Protein AF-0000000084714912 (afdb_homodimer)

Secondary structure (DSSP, 8-state):
--------------------------EEEEEEEEEETTEEEEEEEEEEETTEEEEEEEEEEEGGGEES---STT----EEEEETTEEEEEEEEEETTEEEEEEEEEE-HHHHHHHHHTT-----HHHHHHHHHTT--HHHHHHHHHTT--S--HHHHHHHHHTT--HHHHHHHHHTT--S--HHHHHHHHHTT--HHHHHHHHHTT--S--HHHHHHHHHTT--HHHHHHHHHTT-TT--HHHHHHHHHTT--HHHHHHHHHHHHHHHT-/--------------------------EEEEEEEEEETTEEEEEEEEEEETTEEEEEEEEEEEGGGEES---STT----EEEEETTEEEEEEEEEETTEEEEEEEEEE-HHHHHHHHHTT-----HHHHHHHHHTT--HHHHHHHHHTT--S--HHHHHHHHHTT--HHHHHHHHHTT--S--HHHHHHHHHTT--HHHHHHHHHTT--S--HHHHHHHHHTT--HHHHHHHHHTT-TT--HHHHHHHHHTT--HHHHHHHHHHHHHHH--

Structure (mmCIF, N/CA/C/O backbone):
data_AF-0000000084714912-model_v1
#
loop_
_entity.id
_entity.type
_entity.pdbx_description
1 polymer '4-hydroxy-3-methylbut-2-enyl diphosphate reductase'
#
loop_
_atom_site.group_PDB
_atom_site.id
_atom_site.type_symbol
_atom_site.label_atom_id
_atom_site.label_alt_id
_atom_site.label_comp_id
_atom_site.label_asym_id
_atom_site.label_entity_id
_atom_site.label_seq_id
_atom_site.pdbx_PDB_ins_code
_atom_site.Cartn_x
_atom_site.Cartn_y
_atom_site.Cartn_z
_atom_site.occupancy
_atom_site.B_iso_or_equiv
_atom_site.auth_seq_id
_atom_site.auth_comp_id
_atom_site.auth_asym_id
_atom_site.auth_atom_id
_atom_site.pdbx_PDB_model_num
ATOM 1 N N . MET A 1 1 ? -69.25 57.75 -4.73 1 27.03 1 MET A N 1
ATOM 2 C CA . MET A 1 1 ? -68.625 56.906 -5.734 1 27.03 1 MET A CA 1
ATOM 3 C C . MET A 1 1 ? -67.312 56.344 -5.191 1 27.03 1 MET A C 1
ATOM 5 O O . MET A 1 1 ? -66.375 57.094 -4.898 1 27.03 1 MET A O 1
ATOM 9 N N . LYS A 1 2 ? -67.438 55.219 -4.375 1 36.62 2 LYS A N 1
ATOM 10 C CA . LYS A 1 2 ? -66.438 54.531 -3.631 1 36.62 2 LYS A CA 1
ATOM 11 C C . LYS A 1 2 ? -65.375 53.969 -4.566 1 36.62 2 LYS A C 1
ATOM 13 O O . LYS A 1 2 ? -65.688 53.188 -5.488 1 36.62 2 LYS A O 1
ATOM 18 N N . VAL A 1 3 ? -64.25 54.719 -4.801 1 38.53 3 VAL A N 1
ATOM 19 C CA . VAL A 1 3 ? -63.156 54.312 -5.629 1 38.53 3 VAL A CA 1
ATOM 20 C C . VAL A 1 3 ? -62.562 53 -5.113 1 38.53 3 VAL A C 1
ATOM 22 O O . VAL A 1 3 ? -62.156 52.906 -3.957 1 38.53 3 VAL A O 1
ATOM 25 N N . THR A 1 4 ? -63.156 51.938 -5.52 1 36.44 4 THR A N 1
ATOM 26 C CA . THR A 1 4 ? -62.594 50.594 -5.293 1 36.44 4 THR A CA 1
ATOM 27 C C . THR A 1 4 ? -61.188 50.469 -5.848 1 36.44 4 THR A C 1
ATOM 29 O O . THR A 1 4 ? -60.969 50.656 -7.043 1 36.44 4 THR A O 1
ATOM 32 N N . SER A 1 5 ? -60.219 50.938 -5.051 1 36.16 5 SER A N 1
ATOM 33 C CA . SER A 1 5 ? -58.812 50.781 -5.422 1 36.16 5 SER A CA 1
ATOM 34 C C . SER A 1 5 ? -58.469 49.344 -5.762 1 36.16 5 SER A C 1
ATOM 36 O O . SER A 1 5 ? -58.719 48.438 -4.957 1 36.16 5 SER A O 1
ATOM 38 N N . LEU A 1 6 ? -58.531 49 -7.035 1 33.44 6 LEU A N 1
ATOM 39 C CA . LEU A 1 6 ? -58.062 47.75 -7.57 1 33.44 6 LEU A CA 1
ATOM 40 C C . LEU A 1 6 ? -56.562 47.531 -7.246 1 33.44 6 LEU A C 1
ATOM 42 O O . LEU A 1 6 ? -55.719 48.344 -7.645 1 33.44 6 LEU A O 1
ATOM 46 N N . PHE A 1 7 ? -56.281 47 -6.07 1 33.88 7 PHE A N 1
ATOM 47 C CA . PHE A 1 7 ? -54.938 46.562 -5.742 1 33.88 7 PHE A CA 1
ATOM 48 C C . PHE A 1 7 ? -54.438 45.531 -6.75 1 33.88 7 PHE A C 1
ATOM 50 O O . PHE A 1 7 ? -55.031 44.469 -6.906 1 33.88 7 PHE A O 1
ATOM 57 N N . PHE A 1 8 ? -53.906 46.031 -7.898 1 34.22 8 PHE A N 1
ATOM 58 C CA . PHE A 1 8 ? -53.188 45.125 -8.797 1 34.22 8 PHE A CA 1
ATOM 59 C C . PHE A 1 8 ? -52.031 44.438 -8.062 1 34.22 8 PHE A C 1
ATOM 61 O O . PHE A 1 8 ? -51.156 45.062 -7.516 1 34.22 8 PHE A O 1
ATOM 68 N N . SER A 1 9 ? -52.344 43.281 -7.52 1 33.12 9 SER A N 1
ATOM 69 C CA . SER A 1 9 ? -51.281 42.406 -6.996 1 33.12 9 SER A CA 1
ATOM 70 C C . SER A 1 9 ? -50.281 42.062 -8.07 1 33.12 9 SER A C 1
ATOM 72 O O . SER A 1 9 ? -50.594 41.438 -9.078 1 33.12 9 SER A O 1
ATOM 74 N N . LEU A 1 10 ? -49.25 42.938 -8.305 1 34.44 10 LEU A N 1
ATOM 75 C CA . LEU A 1 10 ? -48.125 42.531 -9.109 1 34.44 10 LEU A CA 1
ATOM 76 C C . LEU A 1 10 ? -47.531 41.219 -8.617 1 34.44 10 LEU A C 1
ATOM 78 O O . LEU A 1 10 ? -47.031 41.125 -7.488 1 34.44 10 LEU A O 1
ATOM 82 N N . LEU A 1 11 ? -48.031 40.094 -9.133 1 34.28 11 LEU A N 1
ATOM 83 C CA . LEU A 1 11 ? -47.375 38.781 -9 1 34.28 11 LEU A CA 1
ATOM 84 C C . LEU A 1 11 ? -45.938 38.844 -9.516 1 34.28 11 LEU A C 1
ATOM 86 O O . LEU A 1 11 ? -45.719 39.062 -10.711 1 34.28 11 LEU A O 1
ATOM 90 N N . THR A 1 12 ? -45 39.406 -8.75 1 35.12 12 THR A N 1
ATOM 91 C CA . THR A 1 12 ? -43.594 39.25 -9.086 1 35.12 12 THR A CA 1
ATOM 92 C C . THR A 1 12 ? -43.25 37.781 -9.312 1 35.12 12 THR A C 1
ATOM 94 O O . THR A 1 12 ? -43.438 36.969 -8.43 1 35.12 12 THR A O 1
ATOM 97 N N . TRP A 1 13 ? -43.281 37.312 -10.547 1 37.16 13 TRP A N 1
ATOM 98 C CA . TRP A 1 13 ? -42.656 36.031 -10.938 1 37.16 13 TRP A CA 1
ATOM 99 C C . TRP A 1 13 ? -41.188 36 -10.516 1 37.16 13 TRP A C 1
ATOM 101 O O . TRP A 1 13 ? -40.375 36.75 -11.031 1 37.16 13 TRP A O 1
ATOM 111 N N . VAL A 1 14 ? -40.969 35.75 -9.273 1 35.44 14 VAL A N 1
ATOM 112 C CA . VAL A 1 14 ? -39.594 35.375 -8.914 1 35.44 14 VAL A CA 1
ATOM 113 C C . VAL A 1 14 ? -39.094 34.281 -9.852 1 35.44 14 VAL A C 1
ATOM 115 O O . VAL A 1 14 ? -39.625 33.156 -9.844 1 35.44 14 VAL A O 1
ATOM 118 N N . LEU A 1 15 ? -38.594 34.688 -11.023 1 34.62 15 LEU A N 1
ATOM 119 C CA . LEU A 1 15 ? -37.781 33.75 -11.773 1 34.62 15 LEU A CA 1
ATOM 120 C C . LEU A 1 15 ? -36.688 33.156 -10.898 1 34.62 15 LEU A C 1
ATOM 122 O O . LEU A 1 15 ? -35.781 33.875 -10.461 1 34.62 15 LEU A O 1
ATOM 126 N N . LEU A 1 16 ? -36.969 32.156 -10.164 1 36.38 16 LEU A N 1
ATOM 127 C CA . LEU A 1 16 ? -35.906 31.297 -9.656 1 36.38 16 LEU A CA 1
ATOM 128 C C . LEU A 1 16 ? -34.938 30.875 -10.773 1 36.38 16 LEU A C 1
ATOM 130 O O . LEU A 1 16 ? -35.281 29.969 -11.555 1 36.38 16 LEU A O 1
ATOM 134 N N . THR A 1 17 ? -34.25 31.828 -11.336 1 34.41 17 THR A N 1
ATOM 135 C CA . THR A 1 17 ? -33.125 31.312 -12.141 1 34.41 17 THR A CA 1
ATOM 136 C C . THR A 1 17 ? -32.281 30.328 -11.328 1 34.41 17 THR A C 1
ATOM 138 O O . THR A 1 17 ? -31.703 30.703 -10.305 1 34.41 17 THR A O 1
ATOM 141 N N . ALA A 1 18 ? -32.625 29.094 -11.359 1 37.16 18 ALA A N 1
ATOM 142 C CA . ALA A 1 18 ? -31.625 28.078 -11.016 1 37.16 18 ALA A CA 1
ATOM 143 C C . ALA A 1 18 ? -30.312 28.344 -11.742 1 37.16 18 ALA A C 1
ATOM 145 O O . ALA A 1 18 ? -30.234 28.266 -12.969 1 37.16 18 ALA A O 1
ATOM 146 N N . SER A 1 19 ? -29.5 29.25 -11.281 1 37.62 19 SER A N 1
ATOM 147 C CA . SER A 1 19 ? -28.156 29.25 -11.836 1 37.62 19 SER A CA 1
ATOM 148 C C . SER A 1 19 ? -27.672 27.828 -12.117 1 37.62 19 SER A C 1
ATOM 150 O O . SER A 1 19 ? -27.906 26.922 -11.32 1 37.62 19 SER A O 1
ATOM 152 N N . PRO A 1 20 ? -27.391 27.578 -13.328 1 39.81 20 PRO A N 1
ATOM 153 C CA . PRO A 1 20 ? -26.734 26.281 -13.5 1 39.81 20 PRO A CA 1
ATOM 154 C C . PRO A 1 20 ? -25.625 26.047 -12.469 1 39.81 20 PRO A C 1
ATOM 156 O O . PRO A 1 20 ? -24.688 26.844 -12.367 1 39.81 20 PRO A O 1
ATOM 159 N N . VAL A 1 21 ? -25.891 25.594 -11.281 1 39.25 21 VAL A N 1
ATOM 160 C CA . VAL A 1 21 ? -24.812 25.031 -10.477 1 39.25 21 VAL A CA 1
ATOM 161 C C . VAL A 1 21 ? -23.781 24.391 -11.391 1 39.25 21 VAL A C 1
ATOM 163 O O . VAL A 1 21 ? -24.078 23.422 -12.094 1 39.25 21 VAL A O 1
ATOM 166 N N . PHE A 1 22 ? -22.969 25.094 -12.125 1 38.56 22 PHE A N 1
ATOM 167 C CA . PHE A 1 22 ? -21.781 24.406 -12.617 1 38.56 22 PHE A CA 1
ATOM 168 C C . PHE A 1 22 ? -21.406 23.25 -11.695 1 38.56 22 PHE A C 1
ATOM 170 O O . PHE A 1 22 ? -20.969 23.484 -10.562 1 38.56 22 PHE A O 1
ATOM 177 N N . ALA A 1 23 ? -22.094 22.25 -11.695 1 46.94 23 ALA A N 1
ATOM 178 C CA . ALA A 1 23 ? -21.797 21.062 -10.891 1 46.94 23 ALA A CA 1
ATOM 179 C C . ALA A 1 23 ? -20.344 20.641 -11.07 1 46.94 23 ALA A C 1
ATOM 181 O O . ALA A 1 23 ? -19.922 20.312 -12.18 1 46.94 23 ALA A O 1
ATOM 182 N N . GLU A 1 24 ? -19.359 21.406 -10.508 1 55.81 24 GLU A N 1
ATOM 183 C CA . GLU A 1 24 ? -17.969 20.922 -10.508 1 55.81 24 GLU A CA 1
ATOM 184 C C . GLU A 1 24 ? -17.906 19.406 -10.477 1 55.81 24 GLU A C 1
ATOM 186 O O . GLU A 1 24 ? -18.781 18.75 -9.883 1 55.81 24 GLU A O 1
ATOM 191 N N . PRO A 1 25 ? -17.156 18.891 -11.461 1 59.72 25 PRO A N 1
ATOM 192 C CA . PRO A 1 25 ? -17.141 17.438 -11.617 1 59.72 25 PRO A CA 1
ATOM 193 C C . PRO A 1 25 ? -16.953 16.703 -10.297 1 59.72 25 PRO A C 1
ATOM 195 O O . PRO A 1 25 ? -16.031 17.016 -9.539 1 59.72 25 PRO A O 1
ATOM 198 N N . SER A 1 26 ? -18 16.031 -9.852 1 79.75 26 SER A N 1
ATOM 199 C CA . SER A 1 26 ? -18 15.211 -8.648 1 79.75 26 SER A CA 1
ATOM 200 C C . SER A 1 26 ? -17.016 14.047 -8.758 1 79.75 26 SER A C 1
ATOM 202 O O . SER A 1 26 ? -16.766 13.555 -9.859 1 79.75 26 SER A O 1
ATOM 204 N N . ILE A 1 27 ? -16.141 13.914 -7.773 1 91 27 ILE A N 1
ATOM 205 C CA . ILE A 1 27 ? -15.266 12.758 -7.641 1 91 27 ILE A CA 1
ATOM 206 C C . ILE A 1 27 ? -16.078 11.547 -7.195 1 91 27 ILE A C 1
ATOM 208 O O . ILE A 1 27 ? -16.875 11.633 -6.254 1 91 27 ILE A O 1
ATOM 212 N N . THR A 1 28 ? -16.016 10.562 -8.023 1 93.56 28 THR A N 1
ATOM 213 C CA . THR A 1 28 ? -16.703 9.312 -7.711 1 93.56 28 THR A CA 1
ATOM 214 C C . THR A 1 28 ? -15.703 8.172 -7.531 1 93.56 28 THR A C 1
ATOM 216 O O . THR A 1 28 ? -14.531 8.312 -7.891 1 93.56 28 THR A O 1
ATOM 219 N N . GLY A 1 29 ? -16.188 7.094 -6.883 1 96.12 29 GLY A N 1
ATOM 220 C CA . GLY A 1 29 ? -15.32 5.941 -6.695 1 96.12 29 GLY A CA 1
ATOM 221 C C . GLY A 1 29 ? -15.977 4.836 -5.883 1 96.12 29 GLY A C 1
ATOM 222 O O . GLY A 1 29 ? -17.203 4.734 -5.836 1 96.12 29 GLY A O 1
ATOM 223 N N . THR A 1 30 ? -15.102 3.963 -5.34 1 98.19 30 THR A N 1
ATOM 224 C CA . THR A 1 30 ? -15.547 2.836 -4.531 1 98.19 30 THR A CA 1
ATOM 225 C C . THR A 1 30 ? -14.953 2.912 -3.127 1 98.19 30 THR A C 1
ATOM 227 O O . THR A 1 30 ? -14 3.66 -2.887 1 98.19 30 THR A O 1
ATOM 230 N N . TRP A 1 31 ? -15.633 2.229 -2.227 1 98.19 31 TRP A N 1
ATOM 231 C CA . TRP A 1 31 ? -15.156 2.162 -0.849 1 98.19 31 TRP A CA 1
ATOM 232 C C . TRP A 1 31 ? -15.328 0.759 -0.278 1 98.19 31 TRP A C 1
ATOM 234 O O . TRP A 1 31 ? -16.219 0.018 -0.697 1 98.19 31 TRP A O 1
ATOM 244 N N . THR A 1 32 ? -14.438 0.358 0.586 1 98.31 32 THR A N 1
ATOM 245 C CA . THR A 1 32 ? -14.617 -0.731 1.541 1 98.31 32 THR A CA 1
ATOM 246 C C . THR A 1 32 ? -14.359 -0.247 2.967 1 98.31 32 THR A C 1
ATOM 248 O O . THR A 1 32 ? -13.773 0.814 3.172 1 98.31 32 THR A O 1
ATOM 251 N N . ALA A 1 33 ? -14.922 -1.012 3.949 1 97.75 33 ALA A N 1
ATOM 252 C CA . ALA A 1 33 ? -14.797 -0.532 5.32 1 97.75 33 ALA A CA 1
ATOM 253 C C . ALA A 1 33 ? -14.812 -1.693 6.312 1 97.75 33 ALA A C 1
ATOM 255 O O . ALA A 1 33 ? -15.406 -2.74 6.043 1 97.75 33 ALA A O 1
ATOM 256 N N . ASP A 1 34 ? -14.172 -1.536 7.391 1 96.69 34 ASP A N 1
ATOM 257 C CA . ASP A 1 34 ? -14.258 -2.377 8.578 1 96.69 34 ASP A CA 1
ATOM 258 C C . ASP A 1 34 ? -14.82 -1.595 9.766 1 96.69 34 ASP A C 1
ATOM 260 O O . ASP A 1 34 ? -14.367 -0.483 10.055 1 96.69 34 ASP A O 1
ATOM 264 N N . VAL A 1 35 ? -15.789 -2.189 10.359 1 95.88 35 VAL A N 1
ATOM 265 C CA . VAL A 1 35 ? -16.297 -1.609 11.594 1 95.88 35 VAL A CA 1
ATOM 266 C C . VAL A 1 35 ? -15.461 -2.094 12.773 1 95.88 35 VAL A C 1
ATOM 268 O O . VAL A 1 35 ? -15.391 -3.297 13.047 1 95.88 35 VAL A O 1
ATOM 271 N N . LYS A 1 36 ? -14.82 -1.206 13.383 1 93.44 36 LYS A N 1
ATOM 272 C CA . LYS A 1 36 ? -14.023 -1.525 14.562 1 93.44 36 LYS A CA 1
ATOM 273 C C . LYS A 1 36 ? -14.461 -0.698 15.766 1 93.44 36 LYS A C 1
ATOM 275 O O . LYS A 1 36 ? -14.086 0.466 15.906 1 93.44 36 LYS A O 1
ATOM 280 N N . LYS A 1 37 ? -15.203 -1.394 16.641 1 92.06 37 LYS A N 1
ATOM 281 C CA . LYS A 1 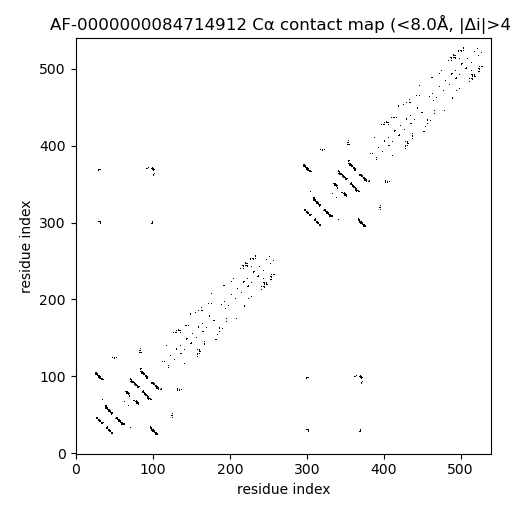37 ? -15.727 -0.733 17.844 1 92.06 37 LYS A CA 1
ATOM 282 C C . LYS A 1 37 ? -16.531 0.508 17.469 1 92.06 37 LYS A C 1
ATOM 284 O O . LYS A 1 37 ? -17.609 0.402 16.891 1 92.06 37 LYS A O 1
ATOM 289 N N . ASP A 1 38 ? -15.938 1.702 17.672 1 95.19 38 ASP A N 1
ATOM 290 C CA . ASP A 1 38 ? -16.703 2.928 17.484 1 95.19 38 ASP A CA 1
ATOM 291 C C . ASP A 1 38 ? -16.219 3.715 16.281 1 95.19 38 ASP A C 1
ATOM 293 O O . ASP A 1 38 ? -16.516 4.902 16.141 1 95.19 38 ASP A O 1
ATOM 297 N N . THR A 1 39 ? -15.531 3.006 15.422 1 97.44 39 THR A N 1
ATOM 298 C CA . THR A 1 39 ? -14.969 3.689 14.266 1 97.44 39 THR A CA 1
ATOM 299 C C . THR A 1 39 ? -15.211 2.885 12.992 1 97.44 39 THR A C 1
ATOM 301 O O . THR A 1 39 ? -15.391 1.667 13.039 1 97.44 39 THR A O 1
ATOM 304 N N . LEU A 1 40 ? -15.32 3.621 11.961 1 97.75 40 LEU A N 1
ATOM 305 C CA . LEU A 1 40 ? -15.328 3.037 10.625 1 97.75 40 LEU A CA 1
ATOM 306 C C . LEU A 1 40 ? -13.984 3.256 9.93 1 97.75 40 LEU A C 1
ATOM 308 O O . LEU A 1 40 ? -13.57 4.398 9.727 1 97.75 40 LEU A O 1
ATOM 312 N N . GLU A 1 41 ? -13.312 2.176 9.664 1 97.31 41 GLU A N 1
ATOM 313 C CA . GLU A 1 41 ? -12.102 2.26 8.844 1 97.31 41 GLU A CA 1
ATOM 314 C C . GLU A 1 41 ? -12.438 2.16 7.355 1 97.31 41 GLU A C 1
ATOM 316 O O . GLU A 1 41 ? -12.781 1.083 6.863 1 97.31 41 GLU A O 1
ATOM 321 N N . LEU A 1 42 ? -12.219 3.246 6.672 1 97.88 42 LEU A N 1
ATOM 322 C CA . LEU A 1 42 ? -12.633 3.363 5.277 1 97.88 42 LEU A CA 1
ATOM 323 C C . LEU A 1 42 ? -11.43 3.281 4.348 1 97.88 42 LEU A C 1
ATOM 325 O O . LEU A 1 42 ? -10.375 3.859 4.629 1 97.88 42 LEU A O 1
ATOM 329 N N . PHE A 1 43 ? -11.641 2.539 3.289 1 97.44 43 PHE A N 1
ATOM 330 C CA . PHE A 1 43 ? -10.703 2.477 2.176 1 97.44 43 PHE A CA 1
ATOM 331 C C . PHE A 1 43 ? -11.352 2.984 0.892 1 97.44 43 PHE A C 1
ATOM 333 O O . PHE A 1 43 ? -12.281 2.367 0.372 1 97.44 43 PHE A O 1
ATOM 340 N N . LEU A 1 44 ? -10.805 4.07 0.422 1 97.62 44 LEU A N 1
ATOM 341 C CA . LEU A 1 44 ? -11.438 4.754 -0.702 1 97.62 44 LEU A CA 1
ATOM 342 C C . LEU A 1 44 ? -10.586 4.633 -1.96 1 97.62 44 LEU A C 1
ATOM 344 O O . LEU A 1 44 ? -9.359 4.77 -1.9 1 97.62 44 LEU A O 1
ATOM 348 N N . ARG A 1 45 ? -11.211 4.355 -3.025 1 96.5 45 ARG A N 1
ATOM 349 C CA . ARG A 1 45 ? -10.602 4.395 -4.352 1 96.5 45 ARG A CA 1
ATOM 350 C C . ARG A 1 45 ? -11.375 5.328 -5.277 1 96.5 45 ARG A C 1
ATOM 352 O O . ARG A 1 45 ? -12.523 5.043 -5.633 1 96.5 45 ARG A O 1
ATOM 359 N N . THR A 1 46 ? -10.711 6.402 -5.613 1 94.81 46 THR A N 1
ATOM 360 C CA . THR A 1 46 ? -11.43 7.414 -6.383 1 94.81 46 THR A CA 1
ATOM 361 C C . THR A 1 46 ? -10.617 7.848 -7.598 1 94.81 46 THR A C 1
ATOM 363 O O . THR A 1 46 ? -9.414 7.578 -7.68 1 94.81 46 THR A O 1
ATOM 366 N N . SER A 1 47 ? -11.328 8.352 -8.523 1 87.5 47 SER A N 1
ATOM 367 C CA . SER A 1 47 ? -10.703 8.898 -9.719 1 87.5 47 SER A CA 1
ATOM 368 C C . SER A 1 47 ? -11.211 10.305 -10.023 1 87.5 47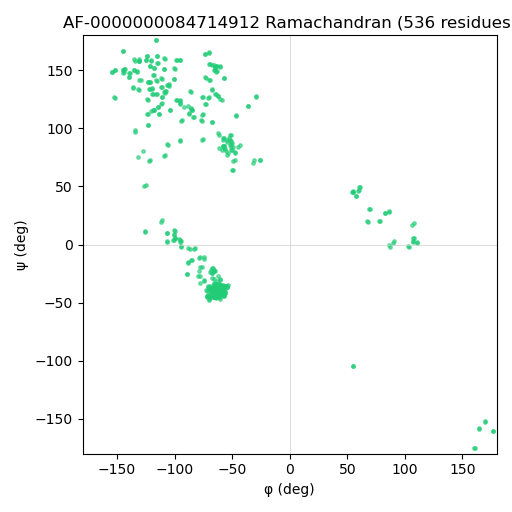 SER A C 1
ATOM 370 O O . SER A 1 47 ? -12.352 10.641 -9.703 1 87.5 47 SER A O 1
ATOM 372 N N . SER A 1 48 ? -10.273 11.023 -10.445 1 80.38 48 SER A N 1
ATOM 373 C CA . SER A 1 48 ? -10.609 12.352 -10.945 1 80.38 48 SER A CA 1
ATOM 374 C C . SER A 1 48 ? -10.234 12.5 -12.422 1 80.38 48 SER A C 1
ATOM 376 O O . SER A 1 48 ? -9.281 11.875 -12.891 1 80.38 48 SER A O 1
ATOM 378 N N . GLU A 1 49 ? -10.969 13.219 -13.188 1 76.44 49 GLU A N 1
ATOM 379 C CA . GLU A 1 49 ? -10.695 13.422 -14.609 1 76.44 49 GLU A CA 1
ATOM 380 C C . GLU A 1 49 ? -9.797 14.633 -14.836 1 76.44 49 GLU A C 1
ATOM 382 O O . GLU A 1 49 ? -9.062 14.688 -15.82 1 76.44 49 GLU A O 1
ATOM 387 N N . LYS A 1 50 ? -9.812 15.578 -13.922 1 75.31 50 LYS A N 1
ATOM 388 C CA . LYS A 1 50 ? -9.039 16.812 -14.117 1 75.31 50 LYS A CA 1
ATOM 389 C C . LYS A 1 50 ? -8.266 17.172 -12.852 1 75.31 50 LYS A C 1
ATOM 391 O O . LYS A 1 50 ? -8.82 17.797 -11.938 1 75.31 50 LYS A O 1
ATOM 396 N N . PRO A 1 51 ? -7.164 16.766 -12.953 1 71.38 51 PRO A N 1
ATOM 397 C CA . PRO A 1 51 ? -6.348 15.852 -13.75 1 71.38 51 PRO A CA 1
ATOM 398 C C . PRO A 1 51 ? -6.73 14.383 -13.547 1 71.38 51 PRO A C 1
ATOM 400 O O . PRO A 1 51 ? -7.332 14.031 -12.531 1 71.38 51 PRO A O 1
ATOM 403 N N . LYS A 1 52 ? -6.434 13.664 -14.531 1 79.06 52 LYS A N 1
ATOM 404 C CA . LYS A 1 52 ? -6.719 12.234 -14.422 1 79.06 52 LYS A CA 1
ATOM 405 C C . LYS A 1 52 ? -5.824 11.578 -13.375 1 79.06 52 LYS A C 1
ATOM 407 O O . LYS A 1 52 ? -4.613 11.461 -13.57 1 79.06 52 LYS A O 1
ATOM 412 N N . THR A 1 53 ? -6.465 11.305 -12.281 1 81.75 53 THR A N 1
ATOM 413 C CA . THR A 1 53 ? -5.738 10.68 -11.18 1 81.75 53 THR A CA 1
ATOM 414 C C . THR A 1 53 ? -6.586 9.609 -10.508 1 81.75 53 THR A C 1
ATOM 416 O O . THR A 1 53 ? -7.816 9.633 -10.594 1 81.75 53 THR A O 1
ATOM 419 N N . THR A 1 54 ? -5.918 8.586 -10.094 1 86.06 54 THR A N 1
ATOM 420 C CA . THR A 1 54 ? -6.527 7.594 -9.211 1 86.06 54 THR A CA 1
ATOM 421 C C . THR A 1 54 ? -5.91 7.664 -7.816 1 86.06 54 THR A C 1
ATOM 423 O O . THR A 1 54 ? -4.688 7.754 -7.676 1 86.06 54 THR A O 1
ATOM 426 N N . GLN A 1 55 ? -6.812 7.785 -6.91 1 90.31 55 GLN A N 1
ATOM 427 C CA . GLN A 1 55 ? -6.34 7.898 -5.535 1 90.31 55 GLN A CA 1
ATOM 428 C C . GLN A 1 55 ? -6.871 6.75 -4.676 1 90.31 55 GLN A C 1
ATOM 430 O O . GLN A 1 55 ? -8.023 6.332 -4.832 1 90.31 55 GLN A O 1
ATOM 435 N N . GLN A 1 56 ? -5.965 6.227 -3.932 1 93.19 56 GLN A N 1
ATOM 436 C CA . GLN A 1 56 ? -6.32 5.27 -2.889 1 93.19 56 GLN A CA 1
ATOM 437 C C . GLN A 1 56 ? -6.012 5.828 -1.503 1 93.19 56 GLN A C 1
ATOM 439 O O . GLN A 1 56 ? -4.863 6.156 -1.199 1 93.19 56 GLN A O 1
ATOM 444 N N . LEU A 1 57 ? -7.078 5.938 -0.761 1 94.88 57 LEU A N 1
ATOM 445 C CA . LEU A 1 57 ? -6.902 6.586 0.535 1 94.88 57 LEU A CA 1
ATOM 446 C C . LEU A 1 57 ? -7.566 5.77 1.643 1 94.88 57 LEU A C 1
ATOM 448 O O . LEU A 1 57 ? -8.555 5.07 1.4 1 94.88 57 LEU A O 1
ATOM 452 N N . ASN A 1 58 ? -6.965 5.871 2.787 1 93.94 58 ASN A N 1
ATOM 453 C CA . ASN A 1 58 ? -7.551 5.297 3.992 1 93.94 58 ASN A CA 1
ATOM 454 C C . ASN A 1 58 ? -7.922 6.375 5.008 1 93.94 58 ASN A C 1
ATOM 456 O O . ASN A 1 58 ? -7.215 7.375 5.141 1 93.94 58 ASN A O 1
ATOM 460 N N . MET A 1 59 ? -9.078 6.164 5.652 1 93.5 59 MET A N 1
ATOM 461 C CA . MET A 1 59 ? -9.453 7.078 6.727 1 93.5 59 MET A CA 1
ATOM 462 C C . MET A 1 59 ? -10.164 6.336 7.848 1 93.5 59 MET A C 1
ATOM 464 O O . MET A 1 59 ? -10.844 5.336 7.605 1 93.5 59 MET A O 1
ATOM 468 N N . LYS A 1 60 ? -9.984 6.805 9.031 1 94.5 60 LYS A N 1
ATOM 469 C CA . LYS A 1 60 ? -10.695 6.344 10.219 1 94.5 60 LYS A CA 1
ATOM 470 C C . LYS A 1 60 ? -11.641 7.418 10.75 1 94.5 60 LYS A C 1
ATOM 472 O O . LYS A 1 60 ? -11.211 8.531 11.055 1 94.5 60 LYS A O 1
ATOM 477 N N . VAL A 1 61 ? -12.867 7.039 10.797 1 97.19 61 VAL A N 1
ATOM 478 C CA . VAL A 1 61 ? -13.875 8.023 11.164 1 97.19 61 VAL A CA 1
ATOM 479 C C . VAL A 1 61 ? -14.789 7.461 12.258 1 97.19 61 VAL A C 1
ATOM 481 O O . VAL A 1 61 ? -15.25 6.32 12.156 1 97.19 61 VAL A O 1
ATOM 484 N N . PRO A 1 62 ? -15.047 8.242 13.312 1 97.38 62 PRO A N 1
ATOM 485 C CA . PRO A 1 62 ? -16.047 7.777 14.281 1 97.38 62 PRO A CA 1
ATOM 486 C C . PRO A 1 62 ? -17.406 7.5 13.641 1 97.38 62 PRO A C 1
ATOM 488 O O . PRO A 1 62 ? -17.844 8.25 12.766 1 97.38 62 PRO A O 1
ATOM 491 N N . LEU A 1 63 ? -18.094 6.461 14.125 1 97.5 63 LEU A N 1
ATOM 492 C CA . LEU A 1 63 ? -19.391 6.066 13.57 1 97.5 63 LEU A CA 1
ATOM 493 C C . LEU A 1 63 ? -20.406 7.199 13.703 1 97.5 63 LEU A C 1
ATOM 495 O O . LEU A 1 63 ? -21.25 7.375 12.828 1 97.5 63 LEU A O 1
ATOM 499 N N . THR A 1 64 ? -20.25 8 14.695 1 97.19 64 THR A N 1
ATOM 500 C CA . THR A 1 64 ? -21.203 9.062 15 1 97.19 64 THR A CA 1
ATOM 501 C C . THR A 1 64 ? -21.062 10.219 14.016 1 97.19 64 THR A C 1
ATOM 503 O O . THR A 1 64 ? -21.922 11.094 13.945 1 97.19 64 THR A O 1
ATOM 506 N N . SER A 1 65 ? -20.016 10.188 13.273 1 97.81 65 SER A N 1
ATOM 507 C CA . SER A 1 65 ? -19.781 11.273 12.328 1 97.81 65 SER A CA 1
ATOM 508 C C . SER A 1 65 ? -20.641 11.125 11.086 1 97.81 65 SER A C 1
ATOM 510 O O . SER A 1 65 ? -20.75 12.055 10.281 1 97.81 65 SER A O 1
ATOM 512 N N . PHE A 1 66 ? -21.25 10.016 10.945 1 98.31 66 PHE A N 1
ATOM 513 C CA . PHE A 1 66 ? -22.016 9.734 9.742 1 98.31 66 PHE A CA 1
ATOM 514 C C . PHE A 1 66 ? -23.5 9.945 9.977 1 98.31 66 PHE A C 1
ATOM 516 O O . PHE A 1 66 ? -24.016 9.656 11.062 1 98.31 66 PHE A O 1
ATOM 523 N N . GLN A 1 67 ? -24.078 10.461 8.961 1 98.25 67 GLN A N 1
ATOM 524 C CA . GLN A 1 67 ? -25.531 10.555 8.945 1 98.25 67 GLN A CA 1
ATOM 525 C C . GLN A 1 67 ? -26.141 9.406 8.141 1 98.25 67 GLN A C 1
ATOM 527 O O . GLN A 1 67 ? -25.766 9.18 6.988 1 98.25 67 GLN A O 1
ATOM 532 N N . GLY A 1 68 ? -27.031 8.648 8.773 1 97.56 68 GLY A N 1
ATOM 533 C CA . GLY A 1 68 ? -27.766 7.629 8.055 1 97.56 68 GLY A CA 1
ATOM 534 C C . GLY A 1 68 ? -27.078 6.277 8.055 1 97.56 68 GLY A C 1
ATOM 535 O O . GLY A 1 68 ? -27.609 5.305 7.504 1 97.56 68 GLY A O 1
ATOM 536 N N . LEU A 1 69 ? -26.016 6.164 8.695 1 96.44 69 LEU A N 1
ATOM 537 C CA . LEU A 1 69 ? -25.219 4.938 8.633 1 96.44 69 LEU A CA 1
ATOM 538 C C . LEU A 1 69 ? -25.859 3.834 9.469 1 96.44 69 LEU A C 1
ATOM 540 O O . LEU A 1 69 ? -26.203 4.051 10.633 1 96.44 69 LEU A O 1
ATOM 544 N N . SER A 1 70 ? -26.047 2.727 8.844 1 95.25 70 SER A N 1
ATOM 545 C CA . SER A 1 70 ? -26.359 1.475 9.523 1 95.25 70 SER A CA 1
ATOM 546 C C . SER A 1 70 ? -25.359 0.384 9.172 1 95.25 70 SER A C 1
ATOM 548 O O . SER A 1 70 ? -25.156 0.07 8 1 95.25 70 SER A O 1
ATOM 550 N N . THR A 1 71 ? -24.797 -0.159 10.141 1 94.62 71 THR A N 1
ATOM 551 C CA . THR A 1 71 ? -23.812 -1.197 9.898 1 94.62 71 THR A CA 1
ATOM 552 C C . THR A 1 71 ? -24.406 -2.584 10.102 1 94.62 71 THR A C 1
ATOM 554 O O . THR A 1 71 ? -23.688 -3.574 10.211 1 94.62 71 THR A O 1
ATOM 557 N N . ALA A 1 72 ? -25.703 -2.617 10.195 1 94.25 72 ALA A N 1
ATOM 558 C CA . ALA A 1 72 ? -26.375 -3.902 10.359 1 94.25 72 ALA A CA 1
ATOM 559 C C . ALA A 1 72 ? -26.172 -4.789 9.133 1 94.25 72 ALA A C 1
ATOM 561 O O . ALA A 1 72 ? -26.094 -4.297 8.008 1 94.25 72 ALA A O 1
ATOM 562 N N . ASP A 1 73 ? -26.141 -6.066 9.398 1 94.06 73 ASP A N 1
ATOM 563 C CA . ASP A 1 73 ? -25.984 -7.016 8.305 1 94.06 73 ASP A CA 1
ATOM 564 C C . ASP A 1 73 ? -27.109 -6.879 7.285 1 94.06 73 ASP A C 1
ATOM 566 O O . ASP A 1 73 ? -28.281 -6.898 7.652 1 94.06 73 ASP A O 1
ATOM 570 N N . GLY A 1 74 ? -26.641 -6.672 6.078 1 90.62 74 GLY A N 1
ATOM 571 C CA . GLY A 1 74 ? -27.625 -6.539 5.008 1 90.62 74 GLY A CA 1
ATOM 572 C C . GLY A 1 74 ? -28.125 -5.117 4.84 1 90.62 74 GLY A C 1
ATOM 573 O O . GLY A 1 74 ? -28.891 -4.836 3.92 1 90.62 74 GLY A O 1
ATOM 574 N N . GLY A 1 75 ? -27.703 -4.227 5.613 1 87.88 75 GLY A N 1
ATOM 575 C CA . GLY A 1 75 ? -28.125 -2.836 5.5 1 87.88 75 GLY A CA 1
ATOM 576 C C . GLY A 1 75 ? -27.625 -2.17 4.23 1 87.88 75 GLY A C 1
ATOM 577 O O . GLY A 1 75 ? -26.453 -2.295 3.877 1 87.88 75 GLY A O 1
ATOM 578 N N . THR A 1 76 ? -28.562 -1.464 3.574 1 91.19 76 THR A N 1
ATOM 579 C CA . THR A 1 76 ? -28.219 -0.818 2.314 1 91.19 76 THR A CA 1
ATOM 580 C C . THR A 1 76 ? -28.547 0.668 2.355 1 91.19 76 THR A C 1
ATOM 582 O O . THR A 1 76 ? -28.516 1.349 1.328 1 91.19 76 THR A O 1
ATOM 585 N N . ALA A 1 77 ? -28.844 1.159 3.482 1 92.5 77 ALA A N 1
ATOM 586 C CA . ALA A 1 77 ? -29.203 2.572 3.592 1 92.5 77 ALA A CA 1
ATOM 587 C C . ALA A 1 77 ? -28.016 3.467 3.219 1 92.5 77 ALA A C 1
ATOM 589 O O . ALA A 1 77 ? -26.906 3.271 3.709 1 92.5 77 ALA A O 1
ATOM 590 N N . PRO A 1 78 ? -28.328 4.418 2.303 1 97.38 78 PRO A N 1
ATOM 591 C CA . PRO A 1 78 ? -27.25 5.367 2.029 1 97.38 78 PRO A CA 1
ATOM 592 C C . PRO A 1 78 ? -26.859 6.199 3.254 1 97.38 78 PRO A C 1
ATOM 594 O O . PRO A 1 78 ? -27.672 6.371 4.164 1 97.38 78 PRO A O 1
ATOM 597 N N . PHE A 1 79 ? -25.641 6.648 3.268 1 98.44 79 PHE A N 1
ATOM 598 C CA . PHE A 1 79 ? -25.172 7.469 4.379 1 98.44 79 PHE A CA 1
ATOM 599 C C . PHE A 1 79 ? -24.188 8.531 3.893 1 98.44 79 PHE A C 1
ATOM 601 O O . PHE A 1 79 ? -23.781 8.516 2.729 1 98.44 79 PHE A O 1
ATOM 608 N N . ARG A 1 80 ? -23.938 9.469 4.777 1 98.56 80 ARG A N 1
ATOM 609 C CA . ARG A 1 80 ? -23.094 10.57 4.324 1 98.56 80 ARG A CA 1
ATOM 610 C C . ARG A 1 80 ? -22.172 11.055 5.434 1 98.56 80 ARG A C 1
ATOM 612 O O . ARG A 1 80 ? -22.469 10.883 6.617 1 98.56 80 ARG A O 1
ATOM 619 N N . LEU A 1 81 ? -21.094 11.547 5.066 1 98.56 81 LEU A N 1
ATOM 620 C CA . LEU A 1 81 ? -20.141 12.266 5.898 1 98.56 81 LEU A CA 1
ATOM 621 C C . LEU A 1 81 ? -20.047 13.734 5.488 1 98.56 81 LEU A C 1
ATOM 623 O O . LEU A 1 81 ? -19.609 14.047 4.383 1 98.56 81 LEU A O 1
ATOM 627 N N . GLU A 1 82 ? -20.5 14.57 6.359 1 98.19 82 GLU A N 1
ATOM 628 C CA . GLU A 1 82 ? -20.484 16 6.066 1 98.19 82 GLU A CA 1
ATOM 629 C C . GLU A 1 82 ? -19.234 16.672 6.641 1 98.19 82 GLU A C 1
ATOM 631 O O . GLU A 1 82 ? -18.953 16.531 7.832 1 98.19 82 GLU A O 1
ATOM 636 N N . ARG A 1 83 ? -18.516 17.328 5.75 1 97.5 83 ARG A N 1
ATOM 637 C CA . ARG A 1 83 ? -17.375 18.141 6.105 1 97.5 83 ARG A CA 1
ATOM 638 C C . ARG A 1 83 ? -17.531 19.578 5.586 1 97.5 83 ARG A C 1
ATOM 640 O O . ARG A 1 83 ? -18.359 19.828 4.719 1 97.5 83 ARG A O 1
ATOM 647 N N . GLU A 1 84 ? -16.75 20.484 6.141 1 97.94 84 GLU A N 1
ATOM 648 C CA . GLU A 1 84 ? -16.781 21.844 5.637 1 97.94 84 GLU A CA 1
ATOM 649 C C . GLU A 1 84 ? -16.391 21.906 4.164 1 97.94 84 GLU A C 1
ATOM 651 O O . GLU A 1 84 ? -16.938 22.703 3.398 1 97.94 84 GLU A O 1
ATOM 656 N N . ALA A 1 85 ? -15.492 21.047 3.805 1 97.5 85 ALA A N 1
ATOM 657 C CA . ALA A 1 85 ? -14.953 21.062 2.449 1 97.5 85 ALA A CA 1
ATOM 658 C C . ALA A 1 85 ? -15.93 20.422 1.463 1 97.5 85 ALA A C 1
ATOM 660 O O . ALA A 1 85 ? -15.781 20.578 0.249 1 97.5 85 ALA A O 1
ATOM 661 N N . GLY A 1 86 ? -16.875 19.625 1.973 1 97.69 86 GLY A N 1
ATOM 662 C CA . GLY A 1 86 ? -17.812 18.969 1.083 1 97.69 86 GLY A CA 1
ATOM 663 C C . GLY A 1 86 ? -18.5 17.781 1.727 1 97.69 86 GLY A C 1
ATOM 664 O O . GLY A 1 86 ? -18.375 17.562 2.932 1 97.69 86 GLY A O 1
ATOM 665 N N . VAL A 1 87 ? -19.266 17.125 0.88 1 98.12 87 VAL A N 1
ATOM 666 C CA . VAL A 1 87 ? -20.062 16.016 1.371 1 98.12 87 VAL A CA 1
ATOM 667 C C . VAL A 1 87 ? -19.656 14.734 0.653 1 98.12 87 VAL A C 1
ATOM 669 O O . VAL A 1 87 ? -19.562 14.703 -0.575 1 98.12 87 VAL A O 1
ATOM 672 N N . PHE A 1 88 ? -19.391 13.688 1.462 1 98.06 88 PHE A N 1
ATOM 673 C CA . PHE A 1 88 ? -19.25 12.336 0.945 1 98.06 88 PHE A CA 1
ATOM 674 C C . PHE A 1 88 ? -20.562 11.57 1.042 1 98.06 88 PHE A C 1
ATOM 676 O O . PHE A 1 88 ? -21.125 11.43 2.129 1 98.06 88 PHE A O 1
ATOM 683 N N . SER A 1 89 ? -21 11.141 -0.097 1 98.44 89 SER A N 1
ATOM 684 C CA . SER A 1 89 ? -22.188 10.289 -0.138 1 98.44 89 SER A CA 1
ATOM 685 C C . SER A 1 89 ? -21.828 8.844 -0.456 1 98.44 89 SER A C 1
ATOM 687 O O . SER A 1 89 ? -21.094 8.578 -1.411 1 98.44 89 SER A O 1
ATOM 689 N N . PHE A 1 90 ? -22.406 7.93 0.363 1 98 90 PHE A N 1
ATOM 690 C CA . PHE A 1 90 ? -22.047 6.52 0.244 1 98 90 PHE A CA 1
ATOM 691 C C . PHE A 1 90 ? -23.281 5.672 -0.041 1 98 90 PHE A C 1
ATOM 693 O O . PHE A 1 90 ? -24.328 5.879 0.561 1 98 90 PHE A O 1
ATOM 700 N N . GLU A 1 91 ? -23.141 4.828 -0.966 1 97.5 91 GLU A N 1
ATOM 701 C CA . GLU A 1 91 ? -24.078 3.736 -1.218 1 97.5 91 GLU A CA 1
ATOM 702 C C . GLU A 1 91 ? -23.375 2.381 -1.122 1 97.5 91 GLU A C 1
ATOM 704 O O . GLU A 1 91 ? -22.234 2.234 -1.557 1 97.5 91 GLU A O 1
ATOM 709 N N . GLY A 1 92 ? -24.094 1.454 -0.519 1 96.62 92 GLY A N 1
ATOM 710 C CA . GLY A 1 92 ? -23.5 0.137 -0.385 1 96.62 92 GLY A CA 1
ATOM 711 C C . GLY A 1 92 ? -24.203 -0.741 0.632 1 96.62 92 GLY A C 1
ATOM 712 O O . GLY A 1 92 ? -25.406 -0.567 0.888 1 96.62 92 GLY A O 1
ATOM 713 N N . ARG A 1 93 ? -23.375 -1.738 1.089 1 96.5 93 ARG A N 1
ATOM 714 C CA . ARG A 1 93 ? -23.938 -2.736 1.988 1 96.5 93 ARG A CA 1
ATOM 715 C C . ARG A 1 93 ? -22.922 -3.182 3.029 1 96.5 93 ARG A C 1
ATOM 717 O O . ARG A 1 93 ? -21.719 -3.209 2.754 1 96.5 93 ARG A O 1
ATOM 724 N N . PHE A 1 94 ? -23.516 -3.541 4.156 1 96.88 94 PHE A N 1
ATOM 725 C CA . PHE A 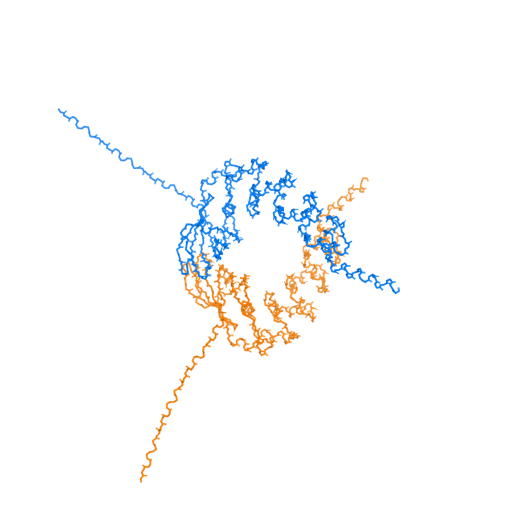1 94 ? -22.672 -4.121 5.195 1 96.88 94 PHE A CA 1
ATOM 726 C C . PHE A 1 94 ? -23 -5.598 5.391 1 96.88 94 PHE A C 1
ATOM 728 O O . PHE A 1 94 ? -24.141 -6.012 5.238 1 96.88 94 PHE A O 1
ATOM 735 N N . SER A 1 95 ? -22 -6.328 5.641 1 94.44 95 SER A N 1
ATOM 736 C CA . SER A 1 95 ? -22.078 -7.734 6.023 1 94.44 95 SER A CA 1
ATOM 737 C C . SER A 1 95 ? -20.875 -8.133 6.875 1 94.44 95 SER A C 1
ATOM 739 O O . SER A 1 95 ? -19.734 -7.852 6.516 1 94.44 95 SER A O 1
ATOM 741 N N . ASP A 1 96 ? -21.172 -8.734 8.078 1 91.62 96 ASP A N 1
ATOM 742 C CA . ASP A 1 96 ? -20.109 -9.203 8.961 1 91.62 96 ASP A CA 1
ATOM 743 C C . ASP A 1 96 ? -19.156 -8.062 9.328 1 91.62 96 ASP A C 1
ATOM 745 O O . ASP A 1 96 ? -17.938 -8.195 9.195 1 91.62 96 ASP A O 1
ATOM 749 N N . ALA A 1 97 ? -19.734 -6.926 9.594 1 93.19 97 ALA A N 1
ATOM 750 C CA . ALA A 1 97 ? -19.016 -5.746 10.086 1 93.19 97 ALA A CA 1
ATOM 751 C C . ALA A 1 97 ? -18.094 -5.184 9.008 1 93.19 97 ALA A C 1
ATOM 753 O O . ALA A 1 97 ? -17.125 -4.473 9.32 1 93.19 97 ALA A O 1
ATOM 754 N N . LYS A 1 98 ? -18.422 -5.594 7.793 1 96.19 98 LYS A N 1
ATOM 755 C CA . LYS A 1 98 ? -17.688 -5.059 6.648 1 96.19 98 LYS A CA 1
ATOM 756 C C . LYS A 1 98 ? -18.625 -4.406 5.645 1 96.19 98 LYS A C 1
ATOM 758 O O . LYS A 1 98 ? -19.719 -4.918 5.395 1 96.19 98 LYS A O 1
ATOM 763 N N . GLY A 1 99 ? -18.141 -3.285 5.141 1 97.75 99 GLY A N 1
ATOM 764 C CA . GLY A 1 99 ? -18.953 -2.572 4.164 1 97.75 99 GLY A CA 1
ATOM 765 C C . GLY A 1 99 ? -18.25 -2.391 2.83 1 97.75 99 GLY A C 1
ATOM 766 O O . GLY A 1 99 ? -17.016 -2.396 2.76 1 97.75 99 GLY A O 1
ATOM 767 N N . ALA A 1 100 ? -19.047 -2.266 1.77 1 98.5 100 ALA A N 1
ATOM 768 C CA . ALA A 1 100 ? -18.547 -1.98 0.431 1 98.5 100 ALA A CA 1
ATOM 769 C C . ALA A 1 100 ? -19.594 -1.288 -0.425 1 98.5 100 ALA A C 1
ATOM 771 O O . ALA A 1 100 ? -20.797 -1.539 -0.267 1 98.5 100 ALA A O 1
ATOM 772 N N . GLY A 1 101 ? -19.062 -0.429 -1.332 1 98.19 101 GLY A N 1
ATOM 773 C CA . GLY A 1 101 ? -20.016 0.254 -2.205 1 98.19 101 GLY A CA 1
ATOM 774 C C . GLY A 1 101 ? -19.375 1.368 -3.014 1 98.19 101 GLY A C 1
ATOM 775 O O . GLY A 1 101 ? -18.203 1.267 -3.416 1 98.19 101 GLY A O 1
ATOM 776 N N . HIS A 1 102 ? -20.203 2.336 -3.348 1 97.75 102 HIS A N 1
ATOM 777 C CA . HIS A 1 102 ? -19.781 3.471 -4.164 1 97.75 102 HIS A CA 1
ATOM 778 C C . HIS A 1 102 ? -19.922 4.781 -3.395 1 97.75 102 HIS A C 1
ATOM 780 O O . HIS A 1 102 ? -20.734 4.883 -2.473 1 97.75 102 HIS A O 1
ATOM 786 N N . LEU A 1 103 ? -19.078 5.652 -3.807 1 97.38 103 LEU A N 1
ATOM 787 C CA . LEU A 1 103 ? -19.156 6.957 -3.152 1 97.38 103 LEU A CA 1
ATOM 788 C C . LEU A 1 103 ? -19.078 8.086 -4.176 1 97.38 103 LEU A C 1
ATOM 790 O O . LEU A 1 103 ? -18.625 7.875 -5.301 1 97.38 103 LEU A O 1
ATOM 794 N N . ARG A 1 104 ? -19.562 9.234 -3.744 1 96.12 104 ARG A N 1
ATOM 795 C CA . ARG A 1 104 ? -19.469 10.492 -4.473 1 96.12 104 ARG A CA 1
ATOM 796 C C . ARG A 1 104 ? -19.078 11.641 -3.541 1 96.12 104 ARG A C 1
ATOM 798 O O . ARG A 1 104 ? -19.594 11.727 -2.422 1 96.12 104 ARG A O 1
ATOM 805 N N . PHE A 1 105 ? -18.203 12.398 -3.996 1 96.56 105 PHE A N 1
ATOM 806 C CA . PHE A 1 105 ? -17.828 13.602 -3.26 1 96.56 105 PHE A CA 1
ATOM 807 C C . PHE A 1 105 ? -18.328 14.852 -3.973 1 96.56 105 PHE A C 1
ATOM 809 O O . PHE A 1 105 ? -18.094 15.016 -5.176 1 96.56 105 PHE A O 1
ATOM 816 N N . GLU A 1 106 ? -18.953 15.688 -3.189 1 95.75 106 GLU A N 1
ATOM 817 C CA . GLU A 1 106 ? -19.422 16.984 -3.68 1 95.75 106 GLU A CA 1
ATOM 818 C C . GLU A 1 106 ? -18.797 18.125 -2.896 1 95.75 106 GLU A C 1
ATOM 820 O O . GLU A 1 106 ? -19.078 18.297 -1.709 1 95.75 106 GLU A O 1
ATOM 825 N N . PRO A 1 107 ? -18 18.906 -3.615 1 95.19 107 PRO A N 1
ATOM 826 C CA . PRO A 1 107 ? -17.375 20.047 -2.928 1 95.19 107 PRO A CA 1
ATOM 827 C C . PRO A 1 107 ? -18.375 21.125 -2.551 1 95.19 107 PRO A C 1
ATOM 829 O O . PRO A 1 107 ? -19.406 21.281 -3.211 1 95.19 107 PRO A O 1
ATOM 832 N N . LYS A 1 108 ? -18.031 21.906 -1.531 1 95.5 108 LYS A N 1
ATOM 833 C CA . LYS A 1 108 ? -18.875 23.016 -1.106 1 95.5 108 LYS A CA 1
ATOM 834 C C . LYS A 1 108 ? -18.281 24.359 -1.541 1 95.5 108 LYS A C 1
ATOM 836 O O . LYS A 1 108 ? -17.109 24.625 -1.28 1 95.5 108 LYS A O 1
ATOM 841 N N . GLU A 1 109 ? -19.125 25.141 -2.006 1 93.88 109 GLU A N 1
ATOM 842 C CA . GLU A 1 109 ? -18.703 26.469 -2.475 1 93.88 109 GLU A CA 1
ATOM 843 C C . GLU A 1 109 ? -18.25 27.344 -1.313 1 93.88 109 GLU A C 1
ATOM 845 O O . GLU A 1 109 ? -17.344 28.156 -1.46 1 93.88 109 GLU A O 1
ATOM 850 N N . GLU A 1 110 ? -18.891 27.219 -0.248 1 96.31 110 GLU A N 1
ATOM 851 C CA . GLU A 1 110 ? -18.547 28 0.935 1 96.31 110 GLU A CA 1
ATOM 852 C C . GLU A 1 110 ? -17.094 27.75 1.355 1 96.31 110 GLU A C 1
ATOM 854 O O . GLU A 1 110 ? -16.422 28.656 1.818 1 96.31 110 GLU A O 1
ATOM 859 N N . TYR A 1 111 ? -16.734 26.562 1.254 1 97 111 TYR A N 1
ATOM 860 C CA . TYR A 1 111 ? -15.359 26.203 1.582 1 97 111 TYR A CA 1
ATOM 861 C C . TYR A 1 111 ? -14.383 26.875 0.624 1 97 111 TYR A C 1
ATOM 863 O O . TYR A 1 111 ? -13.359 27.422 1.048 1 97 111 TYR A O 1
ATOM 871 N N . VAL A 1 112 ? -14.688 26.875 -0.645 1 95.44 112 VAL A N 1
ATOM 872 C CA . VAL A 1 112 ? -13.844 27.5 -1.661 1 95.44 112 VAL A CA 1
ATOM 873 C C . VAL A 1 112 ? -13.672 28.984 -1.356 1 95.44 112 VAL A C 1
ATOM 875 O O . VAL A 1 112 ? -12.555 29.5 -1.396 1 95.44 112 VAL A O 1
ATOM 878 N N . ARG A 1 113 ? -14.672 29.578 -0.998 1 96.31 113 ARG A N 1
ATOM 879 C CA . ARG A 1 113 ? -14.641 31 -0.673 1 96.31 113 ARG A CA 1
ATOM 880 C C . ARG A 1 113 ? -13.766 31.266 0.551 1 96.31 113 ARG A C 1
ATOM 882 O O . ARG A 1 113 ? -12.938 32.188 0.546 1 96.31 113 ARG A O 1
ATOM 889 N N . ALA A 1 114 ? -13.977 30.453 1.5 1 97.56 114 ALA A N 1
ATOM 890 C CA . ALA A 1 114 ? -13.203 30.609 2.732 1 97.56 114 ALA A CA 1
ATOM 891 C C . ALA A 1 114 ? -11.711 30.406 2.477 1 97.56 114 ALA A C 1
ATOM 893 O O . ALA A 1 114 ? -10.883 31.172 2.973 1 97.56 114 ALA A O 1
ATOM 894 N N . MET A 1 115 ? -11.438 29.438 1.685 1 97.38 115 MET A N 1
ATOM 895 C CA . MET A 1 115 ? -10.031 29.141 1.396 1 97.38 115 MET A CA 1
ATOM 896 C C . MET A 1 115 ? -9.422 30.219 0.516 1 97.38 115 MET A C 1
ATOM 898 O O . MET A 1 115 ? -8.242 30.547 0.66 1 97.38 115 MET A O 1
ATOM 902 N N . THR A 1 116 ? -10.188 30.734 -0.366 1 96.81 116 THR A N 1
ATOM 903 C CA . THR A 1 116 ? -9.727 31.844 -1.19 1 96.81 116 THR A CA 1
ATOM 904 C C . THR A 1 116 ? -9.32 33.031 -0.321 1 96.81 116 THR A C 1
ATOM 906 O O . THR A 1 116 ? -8.273 33.625 -0.545 1 96.81 116 THR A O 1
ATOM 909 N N . ALA A 1 117 ? -10.078 33.281 0.672 1 96 117 ALA A N 1
ATOM 910 C CA . ALA A 1 117 ? -9.797 34.375 1.592 1 96 117 ALA A CA 1
ATOM 911 C C . ALA A 1 117 ? -8.5 34.125 2.365 1 96 117 ALA A C 1
ATOM 913 O O . ALA A 1 117 ? -7.871 35.062 2.855 1 96 117 ALA A O 1
ATOM 914 N N . LEU A 1 118 ? -8.156 32.875 2.426 1 96.5 118 LEU A N 1
ATOM 915 C CA . LEU A 1 118 ? -6.957 32.5 3.166 1 96.5 118 LEU A CA 1
ATOM 916 C C . LEU A 1 118 ? -5.754 32.406 2.234 1 96.5 118 LEU A C 1
ATOM 918 O O . LEU A 1 118 ? -4.668 32 2.66 1 96.5 118 LEU A O 1
ATOM 922 N N . GLY A 1 119 ? -6.035 32.656 0.972 1 95.38 119 GLY A N 1
ATOM 923 C CA . GLY A 1 119 ? -4.918 32.719 0.044 1 95.38 119 GLY A CA 1
ATOM 924 C C . GLY A 1 119 ? -4.832 31.5 -0.868 1 95.38 119 GLY A C 1
ATOM 925 O O . GLY A 1 119 ? -3.82 31.297 -1.543 1 95.38 119 GLY A O 1
ATOM 926 N N . TYR A 1 120 ? -5.992 30.75 -0.923 1 96.62 120 TYR A N 1
ATOM 927 C CA . TYR A 1 120 ? -6.023 29.562 -1.783 1 96.62 120 TYR A CA 1
ATOM 928 C C . TYR A 1 120 ? -7.129 29.688 -2.826 1 96.62 120 TYR A C 1
ATOM 930 O O . TYR A 1 120 ? -8.133 28.969 -2.76 1 96.62 120 TYR A O 1
ATOM 938 N N . PRO A 1 121 ? -7.09 30.469 -3.852 1 89.62 121 PRO A N 1
ATOM 939 C CA . PRO A 1 121 ? -8.188 30.781 -4.77 1 89.62 121 PRO A CA 1
ATOM 940 C C . PRO A 1 121 ? -8.445 29.672 -5.785 1 89.62 121 PRO A C 1
ATOM 942 O O . PRO A 1 121 ? -9.547 29.594 -6.344 1 89.62 121 PRO A O 1
ATOM 945 N N . ALA A 1 122 ? -7.531 28.875 -6.152 1 86.56 122 ALA A N 1
ATOM 946 C CA . ALA A 1 122 ? -7.719 27.875 -7.207 1 86.56 122 ALA A CA 1
ATOM 947 C C . ALA A 1 122 ? -7.316 26.484 -6.73 1 86.56 122 ALA A C 1
ATOM 949 O O . ALA A 1 122 ? -6.285 25.953 -7.148 1 86.56 122 ALA A O 1
ATOM 950 N N . ILE A 1 123 ? -8.305 25.984 -6.023 1 90.88 123 ILE A N 1
ATOM 951 C CA . ILE A 1 123 ? -7.977 24.625 -5.574 1 90.88 123 ILE A CA 1
ATOM 952 C C . ILE A 1 123 ? -8.484 23.609 -6.594 1 90.88 123 ILE A C 1
ATOM 954 O O . ILE A 1 123 ? -9.68 23.547 -6.879 1 90.88 123 ILE A O 1
ATOM 958 N N . ALA A 1 124 ? -7.555 22.891 -7.141 1 89.38 124 ALA A N 1
ATOM 959 C CA . ALA A 1 124 ? -7.93 21.828 -8.078 1 89.38 124 ALA A CA 1
ATOM 960 C C . ALA A 1 124 ?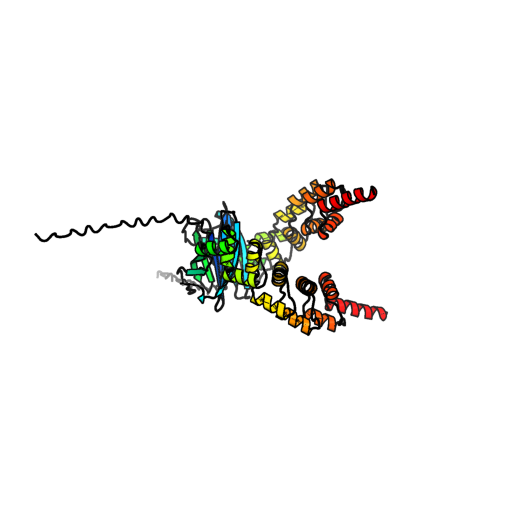 -8.812 20.781 -7.402 1 89.38 124 ALA A C 1
ATOM 962 O O . ALA A 1 124 ? -8.688 20.547 -6.195 1 89.38 124 ALA A O 1
ATOM 963 N N . PRO A 1 125 ? -9.664 20.078 -8.164 1 89.94 125 PRO A N 1
ATOM 964 C CA . PRO A 1 125 ? -10.609 19.125 -7.594 1 89.94 125 PRO A CA 1
ATOM 965 C C . PRO A 1 125 ? -9.922 18.031 -6.781 1 89.94 125 PRO A C 1
ATOM 967 O O . PRO A 1 125 ? -10.43 17.625 -5.727 1 89.94 125 PRO A O 1
ATOM 970 N N . ASP A 1 126 ? -8.805 17.516 -7.254 1 90.56 126 ASP A N 1
ATOM 971 C CA . ASP A 1 126 ? -8.109 16.438 -6.551 1 90.56 126 ASP A CA 1
ATOM 972 C C . ASP A 1 126 ? -7.586 16.922 -5.199 1 90.56 126 ASP A C 1
ATOM 974 O O . ASP A 1 126 ? -7.637 16.172 -4.215 1 90.56 126 ASP A O 1
ATOM 978 N N . LYS A 1 127 ? -7.113 18.141 -5.215 1 92.56 127 LYS A N 1
ATOM 979 C CA . LYS A 1 127 ? -6.629 18.688 -3.953 1 92.56 127 LYS A CA 1
ATOM 980 C C . LYS A 1 127 ? -7.785 19 -3.008 1 92.56 127 LYS A C 1
ATOM 982 O O . LYS A 1 127 ? -7.68 18.797 -1.798 1 92.56 127 LYS A O 1
ATOM 987 N N . HIS A 1 128 ? -8.852 19.516 -3.545 1 94.12 128 HIS A N 1
ATOM 988 C CA . HIS A 1 128 ? -10.047 19.766 -2.754 1 94.12 128 HIS A CA 1
ATOM 989 C C . HIS A 1 128 ? -10.539 18.5 -2.07 1 94.12 128 HIS A C 1
ATOM 991 O O . HIS A 1 128 ? -10.875 18.516 -0.883 1 94.12 128 HIS A O 1
ATOM 997 N N . TYR A 1 129 ? -10.469 17.453 -2.773 1 95.06 129 TYR A N 1
ATOM 998 C CA . TYR A 1 129 ? -10.859 16.156 -2.264 1 95.06 129 TYR A CA 1
ATOM 999 C C . TYR A 1 129 ? -9.969 15.727 -1.098 1 95.06 129 TYR A C 1
ATOM 1001 O O . TYR A 1 129 ? -10.469 15.281 -0.061 1 95.06 129 TYR A O 1
ATOM 1009 N N . LEU A 1 130 ? -8.75 15.93 -1.258 1 95.44 130 LEU A N 1
ATOM 1010 C CA . LEU A 1 130 ? -7.809 15.555 -0.208 1 95.44 130 LEU A CA 1
ATOM 1011 C C . LEU A 1 130 ? -8.031 16.391 1.047 1 95.44 130 LEU A C 1
ATOM 1013 O O . LEU A 1 130 ? -8.008 15.867 2.162 1 95.44 130 LEU A O 1
ATOM 1017 N N . LEU A 1 131 ? -8.266 17.609 0.846 1 96.75 131 LEU A N 1
ATOM 1018 C CA . LEU A 1 131 ? -8.523 18.484 1.985 1 96.75 131 LEU A CA 1
ATOM 1019 C C . LEU A 1 131 ? -9.781 18.047 2.732 1 96.75 131 LEU A C 1
ATOM 1021 O O . LEU A 1 131 ? -9.852 18.172 3.957 1 96.75 131 LEU A O 1
ATOM 1025 N N . ALA A 1 132 ? -10.75 17.531 1.981 1 96.62 132 ALA A N 1
ATOM 1026 C CA . ALA A 1 132 ? -11.977 17.031 2.59 1 96.62 132 ALA A CA 1
ATOM 1027 C C . ALA A 1 132 ? -11.727 15.719 3.334 1 96.62 132 ALA A C 1
ATOM 1029 O O . ALA A 1 132 ? -12.195 15.539 4.465 1 96.62 132 ALA A O 1
ATOM 1030 N N . VAL A 1 133 ? -11 14.844 2.713 1 96.81 133 VAL A N 1
ATOM 1031 C CA . VAL A 1 133 ? -10.742 13.539 3.295 1 96.81 133 VAL A CA 1
ATOM 1032 C C . VAL A 1 133 ? -10.023 13.695 4.637 1 96.81 133 VAL A C 1
ATOM 1034 O O . VAL A 1 133 ? -10.391 13.055 5.621 1 96.81 133 VAL A O 1
ATOM 1037 N N . PHE A 1 134 ? -9.109 14.609 4.676 1 95.69 134 PHE A N 1
ATOM 1038 C CA . PHE A 1 134 ? -8.289 14.734 5.871 1 95.69 134 PHE A CA 1
ATOM 1039 C C . PHE A 1 134 ? -8.789 15.859 6.762 1 95.69 134 PHE A C 1
ATOM 1041 O O . PHE A 1 134 ? -8.117 16.266 7.711 1 95.69 134 PHE A O 1
ATOM 1048 N N . ASP A 1 135 ? -9.875 16.422 6.395 1 96.12 135 ASP A N 1
ATOM 1049 C CA . ASP A 1 135 ? -10.656 17.359 7.203 1 96.12 135 ASP A CA 1
ATOM 1050 C C . ASP A 1 135 ? -9.844 18.609 7.543 1 96.12 135 ASP A C 1
ATOM 1052 O O . ASP A 1 135 ? -9.781 19 8.711 1 96.12 135 ASP A O 1
ATOM 1056 N N . ILE A 1 136 ? -9.25 19.172 6.516 1 96.75 136 ILE A N 1
ATOM 1057 C CA . ILE A 1 136 ? -8.555 20.453 6.68 1 96.75 136 ILE A CA 1
ATOM 1058 C C . ILE A 1 136 ? -9.555 21.594 6.57 1 96.75 136 ILE A C 1
ATOM 1060 O O . ILE A 1 136 ? -10.008 21.938 5.477 1 96.75 136 ILE A O 1
ATOM 1064 N N . THR A 1 137 ? -9.805 22.234 7.707 1 97.25 137 THR A N 1
ATOM 1065 C CA . THR A 1 137 ? -10.773 23.328 7.75 1 97.25 137 THR A CA 1
ATOM 1066 C C . THR A 1 137 ? -10.078 24.672 7.664 1 97.25 137 THR A C 1
ATOM 1068 O O . THR A 1 137 ? -8.883 24.781 7.957 1 97.25 137 THR A O 1
ATOM 1071 N N . PRO A 1 138 ? -10.844 25.641 7.266 1 97.25 138 PRO A N 1
ATOM 1072 C CA . PRO A 1 138 ? -10.281 27 7.316 1 97.25 138 PRO A CA 1
ATOM 1073 C C . PRO A 1 138 ? -9.805 27.391 8.711 1 97.25 138 PRO A C 1
ATOM 1075 O O . PRO A 1 138 ? -8.781 28.062 8.852 1 97.25 138 PRO A O 1
ATOM 1078 N N . ALA A 1 139 ? -10.484 26.953 9.68 1 96.62 139 ALA A N 1
ATOM 1079 C CA . ALA A 1 139 ? -10.086 27.234 11.047 1 96.62 139 ALA A CA 1
ATOM 1080 C C . ALA A 1 139 ? -8.703 26.656 11.352 1 96.62 139 ALA A C 1
ATOM 1082 O O . ALA A 1 139 ? -7.879 27.297 12 1 96.62 139 ALA A O 1
ATOM 1083 N N . ARG A 1 140 ? -8.508 25.469 10.906 1 95.12 140 ARG A N 1
ATOM 1084 C CA . ARG A 1 140 ? -7.211 24.828 11.117 1 95.12 140 ARG A CA 1
ATOM 1085 C C . ARG A 1 140 ? -6.102 25.625 10.43 1 95.12 140 ARG A C 1
ATOM 1087 O O . ARG A 1 140 ? -5.008 25.766 10.977 1 95.12 140 ARG A O 1
ATOM 1094 N N . VAL A 1 141 ? -6.352 26.125 9.273 1 96.56 141 VAL A N 1
ATOM 1095 C CA . VAL A 1 141 ? -5.387 26.938 8.531 1 96.56 141 VAL A CA 1
ATOM 1096 C C . VAL A 1 141 ? -5.07 28.219 9.305 1 96.56 141 VAL A C 1
ATOM 1098 O O . VAL A 1 141 ? -3.906 28.594 9.438 1 96.56 141 VAL A O 1
ATOM 1101 N N . LYS A 1 142 ? -6.043 28.828 9.828 1 96.44 142 LYS A N 1
ATOM 1102 C CA . LYS A 1 142 ? -5.863 30.047 10.625 1 96.44 142 LYS A CA 1
ATOM 1103 C C . LYS A 1 142 ? -5.051 29.766 11.883 1 96.44 142 LYS A C 1
ATOM 1105 O O . LYS A 1 142 ? -4.203 30.562 12.273 1 96.44 142 LYS A O 1
ATOM 1110 N N . GLU A 1 143 ? -5.367 28.609 12.453 1 96.06 143 GLU A N 1
ATOM 1111 C CA . GLU A 1 143 ? -4.621 28.219 13.648 1 96.06 143 GLU A CA 1
ATOM 1112 C C . GLU A 1 143 ? -3.137 28.047 13.344 1 96.06 143 GLU A C 1
ATOM 1114 O O . GLU A 1 143 ? -2.281 28.453 14.125 1 96.06 143 GLU A O 1
ATOM 1119 N N . LEU A 1 144 ? -2.861 27.469 12.266 1 96.12 144 LEU A N 1
ATOM 1120 C CA . LEU A 1 144 ? -1.469 27.312 11.852 1 96.12 144 LEU A CA 1
ATOM 1121 C C . LEU A 1 144 ? -0.81 28.672 11.641 1 96.12 144 LEU A C 1
ATOM 1123 O O . LEU A 1 144 ? 0.337 28.875 12.047 1 96.12 144 LEU A O 1
ATOM 1127 N N . SER A 1 145 ? -1.558 29.547 11.07 1 94.81 145 SER A N 1
ATOM 1128 C CA . SER A 1 145 ? -1.052 30.891 10.867 1 94.81 145 SER A CA 1
ATOM 1129 C C . SER A 1 145 ? -0.746 31.578 12.195 1 94.81 145 SER A C 1
ATOM 1131 O O . SER A 1 145 ? 0.283 32.25 12.336 1 94.81 145 SER A O 1
ATOM 1133 N N . THR A 1 146 ? -1.587 31.344 13.125 1 94.44 146 THR A N 1
ATOM 1134 C CA . THR A 1 146 ? -1.407 31.922 14.445 1 94.44 146 THR A CA 1
ATOM 1135 C C . THR A 1 146 ? -0.16 31.359 15.117 1 94.44 146 THR A C 1
ATOM 1137 O O . THR A 1 146 ? 0.496 32.062 15.906 1 94.44 146 THR A O 1
ATOM 1140 N N . LEU A 1 147 ? 0.116 30.172 14.742 1 94.69 147 LEU A N 1
ATOM 1141 C CA . LEU A 1 147 ? 1.293 29.516 15.312 1 94.69 147 LEU A CA 1
ATOM 1142 C C . LEU A 1 147 ? 2.557 29.938 14.57 1 94.69 147 LEU A C 1
ATOM 1144 O O . LEU A 1 147 ? 3.654 29.484 14.898 1 94.69 147 LEU A O 1
ATOM 1148 N N . GLY A 1 148 ? 2.33 30.734 13.539 1 93.81 148 GLY A N 1
ATOM 1149 C CA . GLY A 1 148 ? 3.49 31.328 12.891 1 93.81 148 GLY A CA 1
ATOM 1150 C C . GLY A 1 148 ? 3.748 30.766 11.5 1 93.81 148 GLY A C 1
ATOM 1151 O O . GLY A 1 148 ? 4.684 31.188 10.82 1 93.81 148 GLY A O 1
ATOM 1152 N N . PHE A 1 149 ? 2.9 29.922 11.148 1 96.19 149 PHE A N 1
ATOM 1153 C CA . PHE A 1 149 ? 3.072 29.359 9.812 1 96.19 149 PHE A CA 1
ATOM 1154 C C . PHE A 1 149 ? 2.246 30.125 8.789 1 96.19 149 PHE A C 1
ATOM 1156 O O . PHE A 1 149 ? 1.027 29.953 8.711 1 96.19 149 PHE A O 1
ATOM 1163 N N . LYS A 1 150 ? 2.969 30.891 8.008 1 91.69 150 LYS A N 1
ATOM 1164 C CA . LYS A 1 150 ? 2.291 31.734 7.027 1 91.69 150 LYS A CA 1
ATOM 1165 C C . LYS A 1 150 ? 2.619 31.297 5.602 1 91.69 150 LYS A C 1
ATOM 1167 O O . LYS A 1 150 ? 3.6 30.578 5.379 1 91.69 150 LYS A O 1
ATOM 1172 N N . ASP A 1 151 ? 1.771 31.625 4.742 1 91.38 151 ASP A N 1
ATOM 1173 C CA . ASP A 1 151 ? 1.958 31.406 3.311 1 91.38 151 ASP A CA 1
ATOM 1174 C C . ASP A 1 151 ? 2.262 29.938 3.016 1 91.38 151 ASP A C 1
ATOM 1176 O O . ASP A 1 151 ? 3.213 29.625 2.295 1 91.38 151 ASP A O 1
ATOM 1180 N N . ILE A 1 152 ? 1.531 29.125 3.621 1 95.94 152 ILE A N 1
ATOM 1181 C CA . ILE A 1 152 ? 1.697 27.703 3.412 1 95.94 152 ILE A CA 1
ATOM 1182 C C . ILE A 1 152 ? 1.238 27.328 2.006 1 95.94 152 ILE A C 1
ATOM 1184 O O . ILE A 1 152 ? 0.118 27.641 1.604 1 95.94 152 ILE A O 1
ATOM 1188 N N . ALA A 1 153 ? 2.166 26.641 1.306 1 95.88 153 ALA A N 1
ATOM 1189 C CA . ALA A 1 153 ? 1.761 26.156 -0.012 1 95.88 153 ALA A CA 1
ATOM 1190 C C . ALA A 1 153 ? 0.659 25.109 0.104 1 95.88 153 ALA A C 1
ATOM 1192 O O . ALA A 1 153 ? 0.614 24.359 1.076 1 95.88 153 ALA A O 1
ATOM 1193 N N . LEU A 1 154 ? -0.206 25.047 -0.939 1 95.94 154 LEU A N 1
ATOM 1194 C CA . LEU A 1 154 ? -1.336 24.125 -0.911 1 95.94 154 LEU A CA 1
ATOM 1195 C C . LEU A 1 154 ? -0.858 22.688 -0.743 1 95.94 154 LEU A C 1
ATOM 1197 O O . LEU A 1 154 ? -1.442 21.922 0.026 1 95.94 154 LEU A O 1
ATOM 1201 N N . GLU A 1 155 ? 0.211 22.344 -1.442 1 94.88 155 GLU A N 1
ATOM 1202 C CA . GLU A 1 155 ? 0.756 20.984 -1.354 1 94.88 155 GLU A CA 1
ATOM 1203 C C . GLU A 1 155 ? 1.2 20.672 0.07 1 94.88 155 GLU A C 1
ATOM 1205 O O . GLU A 1 155 ? 0.99 19.547 0.553 1 94.88 155 GLU A O 1
ATOM 1210 N N . GLU A 1 156 ? 1.799 21.609 0.639 1 96.06 156 GLU A N 1
ATOM 1211 C CA . GLU A 1 156 ? 2.252 21.422 2.014 1 96.06 156 GLU A CA 1
ATOM 1212 C C . GLU A 1 156 ? 1.072 21.328 2.977 1 96.06 156 GLU A C 1
ATOM 1214 O O . GLU A 1 156 ? 1.111 20.562 3.943 1 96.06 156 GLU A O 1
ATOM 1219 N N . LEU A 1 157 ? 0.091 22.094 2.713 1 96.5 157 LEU A N 1
ATOM 1220 C CA . LEU A 1 157 ? -1.118 22.047 3.525 1 96.5 157 LEU A CA 1
ATOM 1221 C C . LEU A 1 157 ? -1.764 20.672 3.465 1 96.5 157 LEU A C 1
ATOM 1223 O O . LEU A 1 157 ? -2.211 20.141 4.488 1 96.5 157 LEU A O 1
ATOM 1227 N N . VAL A 1 158 ? -1.8 20.078 2.34 1 95.62 158 VAL A N 1
ATOM 1228 C CA . VAL A 1 158 ? -2.322 18.719 2.158 1 95.62 158 VAL A CA 1
ATOM 1229 C C . VAL A 1 158 ? -1.5 17.734 2.982 1 95.62 158 VAL A C 1
ATOM 1231 O O . VAL A 1 158 ? -2.057 16.875 3.662 1 95.62 158 VAL A O 1
ATOM 1234 N N . GLN A 1 159 ? -0.24 17.891 2.99 1 96.12 159 GLN A N 1
ATOM 1235 C CA . GLN A 1 159 ? 0.635 17.016 3.768 1 96.12 159 GLN A CA 1
ATOM 1236 C C . GLN A 1 159 ? 0.367 17.156 5.262 1 96.12 159 GLN A C 1
ATOM 1238 O O . GLN A 1 159 ? 0.398 16.172 6.004 1 96.12 159 GLN A O 1
ATOM 1243 N N . VAL A 1 160 ? 0.101 18.344 5.645 1 96.31 160 VAL A N 1
ATOM 1244 C CA . VAL A 1 160 ? -0.267 18.609 7.031 1 96.31 160 VAL A CA 1
ATOM 1245 C C . VAL A 1 160 ? -1.475 17.75 7.418 1 96.31 160 VAL A C 1
ATOM 1247 O O . VAL A 1 160 ? -1.526 17.203 8.523 1 96.31 160 VAL A O 1
ATOM 1250 N N . GLY A 1 161 ? -2.367 17.688 6.488 1 94.62 161 GLY A N 1
ATOM 1251 C CA . GLY A 1 161 ? -3.551 16.875 6.719 1 94.62 161 GLY A CA 1
ATOM 1252 C C . GLY A 1 161 ? -3.258 15.391 6.73 1 94.62 161 GLY A C 1
ATOM 1253 O O . GLY A 1 161 ? -3.668 14.68 7.648 1 94.62 161 GLY A O 1
ATOM 1254 N N . ILE A 1 162 ? -2.535 14.969 5.762 1 93.88 162 ILE A N 1
ATOM 1255 C CA . ILE A 1 162 ? -2.223 13.555 5.574 1 93.88 162 ILE A CA 1
ATOM 1256 C C . ILE A 1 162 ? -1.49 13.023 6.805 1 93.88 162 ILE A C 1
ATOM 1258 O O . ILE A 1 162 ? -1.839 11.969 7.332 1 93.88 162 ILE A O 1
ATOM 1262 N N . PHE A 1 163 ? -0.566 13.812 7.301 1 94.81 163 PHE A N 1
ATOM 1263 C CA . PHE A 1 163 ? 0.306 13.305 8.352 1 94.81 163 PHE A CA 1
ATOM 1264 C C . PHE A 1 163 ? -0.146 13.805 9.719 1 94.81 163 PHE A C 1
ATOM 1266 O O . PHE A 1 163 ? 0.531 13.578 10.727 1 94.81 163 PHE A O 1
ATOM 1273 N N . GLN A 1 164 ? -1.22 14.508 9.758 1 93.5 164 GLN A N 1
ATOM 1274 C CA . GLN A 1 164 ? -1.881 14.93 10.992 1 93.5 164 GLN A CA 1
ATOM 1275 C C . GLN A 1 164 ? -0.956 15.789 11.844 1 93.5 164 GLN A C 1
ATOM 1277 O O . GLN A 1 164 ? -0.792 15.531 13.039 1 93.5 164 GLN A O 1
ATOM 1282 N N . VAL A 1 165 ? -0.33 16.734 11.188 1 96.06 165 VAL A N 1
ATOM 1283 C CA . VAL A 1 165 ? 0.38 17.766 11.914 1 96.06 165 VAL A CA 1
ATOM 1284 C C . VAL A 1 165 ? -0.62 18.781 12.484 1 96.06 165 VAL A C 1
ATOM 1286 O O . VAL A 1 165 ? -0.914 19.797 11.852 1 96.06 165 VAL A O 1
ATOM 1289 N N . THR A 1 166 ? -1.078 18.547 13.664 1 94.12 166 THR A N 1
ATOM 1290 C CA . THR A 1 166 ? -2.104 19.344 14.312 1 94.12 166 THR A CA 1
ATOM 1291 C C . THR A 1 166 ? -1.471 20.406 15.219 1 94.12 166 THR A C 1
ATOM 1293 O O . THR A 1 166 ? -0.312 20.281 15.617 1 94.12 166 THR A O 1
ATOM 1296 N N . PRO A 1 167 ? -2.271 21.422 15.477 1 93.19 167 PRO A N 1
ATOM 1297 C CA . PRO A 1 167 ? -1.777 22.391 16.469 1 93.19 167 PRO A CA 1
ATOM 1298 C C . PRO A 1 167 ? -1.396 21.734 17.797 1 93.19 167 PRO A C 1
ATOM 1300 O O . PRO A 1 167 ? -0.394 22.109 18.406 1 93.19 167 PRO A O 1
ATOM 1303 N N . GLY A 1 168 ? -2.162 20.75 18.156 1 94.31 168 GLY A N 1
ATOM 1304 C CA . GLY A 1 168 ? -1.828 20.016 19.359 1 94.31 168 GLY A CA 1
ATOM 1305 C C . GLY A 1 168 ? -0.483 19.312 19.281 1 94.31 168 GLY A C 1
ATOM 1306 O O . GLY A 1 168 ? 0.299 19.344 20.234 1 94.31 168 GLY A O 1
ATOM 1307 N N . TYR A 1 169 ? -0.22 18.734 18.203 1 96.69 169 TYR A N 1
ATOM 1308 C CA . TYR A 1 169 ? 1.063 18.062 18 1 96.69 169 TYR A CA 1
ATOM 1309 C C . TYR A 1 169 ? 2.209 19.078 18.047 1 96.69 169 TYR A C 1
ATOM 1311 O O . TYR A 1 169 ? 3.229 18.828 18.703 1 96.69 169 TYR A O 1
ATOM 1319 N N . ILE A 1 170 ? 2.033 20.141 17.438 1 96.94 170 ILE A N 1
ATOM 1320 C CA . ILE A 1 170 ? 3.045 21.203 17.375 1 96.94 170 ILE A CA 1
ATOM 1321 C C . ILE A 1 170 ? 3.346 21.688 18.797 1 96.94 170 ILE A C 1
ATOM 1323 O O . ILE A 1 170 ? 4.512 21.797 19.188 1 96.94 170 ILE A O 1
ATOM 1327 N N . GLN A 1 171 ? 2.348 21.906 19.5 1 95.25 171 GLN A N 1
ATOM 1328 C CA . GLN A 1 171 ? 2.492 22.406 20.875 1 95.25 171 GLN A CA 1
ATOM 1329 C C . GLN A 1 171 ? 3.166 21.359 21.766 1 95.25 171 GLN A C 1
ATOM 1331 O O . GLN A 1 171 ? 3.975 21.703 22.625 1 95.25 171 GLN A O 1
ATOM 1336 N N . SER A 1 172 ? 2.838 20.156 21.484 1 96.5 172 SER A N 1
ATOM 1337 C CA . SER A 1 172 ? 3.438 19.109 22.297 1 96.5 172 SER A CA 1
ATOM 1338 C C . SER A 1 172 ? 4.941 19.016 22.062 1 96.5 172 SER A C 1
ATOM 1340 O O . SER A 1 172 ? 5.711 18.797 23 1 96.5 172 SER A O 1
ATOM 1342 N N . LEU A 1 173 ? 5.348 19.156 20.859 1 96.88 173 LEU A N 1
ATOM 1343 C CA . LEU A 1 173 ? 6.777 19.156 20.578 1 96.88 173 LEU A CA 1
ATOM 1344 C C . LEU A 1 173 ? 7.461 20.359 21.203 1 96.88 173 LEU A C 1
ATOM 1346 O O . LEU A 1 173 ? 8.578 20.25 21.719 1 96.88 173 LEU A O 1
ATOM 1350 N N . ALA A 1 174 ? 6.781 21.453 21.172 1 95.94 174 ALA A N 1
ATOM 1351 C CA . ALA A 1 174 ? 7.328 22.672 21.766 1 95.94 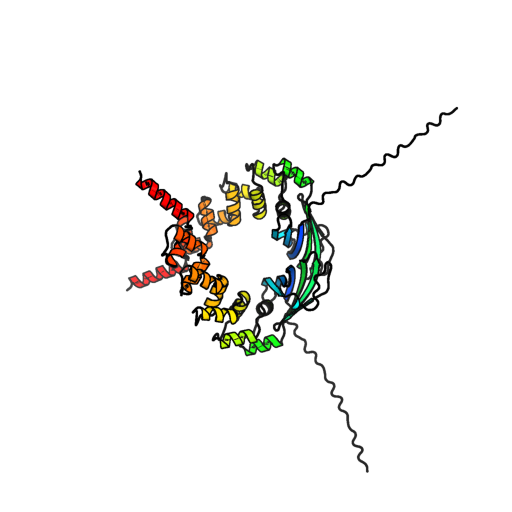174 ALA A CA 1
ATOM 1352 C C . ALA A 1 174 ? 7.559 22.5 23.25 1 95.94 174 ALA A C 1
ATOM 1354 O O . ALA A 1 174 ? 8.547 23 23.797 1 95.94 174 ALA A O 1
ATOM 1355 N N . GLN A 1 175 ? 6.715 21.781 23.859 1 95.88 175 GLN A N 1
ATOM 1356 C CA . GLN A 1 175 ? 6.828 21.516 25.297 1 95.88 175 GLN A CA 1
ATOM 1357 C C . GLN A 1 175 ? 8.055 20.672 25.609 1 95.88 175 GLN A C 1
ATOM 1359 O O . GLN A 1 175 ? 8.57 20.703 26.734 1 95.88 175 GLN A O 1
ATOM 1364 N N . HIS A 1 176 ? 8.492 20.031 24.594 1 96.38 176 HIS A N 1
ATOM 1365 C CA . HIS A 1 176 ? 9.672 19.203 24.781 1 96.38 176 HIS A CA 1
ATOM 1366 C C . HIS A 1 176 ? 10.93 19.906 24.266 1 96.38 176 HIS A C 1
ATOM 1368 O O . HIS A 1 176 ? 11.969 19.281 24.078 1 96.38 176 HIS A O 1
ATOM 1374 N N . GLY A 1 177 ? 10.695 21.125 23.938 1 95.25 177 GLY A N 1
ATOM 1375 C CA . GLY A 1 177 ? 11.867 21.922 23.609 1 95.25 177 GLY A CA 1
ATOM 1376 C C . GLY A 1 177 ? 12.047 22.141 22.109 1 95.25 177 GLY A C 1
ATOM 1377 O O . GLY A 1 177 ? 12.969 22.844 21.688 1 95.25 177 GLY A O 1
ATOM 1378 N N . TYR A 1 178 ? 11.227 21.594 21.391 1 97 178 TYR A N 1
ATOM 1379 C CA . TYR A 1 178 ? 11.344 21.766 19.953 1 97 178 TYR A CA 1
ATOM 1380 C C . TYR A 1 178 ? 10.453 22.906 19.469 1 97 178 TYR A C 1
ATOM 1382 O O . TYR A 1 178 ? 9.32 22.688 19.031 1 97 178 TYR A O 1
ATOM 1390 N N . THR A 1 179 ? 11.172 24.016 19.516 1 93.62 179 THR A N 1
ATOM 1391 C CA . THR A 1 179 ? 10.469 25.234 19.172 1 93.62 179 THR A CA 1
ATOM 1392 C C . THR A 1 179 ? 10.93 25.781 17.828 1 93.62 179 THR A C 1
ATOM 1394 O O . THR A 1 179 ? 12.016 25.438 17.359 1 93.62 179 THR A O 1
ATOM 1397 N N . LYS A 1 180 ? 10.086 26.453 17.141 1 90.69 180 LYS A N 1
ATOM 1398 C CA . LYS A 1 180 ? 10.406 27.172 15.922 1 90.69 180 LYS A CA 1
ATOM 1399 C C . LYS A 1 180 ? 10.711 26.203 14.773 1 90.69 180 LYS A C 1
ATOM 1401 O O . LYS A 1 180 ? 11.641 26.438 14 1 90.69 180 LYS A O 1
ATOM 1406 N N . LEU A 1 181 ? 10.094 25.141 14.867 1 95.69 181 LEU A N 1
ATOM 1407 C CA . LEU A 1 181 ? 10.258 24.188 13.773 1 95.69 181 LEU A CA 1
ATOM 1408 C C . LEU A 1 181 ? 9.5 24.641 12.531 1 95.69 181 LEU A C 1
ATOM 1410 O O . LEU A 1 181 ? 8.43 25.25 12.641 1 95.69 181 LEU A O 1
ATOM 1414 N N . THR A 1 182 ? 10.148 24.344 11.43 1 95.81 182 THR A N 1
ATOM 1415 C CA . THR A 1 182 ? 9.414 24.578 10.188 1 95.81 182 THR A CA 1
ATOM 1416 C C . THR A 1 182 ? 8.336 23.531 9.992 1 95.81 182 THR A C 1
ATOM 1418 O O . THR A 1 182 ? 8.375 22.469 10.617 1 95.81 182 THR A O 1
ATOM 1421 N N . LEU A 1 183 ? 7.434 23.828 9.109 1 95.62 183 LEU A N 1
ATOM 1422 C CA . LEU A 1 183 ? 6.379 22.875 8.82 1 95.62 183 LEU A CA 1
ATOM 1423 C C . LEU A 1 183 ? 6.953 21.594 8.219 1 95.62 183 LEU A C 1
ATOM 1425 O O . LEU A 1 183 ? 6.504 20.5 8.531 1 95.62 183 LEU A O 1
ATOM 1429 N N . ALA A 1 184 ? 7.934 21.75 7.402 1 95.88 184 ALA A N 1
ATOM 1430 C CA . ALA A 1 184 ? 8.594 20.594 6.77 1 95.88 184 ALA A CA 1
ATOM 1431 C C . ALA A 1 184 ? 9.195 19.672 7.82 1 95.88 184 ALA A C 1
ATOM 1433 O O . ALA A 1 184 ? 9.062 18.453 7.719 1 95.88 184 ALA A O 1
ATOM 1434 N N . LYS A 1 185 ? 9.75 20.266 8.766 1 96.62 185 LYS A N 1
ATOM 1435 C CA . LYS A 1 185 ? 10.359 19.469 9.828 1 96.62 185 LYS A CA 1
ATOM 1436 C C . LYS A 1 185 ? 9.289 18.766 10.664 1 96.62 185 LYS A C 1
ATOM 1438 O O . LYS A 1 185 ? 9.477 17.625 11.086 1 96.62 185 LYS A O 1
ATOM 1443 N N . LEU A 1 186 ? 8.242 19.469 10.875 1 97.69 186 LEU A N 1
ATOM 1444 C CA . LEU A 1 186 ? 7.133 18.891 11.625 1 97.69 186 LEU A CA 1
ATOM 1445 C C . LEU A 1 186 ? 6.531 17.703 10.867 1 97.69 186 LEU A C 1
ATOM 1447 O O . LEU A 1 186 ? 6.242 16.672 11.469 1 97.69 186 LEU A O 1
ATOM 1451 N N . ILE A 1 187 ? 6.395 17.844 9.594 1 97.12 187 ILE A N 1
ATOM 1452 C CA . ILE A 1 187 ? 5.871 16.781 8.758 1 97.12 187 ILE A CA 1
ATOM 1453 C C . ILE A 1 187 ? 6.82 15.578 8.789 1 97.12 187 ILE A C 1
ATOM 1455 O O . ILE A 1 187 ? 6.387 14.438 8.984 1 97.12 187 ILE A O 1
ATOM 1459 N N . GLN A 1 188 ? 8.07 15.82 8.695 1 96.5 188 GLN A N 1
ATOM 1460 C CA . GLN A 1 188 ? 9.07 14.758 8.766 1 96.5 188 GLN A CA 1
ATOM 1461 C C . GLN A 1 188 ? 9 14.031 10.109 1 96.5 188 GLN A C 1
ATOM 1463 O O . GLN A 1 188 ? 9.133 12.805 10.164 1 96.5 188 GLN A O 1
ATOM 1468 N N . SER A 1 189 ? 8.844 14.773 11.094 1 97.19 189 SER A N 1
ATOM 1469 C CA . SER A 1 189 ? 8.742 14.203 12.43 1 97.19 189 SER A CA 1
ATOM 1470 C C . SER A 1 189 ? 7.555 13.25 12.539 1 97.19 189 SER A C 1
ATOM 1472 O O . SER A 1 189 ? 7.68 12.156 13.086 1 97.19 189 SER A O 1
ATOM 1474 N N . ARG A 1 190 ? 6.484 13.688 11.945 1 96.38 190 ARG A N 1
ATOM 1475 C CA . ARG A 1 190 ? 5.301 12.836 11.945 1 96.38 190 ARG A CA 1
ATOM 1476 C C . ARG A 1 190 ? 5.543 11.562 11.141 1 96.38 190 ARG A C 1
ATOM 1478 O O . ARG A 1 190 ? 5.199 10.469 11.586 1 96.38 190 ARG A O 1
ATOM 1485 N N . ILE A 1 191 ? 6.109 11.742 10.023 1 95.81 191 ILE A N 1
ATOM 1486 C CA . ILE A 1 191 ? 6.355 10.633 9.117 1 95.81 191 ILE A CA 1
ATOM 1487 C C . ILE A 1 191 ? 7.219 9.578 9.812 1 95.81 191 ILE A C 1
ATOM 1489 O O . ILE A 1 191 ? 6.969 8.383 9.688 1 95.81 191 ILE A O 1
ATOM 1493 N N . HIS A 1 192 ? 8.109 10.031 10.625 1 96.12 192 HIS A N 1
ATOM 1494 C CA . HIS A 1 192 ? 9.094 9.102 11.172 1 96.12 192 HIS A CA 1
ATOM 1495 C C . HIS A 1 192 ? 8.805 8.797 12.633 1 96.12 192 HIS A C 1
ATOM 1497 O O . HIS A 1 192 ? 9.664 8.266 13.344 1 96.12 192 HIS A O 1
ATOM 1503 N N . GLY A 1 193 ? 7.68 9.219 13.102 1 95.62 193 GLY A N 1
ATOM 1504 C CA . GLY A 1 193 ? 7.191 8.742 14.383 1 95.62 193 GLY A CA 1
ATOM 1505 C C . GLY A 1 193 ? 7.789 9.484 15.562 1 95.62 193 GLY A C 1
ATOM 1506 O O . GLY A 1 193 ? 7.969 8.906 16.641 1 95.62 193 GLY A O 1
ATOM 1507 N N . VAL A 1 194 ? 8.148 10.641 15.344 1 95.88 194 VAL A N 1
ATOM 1508 C CA . VAL A 1 194 ? 8.57 11.461 16.469 1 95.88 194 VAL A CA 1
ATOM 1509 C C . VAL A 1 194 ? 7.34 11.93 17.25 1 95.88 194 VAL A C 1
ATOM 1511 O O . VAL A 1 194 ? 6.543 12.719 16.75 1 95.88 194 VAL A O 1
ATOM 1514 N N . THR A 1 195 ? 7.211 11.406 18.438 1 96.25 195 THR A N 1
ATOM 1515 C CA . THR A 1 195 ? 6.094 11.734 19.312 1 96.25 195 THR A CA 1
ATOM 1516 C C . THR A 1 195 ? 6.594 12.102 20.719 1 96.25 195 THR A C 1
ATOM 1518 O O . THR A 1 195 ? 7.73 11.789 21.078 1 96.25 195 THR A O 1
ATOM 1521 N N . PRO A 1 196 ? 5.73 12.797 21.438 1 95.62 196 PRO A N 1
ATOM 1522 C CA . PRO A 1 196 ? 6.094 13.078 22.828 1 95.62 196 PRO A CA 1
ATOM 1523 C C . PRO A 1 196 ? 6.43 11.812 23.609 1 95.62 196 PRO A C 1
ATOM 1525 O O . PRO A 1 196 ? 7.348 11.82 24.438 1 95.62 196 PRO A O 1
ATOM 1528 N N . GLU A 1 197 ? 5.742 10.766 23.328 1 96.81 197 GLU A N 1
ATOM 1529 C CA . GLU A 1 197 ? 5.992 9.5 24 1 96.81 197 GLU A CA 1
ATOM 1530 C C . GLU A 1 197 ? 7.387 8.969 23.688 1 96.81 197 GLU A C 1
ATOM 1532 O O . GLU A 1 197 ? 8.094 8.492 24.578 1 96.81 197 GLU A O 1
ATOM 1537 N N . ARG A 1 198 ? 7.711 9.062 22.422 1 97 198 ARG A N 1
ATOM 1538 C CA . ARG A 1 198 ? 9.031 8.594 22.016 1 97 198 ARG A CA 1
ATOM 1539 C C . ARG A 1 198 ? 10.133 9.438 22.672 1 97 198 ARG A C 1
ATOM 1541 O O . ARG A 1 198 ? 11.141 8.898 23.125 1 97 198 ARG A O 1
ATOM 1548 N N . ILE A 1 199 ? 9.93 10.703 22.719 1 97.56 199 ILE A N 1
ATOM 1549 C CA . ILE A 1 199 ? 10.898 11.625 23.328 1 97.56 199 ILE A CA 1
ATOM 1550 C C . ILE A 1 199 ? 11.109 11.258 24.797 1 97.56 199 ILE A C 1
ATOM 1552 O O . ILE A 1 199 ? 12.25 11.148 25.25 1 97.56 199 ILE A O 1
ATOM 1556 N N . ARG A 1 200 ? 10.062 10.977 25.469 1 97.19 200 ARG A N 1
ATOM 1557 C CA . ARG A 1 200 ? 10.133 10.617 26.875 1 97.19 200 ARG A CA 1
ATOM 1558 C C . ARG A 1 200 ? 10.82 9.266 27.062 1 97.19 200 ARG A C 1
ATOM 1560 O O . ARG A 1 200 ? 11.602 9.086 28 1 97.19 200 ARG A O 1
ATOM 1567 N N . ALA A 1 201 ? 10.516 8.414 26.188 1 97.38 201 ALA A N 1
ATOM 1568 C CA . ALA A 1 201 ? 11.094 7.078 26.297 1 97.38 201 ALA A CA 1
ATOM 1569 C C . ALA A 1 201 ? 12.609 7.121 26.094 1 97.38 201 ALA A C 1
ATOM 1571 O O . ALA A 1 201 ? 13.352 6.43 26.797 1 97.38 201 ALA A O 1
ATOM 1572 N N . LEU A 1 202 ? 13.039 7.891 25.188 1 97.19 202 LEU A N 1
ATOM 1573 C CA . LEU A 1 202 ? 14.477 8.031 24.953 1 97.19 202 LEU A CA 1
ATOM 1574 C C . LEU A 1 202 ? 15.141 8.742 26.125 1 97.19 202 LEU A C 1
ATOM 1576 O O . LEU A 1 202 ? 16.25 8.375 26.531 1 97.19 202 LEU A O 1
ATOM 1580 N N . ALA A 1 203 ? 14.461 9.727 26.656 1 96.75 203 ALA A N 1
ATOM 1581 C CA . ALA A 1 203 ? 14.977 10.445 27.812 1 96.75 203 ALA A CA 1
ATOM 1582 C C . ALA A 1 203 ? 15.156 9.508 29 1 96.75 203 ALA A C 1
ATOM 1584 O O . ALA A 1 203 ? 16.125 9.625 29.766 1 96.75 203 ALA A O 1
ATOM 1585 N N . ALA A 1 204 ? 14.266 8.57 29.094 1 96.31 204 ALA A N 1
ATOM 1586 C CA . ALA A 1 204 ? 14.32 7.605 30.188 1 96.31 204 ALA A CA 1
ATOM 1587 C C . ALA A 1 204 ? 15.555 6.711 30.062 1 96.31 204 ALA A C 1
ATOM 1589 O O . ALA A 1 204 ? 16.047 6.18 31.062 1 96.31 204 ALA A O 1
ATOM 1590 N N . GLU A 1 205 ? 16.016 6.664 28.828 1 96.25 205 GLU A N 1
ATOM 1591 C CA . GLU A 1 205 ? 17.203 5.855 28.609 1 96.25 205 GLU A CA 1
ATOM 1592 C C . GLU A 1 205 ? 18.469 6.715 28.641 1 96.25 205 GLU A C 1
ATOM 1594 O O . GLU A 1 205 ? 19.547 6.25 28.281 1 96.25 205 GLU A O 1
ATOM 1599 N N . GLY A 1 206 ? 18.25 7.953 28.953 1 95.06 206 GLY A N 1
ATOM 1600 C CA . GLY A 1 206 ? 19.422 8.797 29.156 1 95.06 206 GLY A CA 1
ATOM 1601 C C . GLY A 1 206 ? 19.656 9.789 28.031 1 95.06 206 GLY A C 1
ATOM 1602 O O . GLY A 1 206 ? 20.578 10.602 28.094 1 95.06 206 GLY A O 1
ATOM 1603 N N . TYR A 1 207 ? 18.781 9.781 27.109 1 96.75 207 TYR A N 1
ATOM 1604 C CA . TYR A 1 207 ? 18.953 10.68 25.984 1 96.75 207 TYR A CA 1
ATOM 1605 C C . TYR A 1 207 ? 17.969 11.844 26.047 1 96.75 207 TYR A C 1
ATOM 1607 O O . TYR A 1 207 ? 16.938 11.82 25.375 1 96.75 207 TYR A O 1
ATOM 1615 N N . LYS A 1 208 ? 18.453 12.789 26.75 1 94.25 208 LYS A N 1
ATOM 1616 C CA . LYS A 1 208 ? 17.641 13.977 26.969 1 94.25 208 LYS A CA 1
ATOM 1617 C C . LYS A 1 208 ? 18.047 15.109 26.047 1 94.25 208 LYS A C 1
ATOM 1619 O O . LYS A 1 208 ? 19.188 15.164 25.578 1 94.25 208 LYS A O 1
ATOM 1624 N N . ALA A 1 209 ? 17.109 15.93 25.75 1 92.31 209 ALA A N 1
ATOM 1625 C CA . ALA A 1 209 ? 17.328 17.172 25.016 1 92.31 209 ALA A CA 1
ATOM 1626 C C . ALA A 1 209 ? 18.047 16.906 23.703 1 92.31 209 ALA A C 1
ATOM 1628 O O . ALA A 1 209 ? 19.031 17.562 23.375 1 92.31 209 ALA A O 1
ATOM 1629 N N . LEU A 1 210 ? 17.547 15.906 23.062 1 96.19 210 LEU A N 1
ATOM 1630 C CA . LEU A 1 210 ? 18.125 15.57 21.75 1 96.19 210 LEU A CA 1
ATOM 1631 C C . LEU A 1 210 ? 17.797 16.641 20.719 1 96.19 210 LEU A C 1
ATOM 1633 O O . LEU A 1 210 ? 16.688 17.188 20.719 1 96.19 210 LEU A O 1
ATOM 1637 N N . GLU A 1 211 ? 18.812 16.859 19.922 1 96.56 211 GLU A N 1
ATOM 1638 C CA . GLU A 1 211 ? 18.484 17.672 18.75 1 96.56 211 GLU A CA 1
ATOM 1639 C C . GLU A 1 211 ? 17.5 16.938 17.844 1 96.56 211 GLU A C 1
ATOM 1641 O O . GLU A 1 211 ? 17.516 15.703 17.766 1 96.56 211 GLU A O 1
ATOM 1646 N N . LEU A 1 212 ? 16.719 17.719 17.109 1 96.62 212 LEU A N 1
ATOM 1647 C CA . LEU A 1 212 ? 15.703 17.109 16.266 1 96.62 212 LEU A CA 1
ATOM 1648 C C . LEU A 1 212 ? 16.328 16.188 15.234 1 96.62 212 LEU A C 1
ATOM 1650 O O . LEU A 1 212 ? 15.797 15.117 14.945 1 96.62 212 LEU A O 1
ATOM 1654 N N . GLU A 1 213 ? 17.422 16.578 14.688 1 96 213 GLU A N 1
ATOM 1655 C CA . GLU A 1 213 ? 18.109 15.797 13.664 1 96 213 GLU A CA 1
ATOM 1656 C C . GLU A 1 213 ? 18.5 14.422 14.195 1 96 213 GLU A C 1
ATOM 1658 O O . GLU A 1 213 ? 18.359 13.414 13.492 1 96 213 GLU A O 1
ATOM 1663 N N . ASP A 1 214 ? 18.938 14.469 15.391 1 96.5 214 ASP A N 1
ATOM 1664 C CA . ASP A 1 214 ? 19.312 13.203 16.016 1 96.5 214 ASP A CA 1
ATOM 1665 C C . ASP A 1 214 ? 18.078 12.336 16.281 1 96.5 214 ASP A C 1
ATOM 1667 O O . ASP A 1 214 ? 18.094 11.133 16.031 1 96.5 214 ASP A O 1
ATOM 1671 N N . LEU A 1 215 ? 17.141 12.984 16.781 1 97 215 LEU A N 1
ATOM 1672 C CA . LEU A 1 215 ? 15.883 12.281 17.062 1 97 215 LEU A CA 1
ATOM 1673 C C . LEU A 1 215 ? 15.336 11.641 15.789 1 97 215 LEU A C 1
ATOM 1675 O O . LEU A 1 215 ? 14.914 10.484 15.812 1 97 215 LEU A O 1
ATOM 1679 N N . LEU A 1 216 ? 15.344 12.312 14.68 1 97 216 LEU A N 1
ATOM 1680 C CA . LEU A 1 216 ? 14.875 11.828 13.383 1 97 216 LEU A CA 1
ATOM 1681 C C . LEU A 1 216 ? 15.734 10.664 12.898 1 97 216 LEU A C 1
ATOM 1683 O O . LEU A 1 216 ? 15.211 9.625 12.484 1 97 216 LEU A O 1
ATOM 1687 N N . ALA A 1 217 ? 16.984 10.82 13.008 1 95.44 217 ALA A N 1
ATOM 1688 C CA . ALA A 1 217 ? 17.891 9.766 12.57 1 95.44 217 ALA A CA 1
ATOM 1689 C C . ALA A 1 217 ? 17.672 8.484 13.367 1 95.44 217 ALA A C 1
ATOM 1691 O O . ALA A 1 217 ? 17.625 7.391 12.797 1 95.44 217 ALA A O 1
ATOM 1692 N N . MET A 1 218 ? 17.5 8.656 14.633 1 96.06 218 MET A N 1
ATOM 1693 C CA . MET A 1 218 ? 17.25 7.504 15.492 1 96.06 218 MET A CA 1
ATOM 1694 C C . MET A 1 218 ? 15.938 6.816 15.117 1 96.06 218 MET A C 1
ATOM 1696 O O . MET A 1 218 ? 15.852 5.59 15.125 1 96.06 218 MET A O 1
ATOM 1700 N N . SER A 1 219 ? 15.016 7.637 14.766 1 95.88 219 SER A N 1
ATOM 1701 C CA . SER A 1 219 ? 13.727 7.09 14.367 1 95.88 219 SER A CA 1
ATOM 1702 C C . SER A 1 219 ? 13.805 6.387 13.016 1 95.88 219 SER A C 1
ATOM 1704 O O . SER A 1 219 ? 13.289 5.281 12.859 1 95.88 219 SER A O 1
ATOM 1706 N N . ILE A 1 220 ? 14.438 6.953 12.117 1 94.12 220 ILE A N 1
ATOM 1707 C CA . ILE A 1 220 ? 14.547 6.445 10.758 1 94.12 220 ILE A CA 1
ATOM 1708 C C . ILE A 1 220 ? 15.281 5.105 10.766 1 94.12 220 ILE A C 1
ATOM 1710 O O . ILE A 1 220 ? 14.898 4.18 10.047 1 94.12 220 ILE A O 1
ATOM 1714 N N . HIS A 1 221 ? 16.234 4.957 11.664 1 92.19 221 HIS A N 1
ATOM 1715 C CA . HIS A 1 221 ? 17.109 3.791 11.578 1 92.19 221 HIS A CA 1
ATOM 1716 C C . HIS A 1 221 ? 16.781 2.775 12.664 1 92.19 221 HIS A C 1
ATOM 1718 O O . HIS A 1 221 ? 17.5 1.792 12.844 1 92.19 221 HIS A O 1
ATOM 1724 N N . GLY A 1 222 ? 15.773 3.072 13.461 1 93.44 222 GLY A N 1
ATOM 1725 C CA . GLY A 1 222 ? 15.242 2.062 14.359 1 93.44 222 GLY A CA 1
ATOM 1726 C C . GLY A 1 222 ? 15.977 1.993 15.68 1 93.44 222 GLY A C 1
ATOM 1727 O O . GLY A 1 222 ? 16.125 0.914 16.266 1 93.44 222 GLY A O 1
ATOM 1728 N N . VAL A 1 223 ? 16.469 3.072 16.031 1 95 223 VAL A N 1
ATOM 1729 C CA . VAL A 1 223 ? 17.016 3.125 17.391 1 95 223 VAL A CA 1
ATOM 1730 C C . VAL A 1 223 ? 15.891 3.24 18.406 1 95 223 VAL A C 1
ATOM 1732 O O . VAL A 1 223 ? 15.328 4.324 18.594 1 95 223 VAL A O 1
ATOM 1735 N N . THR A 1 224 ? 15.664 2.123 19.109 1 95.56 224 THR A N 1
ATOM 1736 C CA . THR A 1 224 ? 14.578 2.07 20.078 1 95.56 224 THR A CA 1
ATOM 1737 C C . THR A 1 224 ? 15.133 2.033 21.5 1 95.56 224 THR A C 1
ATOM 1739 O O . THR A 1 224 ? 16.312 1.743 21.703 1 95.56 224 THR A O 1
ATOM 1742 N N . PRO A 1 225 ? 14.289 2.377 22.453 1 95 225 PRO A N 1
ATOM 1743 C CA . PRO A 1 225 ? 14.719 2.229 23.844 1 95 225 PRO A CA 1
ATOM 1744 C C . PRO A 1 225 ? 15.188 0.811 24.172 1 95 225 PRO A C 1
ATOM 1746 O O . PRO A 1 225 ? 16.156 0.631 24.922 1 95 225 PRO A O 1
ATOM 1749 N N . GLU A 1 226 ? 14.547 -0.09 23.594 1 94.56 226 GLU A N 1
ATOM 1750 C CA . GLU A 1 226 ? 14.938 -1.479 23.797 1 94.56 226 GLU A CA 1
ATOM 1751 C C . GLU A 1 226 ? 16.344 -1.742 23.266 1 94.56 226 GLU A C 1
ATOM 1753 O O . GLU A 1 226 ? 17.141 -2.412 23.922 1 94.56 226 GLU A O 1
ATOM 1758 N N . PHE A 1 227 ? 16.578 -1.215 22.125 1 93.88 227 PHE A N 1
ATOM 1759 C CA . PHE A 1 227 ? 17.891 -1.375 21.531 1 93.88 227 PHE A CA 1
ATOM 1760 C C . PHE A 1 227 ? 18.969 -0.752 22.422 1 93.88 227 PHE A C 1
ATOM 1762 O O . PHE A 1 227 ? 20.031 -1.338 22.625 1 93.88 227 PHE A O 1
ATOM 1769 N N . ILE A 1 228 ? 18.672 0.399 22.969 1 94.75 228 ILE A N 1
ATOM 1770 C CA . ILE A 1 228 ? 19.594 1.117 23.844 1 94.75 228 ILE A CA 1
ATOM 1771 C C . ILE A 1 228 ? 19.891 0.277 25.078 1 94.75 228 ILE A C 1
ATOM 1773 O O . ILE A 1 228 ? 21.047 0.127 25.469 1 94.75 228 ILE A O 1
ATOM 1777 N N . ARG A 1 229 ? 18.891 -0.3 25.609 1 93.69 229 ARG A N 1
ATOM 1778 C CA . ARG A 1 229 ? 19.062 -1.139 26.797 1 93.69 229 ARG A CA 1
ATOM 1779 C C . ARG A 1 229 ? 19.891 -2.377 26.469 1 93.69 229 ARG A C 1
ATOM 1781 O O . ARG A 1 229 ? 20.75 -2.768 27.266 1 93.69 229 ARG A O 1
ATOM 1788 N N . GLU A 1 230 ? 19.609 -2.883 25.359 1 91 230 GLU A N 1
ATOM 1789 C CA . GLU A 1 230 ? 20.359 -4.062 24.953 1 91 230 GLU A CA 1
ATOM 1790 C C . GLU A 1 230 ? 21.844 -3.74 24.781 1 91 230 GLU A C 1
ATOM 1792 O O . GLU A 1 230 ? 22.703 -4.527 25.188 1 91 230 GLU A O 1
ATOM 1797 N N . MET A 1 231 ? 22.094 -2.65 24.203 1 89.75 231 MET A N 1
ATOM 1798 C CA . MET A 1 231 ? 23.469 -2.238 24 1 89.75 231 MET A CA 1
ATOM 1799 C C . MET A 1 231 ? 24.156 -1.973 25.344 1 89.75 231 MET A C 1
ATOM 1801 O O . MET A 1 231 ? 25.328 -2.311 25.531 1 89.75 231 MET A O 1
ATOM 1805 N N . ARG A 1 232 ? 23.422 -1.379 26.203 1 90.75 232 ARG A N 1
ATOM 1806 C CA . ARG A 1 232 ? 23.953 -1.12 27.531 1 90.75 232 ARG A CA 1
ATOM 1807 C C . ARG A 1 232 ? 24.297 -2.424 28.25 1 90.75 232 ARG A C 1
ATOM 1809 O O . ARG A 1 232 ? 25.359 -2.539 28.875 1 90.75 232 ARG A O 1
ATOM 1816 N N . GLU A 1 233 ? 23.438 -3.346 28.078 1 88.62 233 GLU A N 1
ATOM 1817 C CA . GLU A 1 233 ? 23.641 -4.652 28.688 1 88.62 233 GLU A CA 1
ATOM 1818 C C . GLU A 1 233 ? 24.828 -5.379 28.078 1 88.62 233 GLU A C 1
ATOM 1820 O O . GLU A 1 233 ? 25.484 -6.176 28.75 1 88.62 233 GLU A O 1
ATOM 1825 N N . ALA A 1 234 ? 25.078 -4.992 26.922 1 85.12 234 ALA A N 1
ATOM 1826 C CA . ALA A 1 234 ? 26.188 -5.613 26.219 1 85.12 234 ALA A CA 1
ATOM 1827 C C . ALA A 1 234 ? 27.5 -4.883 26.516 1 85.12 234 ALA A C 1
ATOM 1829 O O . ALA A 1 234 ? 28.547 -5.242 26 1 85.12 234 ALA A O 1
ATOM 1830 N N . GLY A 1 235 ? 27.359 -3.76 27.328 1 82.25 235 GLY A N 1
ATOM 1831 C CA . GLY A 1 235 ? 28.562 -3.086 27.766 1 82.25 235 GLY A CA 1
ATOM 1832 C C . GLY A 1 235 ? 28.797 -1.755 27.078 1 82.25 235 GLY A C 1
ATOM 1833 O O . GLY A 1 235 ? 29.812 -1.099 27.312 1 82.25 235 GLY A O 1
ATOM 1834 N N . TYR A 1 236 ? 27.812 -1.372 26.281 1 84.38 236 TYR A N 1
ATOM 1835 C CA . TYR A 1 236 ? 27.953 -0.115 25.562 1 84.38 236 TYR A CA 1
ATOM 1836 C C . TYR A 1 236 ? 27.016 0.944 26.125 1 84.38 236 TYR A C 1
ATOM 1838 O O . TYR A 1 236 ? 26.031 1.328 25.484 1 84.38 236 TYR A O 1
ATOM 1846 N N . ALA A 1 237 ? 27.344 1.501 27.25 1 83.12 237 ALA A N 1
ATOM 1847 C CA . ALA A 1 237 ? 26.438 2.332 28.031 1 83.12 237 ALA A CA 1
ATOM 1848 C C . ALA A 1 237 ? 26.516 3.793 27.609 1 83.12 237 ALA A C 1
ATOM 1850 O O . ALA A 1 237 ? 25.578 4.566 27.812 1 83.12 237 ALA A O 1
ATOM 1851 N N . LYS A 1 238 ? 27.531 4.16 26.891 1 85.56 238 LYS A N 1
ATOM 1852 C CA . LYS A 1 238 ? 27.672 5.59 26.641 1 85.56 238 LYS A CA 1
ATOM 1853 C C . LYS A 1 238 ? 27.75 5.891 25.141 1 85.56 238 LYS A C 1
ATOM 1855 O O . LYS A 1 238 ? 28.625 6.637 24.703 1 85.56 238 LYS A O 1
ATOM 1860 N N . LEU A 1 239 ? 26.75 5.305 24.516 1 92.06 239 LEU A N 1
ATOM 1861 C CA . LEU A 1 239 ? 26.75 5.543 23.078 1 92.06 239 LEU A CA 1
ATOM 1862 C C . LEU A 1 239 ? 26.047 6.852 22.75 1 92.06 239 LEU A C 1
ATOM 1864 O O . LEU A 1 239 ? 25.016 7.176 23.344 1 92.06 239 LEU A O 1
ATOM 1868 N N . THR A 1 240 ? 26.719 7.617 21.938 1 94.62 240 THR A N 1
ATOM 1869 C CA . THR A 1 240 ? 26.047 8.82 21.453 1 94.62 240 THR A CA 1
ATOM 1870 C C . THR A 1 240 ? 24.922 8.453 20.484 1 94.62 240 THR A C 1
ATOM 1872 O O . THR A 1 240 ? 24.891 7.336 19.953 1 94.62 240 THR A O 1
ATOM 1875 N N . PRO A 1 241 ? 24.062 9.383 20.188 1 95.19 241 PRO A N 1
ATOM 1876 C CA . PRO A 1 241 ? 23.016 9.125 19.203 1 95.19 241 PRO A CA 1
ATOM 1877 C C . PRO A 1 241 ? 23.562 8.719 17.844 1 95.19 241 PRO A C 1
ATOM 1879 O O . PRO A 1 241 ? 23.047 7.801 17.203 1 95.19 241 PRO A O 1
ATOM 1882 N N . GLN A 1 242 ? 24.609 9.336 17.453 1 93.75 242 GLN A N 1
ATOM 1883 C CA . GLN A 1 242 ? 25.219 9.055 16.156 1 93.75 242 GLN A CA 1
ATOM 1884 C C . GLN A 1 242 ? 25.797 7.641 16.125 1 93.75 242 GLN A C 1
ATOM 1886 O O . GLN A 1 242 ? 25.672 6.949 15.102 1 93.75 242 GLN A O 1
ATOM 1891 N N . GLU A 1 243 ? 26.281 7.328 17.172 1 90.94 243 GLU A N 1
ATOM 1892 C CA . GLU A 1 243 ? 26.844 5.984 17.25 1 90.94 243 GLU A CA 1
ATOM 1893 C C . GLU A 1 243 ? 25.75 4.926 17.219 1 90.94 243 GLU A C 1
ATOM 1895 O O . GLU A 1 243 ? 25.891 3.906 16.531 1 90.94 243 GLU A O 1
ATOM 1900 N N . LEU A 1 244 ? 24.766 5.164 17.953 1 93.12 244 LEU A N 1
ATOM 1901 C CA . LEU A 1 244 ? 23.641 4.246 17.953 1 93.12 244 LEU A CA 1
ATOM 1902 C C . LEU A 1 244 ? 23.078 4.074 16.547 1 93.12 244 LEU A C 1
ATOM 1904 O O . LEU A 1 244 ? 22.812 2.953 16.109 1 93.12 244 LEU A O 1
ATOM 1908 N N . VAL A 1 245 ? 22.953 5.117 15.758 1 93.06 245 VAL A N 1
ATOM 1909 C CA . VAL A 1 245 ? 22.438 5.105 14.391 1 93.06 245 VAL A CA 1
ATOM 1910 C C . VAL A 1 245 ? 23.375 4.328 13.484 1 93.06 245 VAL A C 1
ATOM 1912 O O . VAL A 1 245 ? 22.938 3.529 12.656 1 93.06 245 VAL A O 1
ATOM 1915 N N . LYS A 1 246 ? 24.641 4.562 13.695 1 86.75 246 LYS A N 1
ATOM 1916 C CA . LYS A 1 246 ? 25.625 3.859 12.898 1 86.75 246 LYS A CA 1
ATOM 1917 C C . LYS A 1 246 ? 25.531 2.35 13.109 1 86.75 246 LYS A C 1
ATOM 1919 O O . LYS A 1 246 ? 25.625 1.579 12.148 1 86.75 246 LYS A O 1
ATOM 1924 N N . LEU A 1 247 ? 25.328 1.972 14.344 1 84 247 LEU A N 1
ATOM 1925 C CA . LEU A 1 247 ? 25.172 0.553 14.648 1 84 247 LEU A CA 1
ATOM 1926 C C . LEU A 1 247 ? 23.984 -0.033 13.914 1 84 247 LEU A C 1
ATOM 1928 O O . LEU A 1 247 ? 24.078 -1.11 13.32 1 84 247 LEU A O 1
ATOM 1932 N N . ARG A 1 248 ? 22.922 0.694 13.891 1 87.38 248 ARG A N 1
ATOM 1933 C CA . ARG A 1 248 ? 21.703 0.227 13.242 1 87.38 248 ARG A CA 1
ATOM 1934 C C . ARG A 1 248 ? 21.891 0.15 11.734 1 87.38 248 ARG A C 1
ATOM 1936 O O . ARG A 1 248 ? 21.422 -0.8 11.094 1 87.38 248 ARG A O 1
ATOM 1943 N N . ILE A 1 249 ? 22.516 1.107 11.172 1 81.62 249 ILE A N 1
ATOM 1944 C CA . ILE A 1 249 ? 22.75 1.16 9.734 1 81.62 249 ILE A CA 1
ATOM 1945 C C . ILE A 1 249 ? 23.547 -0.068 9.289 1 81.62 249 ILE A C 1
ATOM 1947 O O . ILE A 1 249 ? 23.281 -0.643 8.234 1 81.62 249 ILE A O 1
ATOM 1951 N N . HIS A 1 250 ? 24.453 -0.513 10.117 1 73.81 250 HIS A N 1
ATOM 1952 C CA . HIS A 1 250 ? 25.328 -1.614 9.758 1 73.81 250 HIS A CA 1
ATOM 1953 C C . HIS A 1 250 ? 24.781 -2.949 10.242 1 73.81 250 HIS A C 1
ATOM 1955 O O . HIS A 1 250 ? 25.453 -3.975 10.156 1 73.81 250 HIS A O 1
ATOM 1961 N N . GLY A 1 251 ? 23.625 -2.875 10.828 1 77.31 251 GLY A N 1
ATOM 1962 C CA . GLY A 1 251 ? 22.953 -4.098 11.219 1 77.31 251 GLY A CA 1
ATOM 1963 C C . GLY A 1 251 ? 23.516 -4.715 12.484 1 77.31 251 GLY A C 1
ATOM 1964 O O . GLY A 1 251 ? 23.406 -5.926 12.695 1 77.31 251 GLY A O 1
ATOM 1965 N N . ILE A 1 252 ? 24.141 -3.945 13.172 1 72.38 252 ILE A N 1
ATOM 1966 C CA . ILE A 1 252 ? 24.766 -4.438 14.391 1 72.38 252 ILE A CA 1
ATOM 1967 C C . ILE A 1 252 ? 23.766 -4.402 15.539 1 72.38 252 ILE A C 1
ATOM 1969 O O . ILE A 1 252 ? 23.188 -3.355 15.828 1 72.38 252 ILE A O 1
ATOM 1973 N N . ASP A 1 253 ? 23.516 -5.621 16.016 1 74.94 253 ASP A N 1
ATOM 1974 C CA . ASP A 1 253 ? 22.672 -5.688 17.203 1 74.94 253 ASP A CA 1
ATOM 1975 C C . ASP A 1 253 ? 23.438 -6.273 18.391 1 74.94 253 ASP A C 1
ATOM 1977 O O . ASP A 1 253 ? 24.641 -6.535 18.297 1 74.94 253 ASP A O 1
ATOM 1981 N N . ALA A 1 254 ? 22.703 -6.266 19.516 1 69.88 254 ALA A N 1
ATOM 1982 C CA . ALA A 1 254 ? 23.375 -6.688 20.75 1 69.88 254 ALA A CA 1
ATOM 1983 C C . ALA A 1 254 ? 23.906 -8.109 20.625 1 69.88 254 ALA A C 1
ATOM 1985 O O . ALA A 1 254 ? 24.984 -8.422 21.141 1 69.88 254 ALA A O 1
ATOM 1986 N N . LYS A 1 255 ? 23.109 -8.844 19.953 1 69.25 255 LYS A N 1
ATOM 1987 C CA . LYS A 1 255 ? 23.547 -10.227 19.781 1 69.25 255 LYS A CA 1
ATOM 1988 C C . LYS A 1 255 ? 24.875 -10.297 19.016 1 69.25 255 LYS A C 1
ATOM 1990 O O . LYS A 1 255 ? 25.781 -11.039 19.391 1 69.25 255 LYS A O 1
ATOM 1995 N N . PHE A 1 256 ? 24.922 -9.539 17.969 1 65.88 256 PHE A N 1
ATOM 1996 C CA . PHE A 1 256 ? 26.141 -9.484 17.172 1 65.88 256 PHE A CA 1
ATOM 1997 C C . PHE A 1 256 ? 27.328 -9.062 18.031 1 65.88 256 PHE A C 1
ATOM 1999 O O . PHE A 1 256 ? 28.406 -9.672 17.953 1 65.88 256 PHE A O 1
ATOM 2006 N N . VAL A 1 257 ? 27.125 -8.078 18.828 1 67.06 257 VAL A N 1
ATOM 2007 C CA . VAL A 1 257 ? 28.203 -7.539 19.656 1 67.06 257 VAL A CA 1
ATOM 2008 C C . VAL A 1 257 ? 28.641 -8.578 20.688 1 67.06 257 VAL A C 1
ATOM 2010 O O . VAL A 1 257 ? 29.828 -8.758 20.938 1 67.06 257 VAL A O 1
ATOM 2013 N N . ARG A 1 258 ? 27.688 -9.25 21.188 1 65.19 258 ARG A N 1
ATOM 2014 C CA . ARG A 1 258 ? 27.984 -10.273 22.172 1 65.19 258 ARG A CA 1
ATOM 2015 C C . ARG A 1 258 ? 28.781 -11.414 21.547 1 65.19 258 ARG A C 1
ATOM 2017 O O . ARG A 1 258 ? 29.734 -11.922 22.141 1 65.19 258 ARG A O 1
ATOM 2024 N N . ASP A 1 259 ? 28.375 -11.648 20.422 1 63.09 259 ASP A N 1
ATOM 2025 C CA . ASP A 1 259 ? 29.062 -12.727 19.719 1 63.09 259 ASP A CA 1
ATOM 2026 C C . ASP A 1 259 ? 30.516 -12.352 19.422 1 63.09 259 ASP A C 1
ATOM 2028 O O . ASP A 1 259 ? 31.406 -13.203 19.484 1 63.09 259 ASP A O 1
ATOM 2032 N N . LEU A 1 260 ? 30.688 -11.148 19.047 1 58.22 260 LEU A N 1
ATOM 2033 C CA . LEU A 1 260 ? 32.031 -10.664 18.781 1 58.22 260 LEU A CA 1
ATOM 2034 C C . LEU A 1 260 ? 32.875 -10.648 20.047 1 58.22 260 LEU A C 1
ATOM 2036 O O . LEU A 1 260 ? 34.062 -10.992 20.016 1 58.22 260 LEU A O 1
ATOM 2040 N N . SER A 1 261 ? 32.312 -10.164 21.109 1 56.41 261 SER A N 1
ATOM 2041 C CA . SER A 1 261 ? 33 -10.102 22.375 1 56.41 261 SER A CA 1
ATOM 2042 C C . SER A 1 261 ? 33.344 -11.492 22.906 1 56.41 261 SER A C 1
ATOM 2044 O O . SER A 1 261 ? 34.438 -11.711 23.453 1 56.41 261 SER A O 1
ATOM 2046 N N . ASP A 1 262 ? 32.406 -12.312 22.766 1 54.41 262 ASP A N 1
ATOM 2047 C CA . ASP A 1 262 ? 32.656 -13.68 23.188 1 54.41 262 ASP A CA 1
ATOM 2048 C C . ASP A 1 262 ? 33.719 -14.32 22.297 1 54.41 262 ASP A C 1
ATOM 2050 O O . ASP A 1 262 ? 34.5 -15.156 22.766 1 54.41 262 ASP A O 1
ATOM 2054 N N . GLY A 1 263 ? 33.625 -13.961 21.078 1 47.84 263 GLY A N 1
ATOM 2055 C CA . GLY A 1 263 ? 34.688 -14.469 20.219 1 47.84 263 GLY A CA 1
ATOM 2056 C C . GLY A 1 263 ? 36.062 -13.906 20.562 1 47.84 263 GLY A C 1
ATOM 2057 O O . GLY A 1 263 ? 37.094 -14.531 20.266 1 47.84 263 GLY A O 1
ATOM 2058 N N . ARG A 1 264 ? 36.156 -12.789 20.953 1 48.31 264 ARG A N 1
ATOM 2059 C CA . ARG A 1 264 ? 37.438 -12.219 21.391 1 48.31 264 ARG A CA 1
ATOM 2060 C C . ARG A 1 264 ? 37.969 -12.93 22.641 1 48.31 264 ARG A C 1
ATOM 2062 O O . ARG A 1 264 ? 39.156 -13.141 22.781 1 48.31 264 ARG A O 1
ATOM 2069 N N . ASP A 1 265 ? 37.094 -13.164 23.516 1 46.66 265 ASP A N 1
ATOM 2070 C CA . ASP A 1 265 ? 37.562 -13.82 24.734 1 46.66 265 ASP A CA 1
ATOM 2071 C C . ASP A 1 265 ? 38.125 -15.211 24.438 1 46.66 265 ASP A C 1
ATOM 2073 O O . ASP A 1 265 ? 39.062 -15.656 25.078 1 46.66 265 ASP A O 1
ATOM 2077 N N . THR A 1 266 ? 37.594 -15.781 23.484 1 44.12 266 THR A N 1
ATOM 2078 C CA . THR A 1 266 ? 38.125 -17.094 23.156 1 44.12 266 THR A CA 1
ATOM 2079 C C . THR A 1 266 ? 39.5 -16.969 22.453 1 44.12 266 THR A C 1
ATOM 2081 O O . THR A 1 266 ? 40.312 -17.875 22.516 1 44.12 266 THR A O 1
ATOM 2084 N N . ARG A 1 267 ? 39.75 -16.047 21.766 1 36.62 267 ARG A N 1
ATOM 2085 C CA . ARG A 1 267 ? 41.062 -15.914 21.125 1 36.62 267 ARG A CA 1
ATOM 2086 C C . ARG A 1 267 ? 42.125 -15.5 22.125 1 36.62 267 ARG A C 1
ATOM 2088 O O . ARG A 1 267 ? 43.312 -15.711 21.891 1 36.62 267 ARG A O 1
ATOM 2095 N N . LYS A 1 268 ? 41.906 -14.82 23.094 1 42.06 268 LYS A N 1
ATOM 2096 C CA . LYS A 1 268 ? 42.938 -14.492 24.078 1 42.06 268 LYS A CA 1
ATOM 2097 C C . LYS A 1 268 ? 43.344 -15.727 24.875 1 42.06 268 LYS A C 1
ATOM 2099 O O . LYS A 1 268 ? 44.344 -15.695 25.625 1 42.06 268 LYS A O 1
ATOM 2104 N N . LYS A 1 269 ? 42.594 -16.562 24.938 1 44.06 269 LYS A N 1
ATOM 2105 C CA . LYS A 1 269 ? 42.969 -17.734 25.719 1 44.06 269 LYS A CA 1
ATOM 2106 C C . LYS A 1 269 ? 43.781 -18.719 24.875 1 44.06 269 LYS A C 1
ATOM 2108 O O . LYS A 1 269 ? 44.281 -19.719 25.391 1 44.06 269 LYS A O 1
ATOM 2113 N N . GLU A 1 270 ? 43.719 -18.422 23.609 1 30.92 270 GLU A N 1
ATOM 2114 C CA . GLU A 1 270 ? 44.656 -19.266 22.891 1 30.92 270 GLU A CA 1
ATOM 2115 C C . GLU A 1 270 ? 45.969 -18.562 22.656 1 30.92 270 GLU A C 1
ATOM 2117 O O . GLU A 1 270 ? 46 -17.359 22.344 1 30.92 270 GLU A O 1
ATOM 2122 N N . MET B 1 1 ? -45.594 -78.375 -9.078 1 28.95 1 MET B N 1
ATOM 2123 C CA . MET B 1 1 ? -45.625 -77.312 -8.102 1 28.95 1 MET B CA 1
ATOM 2124 C C . MET B 1 1 ? -44.688 -76.188 -8.484 1 28.95 1 MET B C 1
ATOM 2126 O O . MET B 1 1 ? -43.469 -76.375 -8.547 1 28.95 1 MET B O 1
ATOM 2130 N N . LYS B 1 2 ? -45.188 -75.25 -9.359 1 37.84 2 LYS B N 1
ATOM 2131 C CA . LYS B 1 2 ? -44.469 -74.125 -10 1 37.84 2 LYS B CA 1
ATOM 2132 C C . LYS B 1 2 ? -43.969 -73.188 -8.961 1 37.84 2 LYS B C 1
ATOM 2134 O O . LYS B 1 2 ? -44.719 -72.625 -8.148 1 37.84 2 LYS B O 1
ATOM 2139 N N . VAL B 1 3 ? -42.688 -73.312 -8.531 1 41.31 3 VAL B N 1
ATOM 2140 C CA . VAL B 1 3 ? -42 -72.438 -7.57 1 41.31 3 VAL B CA 1
ATOM 2141 C C . VAL B 1 3 ? -41.969 -71 -8.055 1 41.31 3 VAL B C 1
ATOM 2143 O O . VAL B 1 3 ? -41.438 -70.75 -9.133 1 41.31 3 VAL B O 1
ATOM 2146 N N . THR B 1 4 ? -43.062 -70.312 -7.836 1 37.75 4 THR B N 1
ATOM 2147 C CA . THR B 1 4 ? -43.125 -68.875 -8.086 1 37.75 4 THR B CA 1
ATOM 2148 C C . THR B 1 4 ? -42 -68.125 -7.336 1 37.75 4 THR B C 1
ATOM 2150 O O 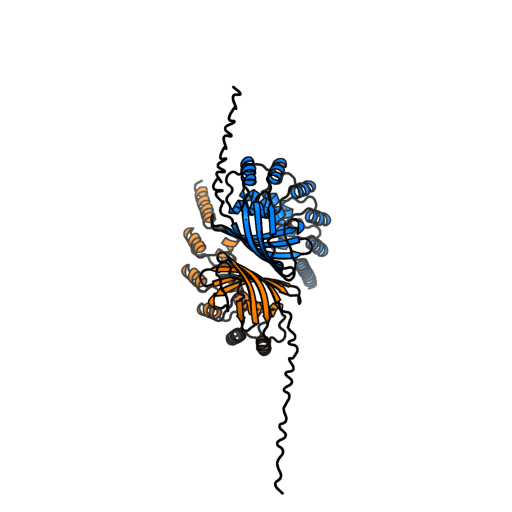. THR B 1 4 ? -41.938 -68.25 -6.109 1 37.75 4 THR B O 1
ATOM 2153 N N . SER B 1 5 ? -40.844 -68 -7.965 1 36.91 5 SER B N 1
ATOM 2154 C CA . SER B 1 5 ? -39.719 -67.25 -7.441 1 36.91 5 SER B CA 1
ATOM 2155 C C . SER B 1 5 ? -40.094 -65.812 -7.098 1 36.91 5 SER B C 1
ATOM 2157 O O . SER B 1 5 ? -40.562 -65.062 -7.953 1 36.91 5 SER B O 1
ATOM 2159 N N . LEU B 1 6 ? -40.531 -65.562 -5.879 1 34.97 6 LEU B N 1
ATOM 2160 C CA . LEU B 1 6 ? -40.781 -64.25 -5.359 1 34.97 6 LEU B CA 1
ATOM 2161 C C . LEU B 1 6 ? -39.5 -63.406 -5.434 1 34.97 6 LEU B C 1
ATOM 2163 O O . LEU B 1 6 ? -38.469 -63.75 -4.852 1 34.97 6 LEU B O 1
ATOM 2167 N N . PHE B 1 7 ? -39.344 -62.688 -6.527 1 34.41 7 PHE B N 1
ATOM 2168 C CA . PHE B 1 7 ? -38.281 -61.688 -6.664 1 34.41 7 PHE B CA 1
ATOM 2169 C C . PHE B 1 7 ? -38.438 -60.594 -5.613 1 34.41 7 PHE B C 1
ATOM 2171 O O . PHE B 1 7 ? -39.438 -59.875 -5.586 1 34.41 7 PHE B O 1
ATOM 2178 N N . PHE B 1 8 ? -37.938 -60.844 -4.371 1 35.41 8 PHE B N 1
ATOM 2179 C CA . PHE B 1 8 ? -37.844 -59.781 -3.389 1 35.41 8 PHE B CA 1
ATOM 2180 C C . PHE B 1 8 ? -37 -58.625 -3.906 1 35.41 8 PHE B C 1
ATOM 2182 O O . PHE B 1 8 ? -35.812 -58.812 -4.227 1 35.41 8 PHE B O 1
ATOM 2189 N N . SER B 1 9 ? -37.625 -57.688 -4.555 1 34.34 9 SER B N 1
ATOM 2190 C CA . SER B 1 9 ? -36.938 -56.438 -4.895 1 34.34 9 SER B CA 1
ATOM 2191 C C . SER B 1 9 ? -36.406 -55.75 -3.646 1 34.34 9 SER B C 1
ATOM 2193 O O . SER B 1 9 ? -37.156 -55.312 -2.783 1 34.34 9 SER B O 1
ATOM 2195 N N . LEU B 1 10 ? -35.219 -56.125 -3.16 1 36 10 LEU B N 1
ATOM 2196 C CA . LEU B 1 10 ? -34.5 -55.344 -2.141 1 36 10 LEU B CA 1
ATOM 2197 C C . LEU B 1 10 ? -34.375 -53.906 -2.562 1 36 10 LEU B C 1
ATOM 2199 O O . LEU B 1 10 ? -33.688 -53.594 -3.537 1 36 10 LEU B O 1
ATOM 2203 N N . LEU B 1 11 ? -35.375 -53.062 -2.291 1 36.53 11 LEU B N 1
ATOM 2204 C CA . LEU B 1 11 ? -35.219 -51.625 -2.369 1 36.53 11 LEU B CA 1
ATOM 2205 C C . LEU B 1 11 ? -34.062 -51.125 -1.513 1 36.53 11 LEU B C 1
ATOM 2207 O O . LEU B 1 11 ? -34.094 -51.281 -0.288 1 36.53 11 LEU B O 1
ATOM 2211 N N . THR B 1 12 ? -32.812 -51.219 -1.99 1 35.81 12 THR B N 1
ATOM 2212 C CA . THR B 1 12 ? -31.688 -50.594 -1.334 1 35.81 12 THR B CA 1
ATOM 2213 C C . THR B 1 12 ? -31.953 -49.125 -1.087 1 35.81 12 THR B C 1
ATOM 2215 O O . THR B 1 12 ? -32.188 -48.344 -2.029 1 35.81 12 THR B O 1
ATOM 2218 N N . TRP B 1 13 ? -32.5 -48.719 0.072 1 38.88 13 TRP B N 1
ATOM 2219 C CA . TRP B 1 13 ? -32.5 -47.344 0.534 1 38.88 13 TRP B CA 1
ATOM 2220 C C . TRP B 1 13 ? -31.078 -46.75 0.492 1 38.88 13 TRP B C 1
ATOM 2222 O O . TRP B 1 13 ? -30.203 -47.188 1.248 1 38.88 13 TRP B O 1
ATOM 2232 N N . VAL B 1 14 ? -30.656 -46.312 -0.658 1 36.28 14 VAL B N 1
ATOM 2233 C CA . VAL B 1 14 ? -29.453 -45.469 -0.689 1 36.28 14 VAL B CA 1
ATOM 2234 C C . VAL B 1 14 ? -29.594 -44.344 0.32 1 36.28 14 VAL B C 1
ATOM 2236 O O . VAL B 1 14 ? -30.438 -43.438 0.158 1 36.28 14 VAL B O 1
ATOM 2239 N N . LEU B 1 15 ? -29.312 -44.625 1.592 1 35.31 15 LEU B N 1
ATOM 2240 C CA . LEU B 1 15 ? -29.078 -43.5 2.514 1 35.31 15 LEU B CA 1
ATOM 2241 C C . LEU B 1 15 ? -28.062 -42.531 1.934 1 35.31 15 LEU B C 1
ATOM 2243 O O . LEU B 1 15 ? -26.891 -42.875 1.762 1 35.31 15 LEU B O 1
ATOM 2247 N N . LEU B 1 16 ? -28.469 -41.594 1.16 1 38.06 16 LEU B N 1
ATOM 2248 C CA . LEU B 1 16 ? -27.672 -40.406 0.917 1 38.06 16 LEU B CA 1
ATOM 2249 C C . LEU B 1 16 ? -27.203 -39.781 2.23 1 38.06 16 LEU B C 1
ATOM 2251 O O . LEU B 1 16 ? -27.969 -39.094 2.902 1 38.06 16 LEU B O 1
ATOM 2255 N N . THR B 1 17 ? -26.375 -40.5 2.975 1 35.59 17 THR B N 1
ATOM 2256 C CA . THR B 1 17 ? -25.703 -39.75 4.027 1 35.59 17 THR B CA 1
ATOM 2257 C C . THR B 1 17 ? -25.047 -38.5 3.457 1 35.59 17 THR B C 1
ATOM 2259 O O . THR B 1 17 ? -24.125 -38.594 2.639 1 35.59 17 THR B O 1
ATOM 2262 N N . ALA B 1 18 ? -25.75 -37.406 3.354 1 37.97 18 ALA B N 1
ATOM 2263 C CA . ALA B 1 18 ? -25.062 -36.125 3.27 1 37.97 18 ALA B CA 1
ATOM 2264 C C . ALA B 1 18 ? -23.984 -36.031 4.344 1 37.97 18 ALA B C 1
ATOM 2266 O O . ALA B 1 18 ? -24.297 -35.969 5.535 1 37.97 18 ALA B O 1
ATOM 2267 N N . SER B 1 19 ? -22.859 -36.625 4.18 1 38.09 19 SER B N 1
ATOM 2268 C CA . SER B 1 19 ? -21.781 -36.25 5.086 1 38.09 19 SER B CA 1
ATOM 2269 C C . SER B 1 19 ? -21.812 -34.781 5.43 1 38.09 19 SER B C 1
ATOM 2271 O O . SER B 1 19 ? -22.062 -33.938 4.559 1 38.09 19 SER B O 1
ATOM 2273 N N . PRO B 1 20 ? -21.969 -34.5 6.668 1 40.78 20 PRO B N 1
ATOM 2274 C CA . PRO B 1 20 ? -21.766 -33.062 6.957 1 40.78 20 PRO B CA 1
ATOM 2275 C C . PRO B 1 20 ? -20.547 -32.469 6.246 1 40.78 20 PRO B C 1
ATOM 2277 O O . PRO B 1 20 ? -19.438 -33 6.41 1 40.78 20 PRO B O 1
ATOM 2280 N N . VAL B 1 21 ? -20.625 -32.031 5.043 1 40.06 21 VAL B N 1
ATOM 2281 C CA . VAL B 1 21 ? -19.578 -31.156 4.523 1 40.06 21 VAL B CA 1
ATOM 2282 C C . VAL B 1 21 ? -19 -30.297 5.652 1 40.06 21 VAL B C 1
ATOM 2284 O O . VAL B 1 21 ? -19.719 -29.484 6.242 1 40.06 21 VAL B O 1
ATOM 2287 N N . PHE B 1 22 ? -18.266 -30.828 6.594 1 39.03 22 PHE B N 1
ATOM 2288 C CA . PHE B 1 22 ? -17.469 -29.875 7.352 1 39.03 22 PHE B CA 1
ATOM 2289 C C . PHE B 1 22 ? -17.172 -28.625 6.52 1 39.03 22 PHE B C 1
ATOM 2291 O O . PHE B 1 22 ? -16.406 -28.688 5.551 1 39.03 22 PHE B O 1
ATOM 2298 N N . ALA B 1 23 ? -18.094 -27.828 6.305 1 47.28 23 ALA B N 1
ATOM 2299 C CA . ALA B 1 23 ? -17.906 -26.578 5.574 1 47.28 23 ALA B CA 1
ATOM 2300 C C . ALA B 1 23 ? -16.688 -25.812 6.094 1 47.28 23 ALA B C 1
ATOM 2302 O O . ALA B 1 23 ? -16.641 -25.438 7.266 1 47.28 23 ALA B O 1
ATOM 2303 N N . GLU B 1 24 ? -15.453 -26.281 5.809 1 56.25 24 GLU B N 1
ATOM 2304 C CA . GLU B 1 24 ? -14.273 -25.469 6.133 1 56.25 24 GLU B CA 1
ATOM 2305 C C . GLU B 1 24 ? -14.594 -23.984 6.078 1 56.25 24 GLU B C 1
ATOM 2307 O O . GLU B 1 24 ? -15.414 -23.547 5.27 1 56.25 24 GLU B O 1
ATOM 2312 N N . PRO B 1 25 ? -14.242 -23.328 7.203 1 60.16 25 PRO B N 1
ATOM 2313 C CA . PRO B 1 25 ? -14.625 -21.922 7.324 1 60.16 25 PRO B CA 1
ATOM 2314 C C . PRO B 1 25 ? -14.312 -21.109 6.07 1 60.16 25 PRO B C 1
ATOM 2316 O O . PRO B 1 25 ? -13.188 -21.156 5.562 1 60.16 25 PRO B O 1
ATOM 2319 N N . SER B 1 26 ? -15.359 -20.688 5.379 1 80 26 SER B N 1
ATOM 2320 C CA . SER B 1 26 ? -15.273 -19.844 4.195 1 80 26 SER B CA 1
ATOM 2321 C C . SER B 1 26 ? -14.648 -18.484 4.523 1 80 26 SER B C 1
ATOM 2323 O O . SER B 1 26 ? -14.789 -18 5.645 1 80 26 SER B O 1
ATOM 2325 N N . ILE B 1 27 ? -13.625 -18.109 3.764 1 91.06 27 ILE B N 1
ATOM 2326 C CA . ILE B 1 27 ? -13.047 -16.781 3.83 1 91.06 27 ILE B CA 1
ATOM 2327 C C . ILE B 1 27 ? -13.992 -15.773 3.16 1 91.06 27 ILE B C 1
ATOM 2329 O O . ILE B 1 27 ? -14.477 -16.016 2.053 1 91.06 27 ILE B O 1
ATOM 2333 N N . THR B 1 28 ? -14.375 -14.828 3.953 1 93.56 28 THR B N 1
ATOM 2334 C CA . THR B 1 28 ? -15.234 -13.773 3.441 1 93.56 28 THR B CA 1
ATOM 2335 C C . THR B 1 28 ? -14.523 -12.422 3.477 1 93.56 28 THR B C 1
ATOM 2337 O O . THR B 1 28 ? -13.477 -12.281 4.117 1 93.56 28 THR B O 1
ATOM 2340 N N . GLY B 1 29 ? -15.078 -11.469 2.697 1 96.12 29 GLY B N 1
ATOM 2341 C CA . GLY B 1 29 ? -14.5 -10.133 2.691 1 96.12 29 GLY B CA 1
ATOM 2342 C C . GLY B 1 29 ? -15.18 -9.195 1.711 1 96.12 29 GLY B C 1
ATOM 2343 O O . GLY B 1 29 ? -16.344 -9.398 1.358 1 96.12 29 GLY B O 1
ATOM 2344 N N . THR B 1 30 ? -14.438 -8.133 1.375 1 98.19 30 THR B N 1
ATOM 2345 C CA . THR B 1 30 ? -14.93 -7.121 0.444 1 98.19 30 THR B CA 1
ATOM 2346 C C . THR B 1 30 ? -14.016 -7.008 -0.769 1 98.19 30 THR B C 1
ATOM 2348 O O . THR B 1 30 ? -12.883 -7.496 -0.745 1 98.19 30 THR B O 1
ATOM 2351 N N . TRP B 1 31 ? -14.594 -6.473 -1.831 1 98.19 31 TRP B N 1
ATOM 2352 C CA . TRP B 1 31 ? -13.82 -6.254 -3.053 1 98.19 31 TRP B CA 1
ATOM 2353 C C . TRP B 1 31 ? -14.188 -4.918 -3.693 1 98.19 31 TRP B C 1
ATOM 2355 O O . TRP B 1 31 ? -15.305 -4.426 -3.521 1 98.19 31 TRP B O 1
ATOM 2365 N N . THR B 1 32 ? -13.242 -4.301 -4.316 1 98.31 32 THR B N 1
ATOM 2366 C CA . THR B 1 32 ? -13.438 -3.256 -5.316 1 98.31 32 THR B CA 1
ATOM 2367 C C . THR B 1 32 ? -12.734 -3.619 -6.621 1 98.31 32 THR B C 1
ATOM 2369 O O . THR B 1 32 ? -11.875 -4.5 -6.645 1 98.31 32 THR B O 1
ATOM 2372 N N . ALA B 1 33 ? -13.211 -2.982 -7.738 1 97.75 33 ALA B N 1
ATOM 2373 C CA . ALA B 1 33 ? -12.633 -3.377 -9.023 1 97.75 33 ALA B CA 1
ATOM 2374 C C . ALA B 1 33 ? -12.695 -2.227 -10.023 1 97.75 33 ALA B C 1
ATOM 2376 O O . ALA B 1 33 ? -13.578 -1.368 -9.945 1 97.75 33 ALA B O 1
ATOM 2377 N N . ASP B 1 34 ? -11.789 -2.195 -10.898 1 96.69 34 ASP B N 1
ATOM 2378 C CA . ASP B 1 34 ? -11.773 -1.366 -12.094 1 96.69 34 ASP B CA 1
ATOM 2379 C C . ASP B 1 34 ? -11.82 -2.227 -13.359 1 96.69 34 ASP B C 1
ATOM 2381 O O . ASP B 1 34 ? -11.062 -3.188 -13.492 1 96.69 34 ASP B O 1
ATOM 2385 N N . VAL B 1 35 ? -12.734 -1.868 -14.195 1 95.88 35 VAL B N 1
ATOM 2386 C CA . VAL B 1 35 ? -12.773 -2.521 -15.5 1 95.88 35 VAL B CA 1
ATOM 2387 C C . VAL B 1 35 ? -11.812 -1.815 -16.469 1 95.88 35 VAL B C 1
ATOM 2389 O O . VAL B 1 35 ? -11.969 -0.625 -16.75 1 95.88 35 VAL B O 1
ATOM 2392 N N . LYS B 1 36 ? -10.852 -2.508 -16.875 1 93.5 36 LYS B N 1
ATOM 2393 C CA . LYS B 1 36 ? -9.891 -1.973 -17.844 1 93.5 36 LYS B CA 1
ATOM 2394 C C . LYS B 1 36 ? -9.812 -2.85 -19.094 1 93.5 36 LYS B C 1
ATOM 2396 O O . LYS B 1 36 ? -9.141 -3.881 -19.094 1 93.5 36 LYS B O 1
ATOM 2401 N N . LYS B 1 37 ? -10.461 -2.33 -20.125 1 92.12 37 LYS B N 1
ATOM 2402 C CA . LYS B 1 37 ? -10.508 -3.062 -21.391 1 92.12 37 LYS B CA 1
ATOM 2403 C C . LYS B 1 37 ? -11.055 -4.473 -21.188 1 92.12 37 LYS B C 1
ATOM 2405 O O . LYS B 1 37 ? -12.234 -4.645 -20.891 1 92.12 37 LYS B O 1
ATOM 2410 N N . ASP B 1 38 ? -10.172 -5.484 -21.219 1 95.25 38 ASP B N 1
ATOM 2411 C CA . ASP B 1 38 ? -10.648 -6.859 -21.188 1 95.25 38 ASP B CA 1
ATOM 2412 C C . ASP B 1 38 ? -10.281 -7.539 -19.875 1 95.25 38 ASP B C 1
ATOM 2414 O O . ASP B 1 38 ? -10.305 -8.766 -19.766 1 95.25 38 ASP B O 1
ATOM 2418 N N . THR B 1 39 ? -10.023 -6.699 -18.891 1 97.44 39 THR B N 1
ATOM 2419 C CA . THR B 1 39 ? -9.609 -7.262 -17.609 1 97.44 39 THR B CA 1
ATOM 2420 C C . THR B 1 39 ? -10.344 -6.578 -16.453 1 97.44 39 THR B C 1
ATOM 2422 O O . THR B 1 39 ? -10.797 -5.438 -16.578 1 97.44 39 THR B O 1
ATOM 2425 N N . LEU B 1 40 ? -10.516 -7.348 -15.461 1 97.75 40 LEU B N 1
ATOM 2426 C CA . LEU B 1 40 ? -10.984 -6.82 -14.188 1 97.75 40 LEU B CA 1
ATOM 2427 C C . LEU B 1 40 ? -9.844 -6.73 -13.18 1 97.75 40 LEU B C 1
ATOM 2429 O O . LEU B 1 40 ? -9.219 -7.746 -12.852 1 97.75 40 LEU B O 1
ATOM 2433 N N . GLU B 1 41 ? -9.531 -5.535 -12.789 1 97.31 41 GLU B N 1
ATOM 2434 C CA . GLU B 1 41 ? -8.57 -5.348 -11.703 1 97.31 41 GLU B CA 1
ATOM 2435 C C . GLU B 1 41 ? -9.266 -5.371 -10.344 1 97.31 41 GLU B C 1
ATOM 2437 O O . GLU B 1 41 ? -9.969 -4.422 -9.984 1 97.31 41 GLU B O 1
ATOM 2442 N N . LEU B 1 42 ? -8.969 -6.395 -9.594 1 97.88 42 LEU B N 1
ATOM 2443 C CA . LEU B 1 42 ? -9.664 -6.648 -8.336 1 97.88 42 LEU B CA 1
ATOM 2444 C C . LEU B 1 42 ? -8.781 -6.305 -7.145 1 97.88 42 LEU B C 1
ATOM 2446 O O . LEU B 1 42 ? -7.59 -6.605 -7.145 1 97.88 42 LEU B O 1
ATOM 2450 N N . PHE B 1 43 ? -9.422 -5.668 -6.199 1 97.44 43 PHE B N 1
ATOM 2451 C CA . PHE B 1 43 ? -8.828 -5.414 -4.895 1 97.44 43 PHE B CA 1
ATOM 2452 C C . PHE B 1 43 ? -9.625 -6.098 -3.789 1 97.44 43 PHE B C 1
ATOM 2454 O O . PHE B 1 43 ? -10.766 -5.734 -3.525 1 97.44 43 PHE B O 1
ATOM 2461 N N . LEU B 1 44 ? -8.961 -7.027 -3.152 1 97.62 44 LEU B N 1
ATOM 2462 C CA . LEU B 1 44 ? -9.664 -7.879 -2.195 1 97.62 44 LEU B CA 1
ATOM 2463 C C . LEU B 1 44 ? -9.195 -7.594 -0.771 1 97.62 44 LEU B C 1
ATOM 2465 O O . LEU B 1 44 ? -8 -7.43 -0.523 1 97.62 44 LEU B O 1
ATOM 2469 N N . ARG B 1 45 ? -10.125 -7.504 0.088 1 96.5 45 ARG B N 1
ATOM 2470 C CA . ARG B 1 45 ? -9.867 -7.434 1.523 1 96.5 45 ARG B CA 1
ATOM 2471 C C . ARG B 1 45 ? -10.602 -8.555 2.262 1 96.5 45 ARG B C 1
ATOM 2473 O O . ARG B 1 45 ? -11.828 -8.562 2.32 1 96.5 45 ARG B O 1
ATOM 2480 N N . THR B 1 46 ? -9.781 -9.445 2.789 1 94.88 46 THR B N 1
ATOM 2481 C CA . THR B 1 46 ? -10.398 -10.625 3.391 1 94.88 46 THR B CA 1
ATOM 2482 C C . THR B 1 46 ? -9.828 -10.883 4.781 1 94.88 46 THR B C 1
ATOM 2484 O O . THR B 1 46 ? -8.781 -10.328 5.141 1 94.88 46 THR B O 1
ATOM 2487 N N . SER B 1 47 ? -10.594 -11.578 5.508 1 87.38 47 SER B N 1
ATOM 2488 C CA . SER B 1 47 ? -10.164 -11.984 6.84 1 87.38 47 SER B CA 1
ATOM 2489 C C . SER B 1 47 ? -10.383 -13.477 7.055 1 87.38 47 SER B C 1
ATOM 2491 O O . SER B 1 47 ? -11.297 -14.07 6.48 1 87.38 47 SER B O 1
ATOM 2493 N N . SER B 1 48 ? -9.43 -13.969 7.711 1 80.31 48 SER B N 1
ATOM 2494 C CA . SER B 1 48 ? -9.547 -15.352 8.164 1 80.31 48 SER B CA 1
ATOM 2495 C C . SER B 1 48 ? -9.523 -15.438 9.688 1 80.31 48 SER B C 1
ATOM 2497 O O . SER B 1 48 ? -8.891 -14.617 10.352 1 80.31 48 SER B O 1
ATOM 2499 N N . GLU B 1 49 ? -10.227 -16.328 10.273 1 76.38 49 GLU B N 1
ATOM 2500 C CA . GLU B 1 49 ? -10.273 -16.5 11.727 1 76.38 49 GLU B CA 1
ATOM 2501 C C . GLU B 1 49 ? -9.188 -17.453 12.211 1 76.38 49 GLU B C 1
ATOM 2503 O O . GLU B 1 49 ? -8.727 -17.359 13.344 1 76.38 49 GLU B O 1
ATOM 2508 N N . LYS B 1 50 ? -8.742 -18.359 11.344 1 75.75 50 LYS B N 1
ATOM 2509 C CA . LYS B 1 50 ? -7.773 -19.359 11.758 1 75.75 50 LYS B CA 1
ATOM 2510 C C . LYS B 1 50 ? -6.652 -19.5 10.734 1 75.75 50 LYS B C 1
ATOM 2512 O O . LYS B 1 50 ? -6.801 -20.203 9.734 1 75.75 50 LYS B O 1
ATOM 2517 N N . PRO B 1 51 ? -5.715 -18.875 11.078 1 71.94 51 PRO B N 1
ATOM 2518 C CA . PRO B 1 51 ? -5.363 -17.812 12.023 1 71.94 51 PRO B CA 1
ATOM 2519 C C . PRO B 1 51 ? -6.035 -16.484 11.688 1 71.94 51 PRO B C 1
ATOM 2521 O O . PRO B 1 51 ? -6.441 -16.25 10.547 1 71.94 51 PRO B O 1
ATOM 2524 N N . LYS B 1 52 ? -6.184 -15.719 12.688 1 78.81 52 LYS B N 1
ATOM 2525 C CA . LYS B 1 52 ? -6.77 -14.406 12.469 1 78.81 52 LYS B CA 1
ATOM 2526 C C . LYS B 1 52 ? -5.836 -13.516 11.648 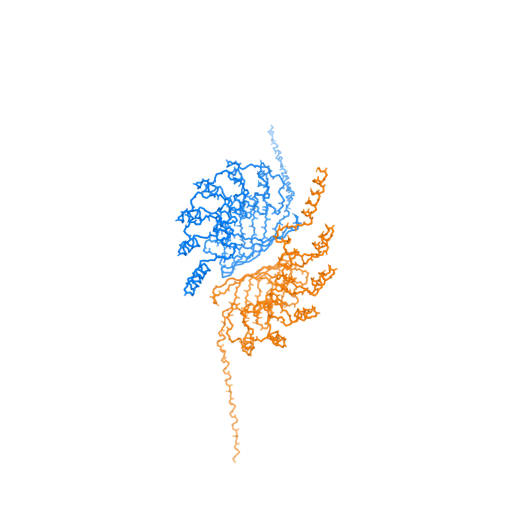1 78.81 52 LYS B C 1
ATOM 2528 O O . LYS B 1 52 ? -4.773 -13.117 12.133 1 78.81 52 LYS B O 1
ATOM 2533 N N . THR B 1 53 ? -6.234 -13.375 10.43 1 81.56 53 THR B N 1
ATOM 2534 C CA . THR B 1 53 ? -5.434 -12.562 9.523 1 81.56 53 THR B CA 1
ATOM 2535 C C . THR B 1 53 ? -6.324 -11.703 8.633 1 81.56 53 THR B C 1
ATOM 2537 O O . THR B 1 53 ? -7.496 -12.031 8.414 1 81.56 53 THR B O 1
ATOM 2540 N N . THR B 1 54 ? -5.848 -10.547 8.367 1 85.75 54 THR B N 1
ATOM 2541 C CA . THR B 1 54 ? -6.445 -9.703 7.336 1 85.75 54 THR B CA 1
ATOM 2542 C C . THR B 1 54 ? -5.512 -9.578 6.133 1 85.75 54 THR B C 1
ATOM 2544 O O . THR B 1 54 ? -4.305 -9.375 6.297 1 85.75 54 THR B O 1
ATOM 2547 N N . GLN B 1 55 ? -6.102 -9.883 5.043 1 90.38 55 GLN B N 1
ATOM 2548 C CA . GLN B 1 55 ? -5.297 -9.844 3.824 1 90.38 55 GLN B CA 1
ATOM 2549 C C . GLN B 1 55 ? -5.863 -8.836 2.828 1 90.38 55 GLN B C 1
ATOM 2551 O O . GLN B 1 55 ? -7.082 -8.711 2.686 1 90.38 55 GLN B O 1
ATOM 2556 N N . GLN B 1 56 ? -4.973 -8.086 2.318 1 93.12 56 GLN B N 1
ATOM 2557 C CA . GLN B 1 56 ? -5.281 -7.211 1.191 1 93.12 56 GLN B CA 1
ATOM 2558 C C . GLN B 1 56 ? -4.52 -7.641 -0.061 1 93.12 56 GLN B C 1
ATOM 2560 O O . GLN B 1 56 ? -3.289 -7.668 -0.066 1 93.12 56 GLN B O 1
ATOM 2565 N N . LEU B 1 57 ? -5.312 -7.984 -1.034 1 94.88 57 LEU B N 1
ATOM 2566 C CA . LEU B 1 57 ? -4.676 -8.539 -2.227 1 94.88 57 LEU B CA 1
ATOM 2567 C C . LEU B 1 57 ? -5.223 -7.875 -3.488 1 94.88 57 LEU B C 1
ATOM 2569 O O . LEU B 1 57 ? -6.371 -7.43 -3.514 1 94.88 57 LEU B O 1
ATOM 2573 N N . ASN B 1 58 ? -4.359 -7.805 -4.461 1 93.94 58 ASN B N 1
ATOM 2574 C CA . ASN B 1 58 ? -4.758 -7.352 -5.789 1 93.94 58 ASN B CA 1
ATOM 2575 C C . ASN B 1 58 ? -4.598 -8.453 -6.828 1 93.94 58 ASN B C 1
ATOM 2577 O O . ASN B 1 58 ? -3.664 -9.258 -6.754 1 93.94 58 ASN B O 1
ATOM 2581 N N . MET B 1 59 ? -5.57 -8.5 -7.746 1 93.31 59 MET B N 1
ATOM 2582 C CA . MET B 1 59 ? -5.441 -9.445 -8.852 1 93.31 59 MET B CA 1
ATOM 2583 C C . MET B 1 59 ? -6.016 -8.859 -10.133 1 93.31 59 MET B C 1
ATOM 2585 O O . MET B 1 59 ? -6.949 -8.055 -10.094 1 93.31 59 MET B O 1
ATOM 2589 N N . LYS B 1 60 ? -5.438 -9.234 -11.219 1 94.44 60 LYS B N 1
ATOM 2590 C CA . LYS B 1 60 ? -5.922 -8.922 -12.555 1 94.44 60 LYS B CA 1
ATOM 2591 C C . LYS B 1 60 ? -6.426 -10.172 -13.266 1 94.44 60 LYS B C 1
ATOM 2593 O O . LYS B 1 60 ? -5.684 -11.141 -13.43 1 94.44 60 LYS B O 1
ATOM 2598 N N . VAL B 1 61 ? -7.66 -10.094 -13.633 1 97.19 61 VAL B N 1
ATOM 2599 C CA . VAL B 1 61 ? -8.281 -11.289 -14.195 1 97.19 61 VAL B CA 1
ATOM 2600 C C . VAL B 1 61 ? -9.008 -10.922 -15.492 1 97.19 61 VAL B C 1
ATOM 2602 O O . VAL B 1 61 ? -9.742 -9.938 -15.539 1 97.19 61 VAL B O 1
ATOM 2605 N N . PRO B 1 62 ? -8.812 -11.727 -16.562 1 97.38 62 PRO B N 1
ATOM 2606 C CA . PRO B 1 62 ? -9.625 -11.492 -17.75 1 97.38 62 PRO B CA 1
ATOM 2607 C C . PRO B 1 62 ? -11.125 -11.57 -17.469 1 97.38 62 PRO B C 1
ATOM 2609 O O . PRO B 1 62 ? -11.57 -12.43 -16.703 1 97.38 62 PRO B O 1
ATOM 2612 N N . LEU B 1 63 ? -11.906 -10.719 -18.141 1 97.5 63 LEU B N 1
ATOM 2613 C CA . LEU B 1 63 ? -13.344 -10.664 -17.938 1 97.5 63 LEU B CA 1
ATOM 2614 C C . LEU B 1 63 ? -13.992 -12 -18.266 1 97.5 63 LEU B C 1
ATOM 2616 O O . LEU B 1 63 ? -14.961 -12.406 -17.625 1 97.5 63 LEU B O 1
ATOM 2620 N N . THR B 1 64 ? -13.414 -12.711 -19.188 1 97.19 64 THR B N 1
ATOM 2621 C CA . THR B 1 64 ? -13.984 -13.961 -19.672 1 97.19 64 THR B CA 1
ATOM 2622 C C . THR B 1 64 ? -13.805 -15.078 -18.656 1 97.19 64 THR B C 1
ATOM 2624 O O . THR B 1 64 ? -14.43 -16.141 -18.766 1 97.19 64 THR B O 1
ATOM 2627 N N . SER B 1 65 ? -13.016 -14.812 -17.672 1 97.81 65 SER B N 1
ATOM 2628 C CA . SER B 1 65 ? -12.758 -15.836 -16.656 1 97.81 65 SER B CA 1
ATOM 2629 C C . SER B 1 65 ? -13.914 -15.938 -15.664 1 97.81 65 SER B C 1
ATOM 2631 O O . SER B 1 65 ? -13.984 -16.891 -14.891 1 97.81 65 SER B O 1
ATOM 2633 N N . PHE B 1 66 ? -14.789 -15.008 -15.719 1 98.31 66 PHE B N 1
ATOM 2634 C CA . PHE B 1 66 ? -15.875 -14.961 -14.742 1 98.31 66 PHE B CA 1
ATOM 2635 C C . PHE B 1 66 ? -17.156 -15.516 -15.336 1 98.31 66 PHE B C 1
ATOM 2637 O O . PHE B 1 66 ? -17.453 -15.32 -16.516 1 98.31 66 PHE B O 1
ATOM 2644 N N . GLN B 1 67 ? -17.812 -16.188 -14.477 1 98.25 67 GLN B N 1
ATOM 2645 C CA . GLN B 1 67 ? -19.156 -16.625 -14.812 1 98.25 67 GLN B CA 1
ATOM 2646 C C . GLN B 1 67 ? -20.203 -15.688 -14.219 1 98.25 67 GLN B C 1
ATOM 2648 O O . GLN B 1 67 ? -20.188 -15.414 -13.016 1 98.25 67 GLN B O 1
ATOM 2653 N N . GLY B 1 68 ? -21.078 -15.156 -15.07 1 97.62 68 GLY B N 1
ATOM 2654 C CA . GLY B 1 68 ? -22.188 -14.367 -14.586 1 97.62 68 GLY B CA 1
ATOM 2655 C C . GLY B 1 68 ? -21.875 -12.891 -14.469 1 97.62 68 GLY B C 1
ATOM 2656 O O . GLY B 1 68 ? -22.734 -12.086 -14.102 1 97.62 68 GLY B O 1
ATOM 2657 N N . LEU B 1 69 ? -20.734 -12.492 -14.82 1 96.62 69 LEU B N 1
ATOM 2658 C CA . LEU B 1 69 ? -20.297 -11.117 -14.602 1 96.62 69 LEU B CA 1
ATOM 2659 C C . LEU B 1 69 ? -20.953 -10.18 -15.602 1 96.62 69 LEU B C 1
ATOM 2661 O O . LEU B 1 69 ? -20.922 -10.43 -16.812 1 96.62 69 LEU B O 1
ATOM 2665 N N . SER B 1 70 ? -21.562 -9.156 -15.094 1 95.31 70 SER B N 1
ATOM 2666 C CA . SER B 1 70 ? -22 -8 -15.867 1 95.31 70 SER B CA 1
ATOM 2667 C C . SER B 1 70 ? -21.406 -6.711 -15.32 1 95.31 70 SER B C 1
ATOM 2669 O O . SER B 1 70 ? -21.578 -6.391 -14.141 1 95.31 70 SER B O 1
ATOM 2671 N N . THR B 1 71 ? -20.766 -6.023 -16.125 1 94.69 71 THR B N 1
ATOM 2672 C CA . THR B 1 71 ? -20.141 -4.785 -15.68 1 94.69 71 THR B CA 1
ATOM 2673 C C . THR B 1 71 ? -21 -3.58 -16.062 1 94.69 71 THR B C 1
ATOM 2675 O O . THR B 1 71 ? -20.516 -2.441 -16.031 1 94.69 71 THR B O 1
ATOM 2678 N N . ALA B 1 72 ? -22.188 -3.842 -16.484 1 94.25 72 ALA B N 1
ATOM 2679 C CA . ALA B 1 72 ? -23.094 -2.756 -16.844 1 94.25 72 ALA B CA 1
ATOM 2680 C C . ALA B 1 72 ? -23.406 -1.882 -15.641 1 94.25 72 ALA B C 1
ATOM 2682 O O . ALA B 1 72 ? -23.5 -2.379 -14.516 1 94.25 72 ALA B O 1
ATOM 2683 N N . ASP B 1 73 ? -23.641 -0.643 -15.938 1 94 73 ASP B N 1
ATOM 2684 C CA . ASP B 1 73 ? -23.984 0.284 -14.859 1 94 73 ASP B CA 1
ATOM 2685 C C . ASP B 1 73 ? -25.266 -0.15 -14.148 1 94 73 ASP B C 1
ATOM 2687 O O . ASP B 1 73 ? -26.281 -0.401 -14.797 1 94 73 ASP B O 1
ATOM 2691 N N . GLY B 1 74 ? -25.078 -0.269 -12.867 1 90.31 74 GLY B N 1
ATOM 2692 C CA . GLY B 1 74 ? -26.219 -0.67 -12.062 1 90.31 74 GLY B CA 1
ATOM 2693 C C . GLY B 1 74 ? -26.391 -2.176 -11.977 1 90.31 74 GLY B C 1
ATOM 2694 O O . GLY B 1 74 ? -27.281 -2.666 -11.273 1 90.31 74 GLY B O 1
ATOM 2695 N N . GLY B 1 75 ? -25.578 -2.906 -12.586 1 87.94 75 GLY B N 1
ATOM 2696 C CA . GLY B 1 75 ? -25.656 -4.359 -12.531 1 87.94 75 GLY B CA 1
ATOM 2697 C C . GLY B 1 75 ? -25.344 -4.918 -11.156 1 87.94 75 GLY B C 1
ATOM 2698 O O . GLY B 1 75 ? -24.359 -4.523 -10.531 1 87.94 75 GLY B O 1
ATOM 2699 N N . THR B 1 76 ? -26.219 -5.848 -10.727 1 91.12 76 THR B N 1
ATOM 2700 C CA . THR B 1 76 ? -26.047 -6.426 -9.398 1 91.12 76 THR B CA 1
ATOM 2701 C C . THR B 1 76 ? -26 -7.949 -9.469 1 91.12 76 THR B C 1
ATOM 2703 O O . THR B 1 76 ? -26.062 -8.625 -8.445 1 91.12 76 THR B O 1
ATOM 2706 N N . ALA B 1 77 ? -25.875 -8.461 -10.617 1 92.69 77 ALA B N 1
ATOM 2707 C CA . ALA B 1 77 ? -25.844 -9.914 -10.766 1 92.69 77 ALA B CA 1
ATOM 2708 C C . ALA B 1 77 ? -24.609 -10.508 -10.086 1 92.69 77 ALA B C 1
ATOM 2710 O O . ALA B 1 77 ? -23.484 -10.039 -10.297 1 92.69 77 ALA B O 1
ATOM 2711 N N . PRO B 1 78 ? -24.891 -11.539 -9.242 1 97.38 78 PRO B N 1
ATOM 2712 C CA . PRO B 1 78 ? -23.719 -12.203 -8.688 1 97.38 78 PRO B CA 1
ATOM 2713 C C . PRO B 1 78 ? -22.875 -12.891 -9.75 1 97.38 78 PRO B C 1
ATOM 2715 O O . PRO B 1 78 ? -23.375 -13.227 -10.828 1 97.38 78 PRO B O 1
ATOM 2718 N N . PHE B 1 79 ? -21.609 -13.023 -9.461 1 98.44 79 PHE B N 1
ATOM 2719 C CA . PHE B 1 79 ? -20.703 -13.68 -10.398 1 98.44 79 PHE B CA 1
ATOM 2720 C C . PHE B 1 79 ? -19.641 -14.484 -9.656 1 98.44 79 PHE B C 1
ATOM 2722 O O . PHE B 1 79 ? -19.547 -14.414 -8.43 1 98.44 79 PHE B O 1
ATOM 2729 N N . ARG B 1 80 ? -18.969 -15.312 -10.406 1 98.56 80 ARG B N 1
ATOM 2730 C CA . ARG B 1 80 ? -18.016 -16.203 -9.727 1 98.56 80 ARG B CA 1
ATOM 2731 C C . ARG B 1 80 ? -16.766 -16.406 -10.562 1 98.56 80 ARG B C 1
ATOM 2733 O O . ARG B 1 80 ? -16.797 -16.297 -11.789 1 98.56 80 ARG B O 1
ATOM 2740 N N . LEU B 1 81 ? -15.719 -16.641 -9.93 1 98.56 81 LEU B N 1
ATOM 2741 C CA . LEU B 1 81 ? -14.445 -17.078 -10.484 1 98.56 81 LEU B CA 1
ATOM 2742 C C . LEU B 1 81 ? -14.109 -18.5 -10.023 1 98.56 81 LEU B C 1
ATOM 2744 O O . LEU B 1 81 ? -13.883 -18.734 -8.828 1 98.56 81 LEU B O 1
ATOM 2748 N N . GLU B 1 82 ? -14.117 -19.391 -10.953 1 98.25 82 GLU B N 1
ATOM 2749 C CA . GLU B 1 82 ? -13.836 -20.781 -10.625 1 98.25 82 GLU B CA 1
ATOM 2750 C C . GLU B 1 82 ? -12.367 -21.125 -10.852 1 98.25 82 GLU B C 1
ATOM 2752 O O . GLU B 1 82 ? -11.828 -20.891 -11.938 1 98.25 82 GLU B O 1
ATOM 2757 N N . ARG B 1 83 ? -11.758 -21.609 -9.789 1 97.5 83 ARG B N 1
ATOM 2758 C CA . ARG B 1 83 ? -10.383 -22.125 -9.828 1 97.5 83 ARG B CA 1
ATOM 2759 C C . ARG B 1 83 ? -10.32 -23.547 -9.32 1 97.5 83 ARG B C 1
ATOM 2761 O O . ARG B 1 83 ? -11.25 -24.031 -8.672 1 97.5 83 ARG B O 1
ATOM 2768 N N . GLU B 1 84 ? -9.227 -24.234 -9.633 1 97.94 84 GLU B N 1
ATOM 2769 C CA . GLU B 1 84 ? -9.047 -25.578 -9.109 1 97.94 84 GLU B CA 1
ATOM 2770 C C . GLU B 1 84 ? -9.023 -25.578 -7.582 1 97.94 84 GLU B C 1
ATOM 2772 O O . GLU B 1 84 ? -9.523 -26.516 -6.945 1 97.94 84 GLU B O 1
ATOM 2777 N N . ALA B 1 85 ? -8.469 -24.547 -7.059 1 97.5 85 ALA B N 1
ATOM 2778 C CA . ALA B 1 85 ? -8.281 -24.453 -5.613 1 97.5 85 ALA B CA 1
ATOM 2779 C C . ALA B 1 85 ? -9.594 -24.109 -4.91 1 97.5 85 ALA B C 1
ATOM 2781 O O . ALA B 1 85 ? -9.711 -24.25 -3.693 1 97.5 85 ALA B O 1
ATOM 2782 N N . GLY B 1 86 ? -10.547 -23.562 -5.668 1 97.75 86 GLY B N 1
ATOM 2783 C CA . GLY B 1 86 ? -11.805 -23.172 -5.055 1 97.75 86 GLY B CA 1
ATOM 2784 C C . GLY B 1 86 ? -12.578 -22.156 -5.879 1 97.75 86 GLY B C 1
ATOM 2785 O O . GLY B 1 86 ? -12.211 -21.859 -7.02 1 97.75 86 GLY B O 1
ATOM 2786 N N . VAL B 1 87 ? -13.664 -21.734 -5.266 1 98.12 87 VAL B N 1
ATOM 2787 C CA . VAL B 1 87 ? -14.562 -20.844 -5.973 1 98.12 87 VAL B CA 1
ATOM 2788 C C . VAL B 1 87 ? -14.664 -19.516 -5.215 1 98.12 87 VAL B C 1
ATOM 2790 O O . VAL B 1 87 ? -14.867 -19.5 -4 1 98.12 87 VAL B O 1
ATOM 2793 N N . PHE B 1 88 ? -14.477 -18.422 -5.965 1 98.06 88 PHE B N 1
ATOM 2794 C CA . PHE B 1 88 ? -14.789 -17.094 -5.469 1 98.06 88 PHE B CA 1
ATOM 2795 C C . PHE B 1 88 ? -16.188 -16.656 -5.906 1 98.06 88 PHE B C 1
ATOM 2797 O O . PHE B 1 88 ? -16.484 -16.641 -7.102 1 98.06 88 PHE B O 1
ATOM 2804 N N . SER B 1 89 ? -16.984 -16.359 -4.926 1 98.44 89 SER B N 1
ATOM 2805 C CA . SER B 1 89 ? -18.312 -15.828 -5.199 1 98.44 89 SER B CA 1
ATOM 2806 C C . SER B 1 89 ? -18.391 -14.352 -4.848 1 98.44 89 SER B C 1
ATOM 2808 O O . SER B 1 89 ? -18 -13.945 -3.752 1 98.44 89 SER B O 1
ATOM 2810 N N . PHE B 1 90 ? -18.953 -13.578 -5.805 1 98.06 90 PHE B N 1
ATOM 2811 C CA . PHE B 1 90 ? -19 -12.133 -5.648 1 98.06 90 PHE B CA 1
ATOM 2812 C C . PHE B 1 90 ? -20.422 -11.609 -5.695 1 98.06 90 PHE B C 1
ATOM 2814 O O . PHE B 1 90 ? -21.219 -12.055 -6.527 1 98.06 90 PHE B O 1
ATOM 2821 N N . GLU B 1 91 ? -20.719 -10.781 -4.797 1 97.5 91 GLU B N 1
ATOM 2822 C CA . GLU B 1 91 ? -21.922 -9.953 -4.812 1 97.5 91 GLU B CA 1
ATOM 2823 C C . GLU B 1 91 ? -21.562 -8.469 -4.781 1 97.5 91 GLU B C 1
ATOM 2825 O O . GLU B 1 91 ? -20.625 -8.062 -4.09 1 97.5 91 GLU B O 1
ATOM 2830 N N . GLY B 1 92 ? -22.312 -7.723 -5.57 1 96.69 92 GLY B N 1
ATOM 2831 C CA . GLY B 1 92 ? -22.031 -6.293 -5.598 1 96.69 92 GLY B CA 1
ATOM 2832 C C . GLY B 1 92 ? -22.656 -5.586 -6.781 1 96.69 92 GLY B C 1
ATOM 2833 O O . GLY B 1 92 ? -23.688 -6.031 -7.312 1 96.69 92 GLY B O 1
ATOM 2834 N N . ARG B 1 93 ? -22.016 -4.402 -7.051 1 96.44 93 ARG B N 1
ATOM 2835 C CA . ARG B 1 93 ? -22.578 -3.547 -8.094 1 96.44 93 ARG B CA 1
ATOM 2836 C C . ARG B 1 93 ? -21.469 -2.838 -8.867 1 96.44 93 ARG B C 1
ATOM 2838 O O . ARG B 1 93 ? -20.422 -2.523 -8.305 1 96.44 93 ARG B O 1
ATOM 2845 N N . PHE B 1 94 ? -21.828 -2.607 -10.117 1 96.88 94 PHE B N 1
ATOM 2846 C CA . PHE B 1 94 ? -20.938 -1.811 -10.938 1 96.88 94 PHE B CA 1
ATOM 2847 C C . PHE B 1 94 ? -21.547 -0.45 -11.25 1 96.88 94 PHE B C 1
ATOM 2849 O O . PHE B 1 94 ? -22.766 -0.327 -11.391 1 96.88 94 PHE B O 1
ATOM 2856 N N . SER B 1 95 ? -20.719 0.509 -11.266 1 94.38 95 SER B N 1
ATOM 2857 C CA . SER B 1 95 ? -21.031 1.868 -11.695 1 94.38 95 SER B CA 1
ATOM 2858 C C . SER B 1 95 ? -19.797 2.574 -12.242 1 94.38 95 SER B C 1
ATOM 2860 O O . SER B 1 95 ? -18.734 2.564 -11.617 1 94.38 95 SER B O 1
ATOM 2862 N N . ASP B 1 96 ? -19.922 3.121 -13.508 1 91.62 96 ASP B N 1
ATOM 2863 C CA . ASP B 1 96 ? -18.828 3.859 -14.117 1 91.62 96 ASP B CA 1
ATOM 2864 C C . ASP B 1 96 ? -17.578 2.998 -14.211 1 91.62 96 ASP B C 1
ATOM 2866 O O . ASP B 1 96 ? -16.5 3.418 -13.789 1 91.62 96 ASP B O 1
ATOM 2870 N N . ALA B 1 97 ? -17.766 1.772 -14.578 1 93.25 97 ALA B N 1
ATOM 2871 C CA . ALA B 1 97 ? -16.703 0.812 -14.836 1 93.25 97 ALA B CA 1
ATOM 2872 C C . ALA B 1 97 ? -15.953 0.454 -13.555 1 93.25 97 ALA B C 1
ATOM 2874 O O . ALA B 1 97 ? -14.805 -0.001 -13.602 1 93.25 97 ALA B O 1
ATOM 2875 N N . LYS B 1 98 ? -16.656 0.733 -12.469 1 96.25 98 LYS B N 1
ATOM 2876 C CA . LYS B 1 98 ? -16.125 0.356 -11.164 1 96.25 98 LYS B CA 1
ATOM 2877 C C . LYS B 1 98 ? -17.094 -0.536 -10.398 1 96.25 98 LYS B C 1
ATOM 2879 O O . LYS B 1 98 ? -18.312 -0.315 -10.438 1 96.25 98 LYS B O 1
ATOM 2884 N N . GLY B 1 99 ? -16.484 -1.517 -9.758 1 97.75 99 GLY B N 1
ATOM 2885 C CA . GLY B 1 99 ? -17.312 -2.436 -8.984 1 97.75 99 GLY B CA 1
ATOM 2886 C C . GLY B 1 99 ? -16.938 -2.482 -7.516 1 97.75 99 GLY B C 1
ATOM 2887 O O . GLY B 1 99 ? -15.805 -2.18 -7.148 1 97.75 99 GLY B O 1
ATOM 2888 N N . ALA B 1 100 ? -17.906 -2.828 -6.684 1 98.5 100 ALA B N 1
ATOM 2889 C CA . ALA B 1 100 ? -17.688 -3.02 -5.25 1 98.5 100 ALA B CA 1
ATOM 2890 C C . ALA B 1 100 ? -18.719 -3.971 -4.656 1 98.5 100 ALA B C 1
ATOM 2892 O O . ALA B 1 100 ? -19.875 -4.008 -5.105 1 98.5 100 ALA B O 1
ATOM 2893 N N . GLY B 1 101 ? -18.234 -4.707 -3.617 1 98.25 101 GLY B N 1
ATOM 2894 C CA . GLY B 1 101 ? -19.172 -5.617 -2.979 1 98.25 101 GLY B CA 1
ATOM 2895 C C . GLY B 1 101 ? -18.5 -6.57 -2.002 1 98.25 101 GLY B C 1
ATOM 2896 O O . GLY B 1 101 ? -17.531 -6.203 -1.335 1 98.25 101 GLY B O 1
ATOM 2897 N N . HIS B 1 102 ? -19.141 -7.727 -1.859 1 97.75 102 HIS B N 1
ATOM 2898 C CA . HIS B 1 102 ? -18.672 -8.75 -0.93 1 97.75 102 HIS B CA 1
ATOM 2899 C C . HIS B 1 102 ? -18.297 -10.031 -1.664 1 97.75 102 HIS B C 1
ATOM 2901 O O . HIS B 1 102 ? -18.812 -10.305 -2.752 1 97.75 102 HIS B O 1
ATOM 2907 N N . LEU B 1 103 ? -17.391 -10.68 -1.028 1 97.38 103 LEU B N 1
ATOM 2908 C CA . LEU B 1 103 ? -16.969 -11.938 -1.639 1 97.38 103 LEU B CA 1
ATOM 2909 C C . LEU B 1 103 ? -16.891 -13.047 -0.595 1 97.38 103 LEU B C 1
ATOM 2911 O O . LEU B 1 103 ? -16.781 -12.766 0.603 1 97.38 103 LEU B O 1
ATOM 2915 N N . ARG B 1 104 ? -16.969 -14.266 -1.095 1 96.12 104 ARG B N 1
ATOM 2916 C CA . ARG B 1 104 ? -16.75 -15.484 -0.326 1 96.12 104 ARG B CA 1
ATOM 2917 C C . ARG B 1 104 ? -15.891 -16.484 -1.101 1 96.12 104 ARG B C 1
ATOM 2919 O O . ARG B 1 104 ? -16.078 -16.656 -2.305 1 96.12 104 ARG B O 1
ATOM 2926 N N . PHE B 1 105 ? -14.984 -17.016 -0.429 1 96.62 105 PHE B N 1
ATOM 2927 C CA . PHE B 1 105 ? -14.164 -18.078 -1.012 1 96.62 105 PHE B CA 1
ATOM 2928 C C . PHE B 1 105 ? -14.5 -19.422 -0.401 1 96.62 105 PHE B C 1
ATOM 2930 O O . PHE B 1 105 ? -14.539 -19.562 0.823 1 96.62 105 PHE B O 1
ATOM 2937 N N . GLU B 1 106 ? -14.719 -20.359 -1.284 1 95.75 106 GLU B N 1
ATOM 2938 C CA . GLU B 1 106 ? -14.969 -21.75 -0.881 1 95.75 106 GLU B CA 1
ATOM 2939 C C . GLU B 1 106 ? -13.906 -22.688 -1.449 1 95.75 106 GLU B C 1
ATOM 2941 O O . GLU B 1 106 ? -13.828 -22.875 -2.664 1 95.75 106 GLU B O 1
ATOM 2946 N N . PRO B 1 107 ? -13.148 -23.281 -0.536 1 95.19 107 PRO B N 1
ATOM 2947 C CA . PRO B 1 107 ? -12.109 -24.203 -1.01 1 95.19 107 PRO B CA 1
ATOM 2948 C C . PRO B 1 107 ? -12.695 -25.484 -1.581 1 95.19 107 PRO B C 1
ATOM 2950 O O . PRO B 1 107 ? -13.781 -25.906 -1.185 1 95.19 107 PRO B O 1
ATOM 2953 N N . LYS B 1 108 ? -11.938 -26.125 -2.463 1 95.56 108 LYS B N 1
ATOM 2954 C CA . LYS B 1 108 ? -12.359 -27.391 -3.043 1 95.56 108 LYS B CA 1
ATOM 2955 C C . LYS B 1 108 ? -11.586 -28.547 -2.43 1 95.56 108 LYS B C 1
ATOM 2957 O O . LYS B 1 108 ? -10.352 -28.531 -2.379 1 95.56 108 LYS B O 1
ATOM 2962 N N . GLU B 1 109 ? -12.297 -29.547 -2.174 1 93.81 109 GLU B N 1
ATOM 2963 C CA . GLU B 1 109 ? -11.703 -30.734 -1.572 1 93.81 109 GLU B CA 1
ATOM 2964 C C . GLU B 1 109 ? -10.781 -31.453 -2.559 1 93.81 109 GLU B C 1
ATOM 2966 O O . GLU B 1 109 ? -9.758 -32 -2.162 1 93.81 109 GLU B O 1
ATOM 2971 N N . GLU B 1 110 ? -11.156 -31.438 -3.758 1 96.31 110 GLU B N 1
ATOM 2972 C CA . GLU B 1 110 ? -10.352 -32.094 -4.793 1 96.31 110 GLU B CA 1
ATOM 2973 C C . GLU B 1 110 ? -8.953 -31.484 -4.855 1 96.31 110 GLU B C 1
ATOM 2975 O O . GLU B 1 110 ? -7.973 -32.188 -5.113 1 96.31 110 GLU B O 1
ATOM 2980 N N . TYR B 1 111 ? -8.922 -30.25 -4.699 1 97.06 111 TYR B N 1
ATOM 2981 C CA . TYR B 1 111 ? -7.637 -29.562 -4.695 1 97.06 111 TYR B CA 1
ATOM 2982 C C . TYR B 1 111 ? -6.785 -30 -3.508 1 97.06 111 TYR B C 1
ATOM 2984 O O . TYR B 1 111 ? -5.59 -30.266 -3.654 1 97.06 111 TYR B O 1
ATOM 2992 N N . VAL B 1 112 ? -7.383 -30.109 -2.355 1 95.44 112 VAL B N 1
ATOM 2993 C CA . VAL B 1 112 ? -6.684 -30.531 -1.146 1 95.44 112 VAL B CA 1
ATOM 2994 C C . VAL B 1 112 ? -6.094 -31.922 -1.354 1 95.44 112 VAL B C 1
ATOM 2996 O O . VAL B 1 112 ? -4.93 -32.156 -1.031 1 95.44 112 VAL B O 1
ATOM 2999 N N . ARG B 1 113 ? -6.797 -32.75 -1.918 1 96.31 113 ARG B N 1
ATOM 3000 C CA . ARG B 1 113 ? -6.34 -34.094 -2.178 1 96.31 113 ARG B CA 1
ATOM 3001 C C . ARG B 1 113 ? -5.16 -34.125 -3.145 1 96.31 113 ARG B C 1
ATOM 3003 O O . ARG B 1 113 ? -4.16 -34.781 -2.908 1 96.31 113 ARG B O 1
ATOM 3010 N N . ALA B 1 114 ? -5.332 -33.344 -4.145 1 97.56 114 ALA B N 1
ATOM 3011 C CA . ALA B 1 114 ? -4.273 -33.281 -5.148 1 97.56 114 ALA B CA 1
ATOM 3012 C C . ALA B 1 114 ? -2.98 -32.719 -4.543 1 97.56 114 ALA B C 1
ATOM 3014 O O . ALA B 1 114 ? -1.896 -33.25 -4.797 1 97.56 114 ALA B O 1
ATOM 3015 N N . MET B 1 115 ? -3.143 -31.734 -3.74 1 97.44 115 MET B N 1
ATOM 3016 C CA . MET B 1 115 ? -1.966 -31.125 -3.129 1 97.44 115 MET B CA 1
ATOM 3017 C C . MET B 1 115 ? -1.342 -32.062 -2.094 1 97.44 115 MET B C 1
ATOM 3019 O O . MET B 1 115 ? -0.12 -32.094 -1.94 1 97.44 115 MET B O 1
ATOM 3023 N N . THR B 1 116 ? -2.168 -32.75 -1.406 1 96.75 116 THR B N 1
ATOM 3024 C CA . THR B 1 116 ? -1.664 -33.75 -0.459 1 96.75 116 THR B CA 1
ATOM 3025 C C . THR B 1 116 ? -0.784 -34.781 -1.167 1 96.75 116 THR B C 1
ATOM 3027 O O . THR B 1 116 ? 0.294 -35.125 -0.678 1 96.75 116 THR B O 1
ATOM 3030 N N . ALA B 1 117 ? -1.202 -35.156 -2.309 1 96.06 117 ALA B N 1
ATOM 3031 C CA . ALA B 1 117 ? -0.45 -36.125 -3.098 1 96.06 117 ALA B CA 1
ATOM 3032 C C . ALA B 1 117 ? 0.89 -35.562 -3.545 1 96.06 117 ALA B C 1
ATOM 3034 O O . ALA B 1 117 ? 1.826 -36.312 -3.838 1 96.06 117 ALA B O 1
ATOM 3035 N N . LEU B 1 118 ? 0.93 -34.25 -3.557 1 96.44 118 LEU B N 1
ATOM 3036 C CA . LEU B 1 118 ? 2.15 -33.594 -3.996 1 96.44 118 LEU B CA 1
ATOM 3037 C C . LEU B 1 118 ? 3.033 -33.25 -2.807 1 96.44 118 LEU B C 1
ATOM 3039 O O . LEU B 1 118 ? 4.066 -32.594 -2.969 1 96.44 118 LEU B O 1
ATOM 3043 N N . GLY B 1 119 ? 2.521 -33.562 -1.631 1 95.31 119 GLY B N 1
ATOM 3044 C CA . GLY B 1 119 ? 3.365 -33.406 -0.459 1 95.31 119 GLY B CA 1
ATOM 3045 C C . GLY B 1 119 ? 2.939 -32.219 0.411 1 95.31 119 GLY B C 1
ATOM 3046 O O . GLY B 1 119 ? 3.678 -31.812 1.306 1 95.31 119 GLY B O 1
ATOM 3047 N N . TYR B 1 120 ? 1.649 -31.797 0.161 1 96.56 120 TYR B N 1
ATOM 3048 C CA . TYR B 1 120 ? 1.137 -30.688 0.952 1 96.56 120 TYR B CA 1
ATOM 3049 C C . TYR B 1 120 ? -0.129 -31.078 1.701 1 96.56 120 TYR B C 1
ATOM 3051 O O . TYR B 1 120 ? -1.223 -30.609 1.379 1 96.56 120 TYR B O 1
ATOM 3059 N N . PRO B 1 121 ? -0.195 -31.875 2.736 1 89.12 121 PRO B N 1
ATOM 3060 C CA . PRO B 1 121 ? -1.38 -32.469 3.367 1 89.12 121 PRO B CA 1
ATOM 3061 C C . PRO B 1 121 ? -2.123 -31.484 4.266 1 89.12 121 PRO B C 1
ATOM 3063 O O . PRO B 1 121 ? -3.311 -31.656 4.539 1 89.12 121 PRO B O 1
ATOM 3066 N N . ALA B 1 122 ? -1.574 -30.438 4.793 1 86.19 122 ALA B N 1
ATOM 3067 C CA . ALA B 1 122 ? -2.221 -29.562 5.77 1 86.19 122 ALA B CA 1
ATOM 3068 C C . ALA B 1 122 ? -2.07 -28.094 5.379 1 86.19 122 ALA B C 1
ATOM 3070 O O . ALA B 1 122 ? -1.445 -27.312 6.098 1 86.19 122 ALA B O 1
ATOM 3071 N N . ILE B 1 123 ? -2.916 -27.875 4.375 1 90.94 123 ILE B N 1
ATOM 3072 C CA . ILE B 1 123 ? -2.816 -26.469 3.984 1 90.94 123 ILE B CA 1
ATOM 3073 C C . ILE B 1 123 ? -3.787 -25.641 4.816 1 90.94 123 ILE B C 1
ATOM 3075 O O . ILE B 1 123 ? -4.996 -25.875 4.797 1 90.94 123 ILE B O 1
ATOM 3079 N N . ALA B 1 124 ? -3.219 -24.719 5.555 1 89.38 124 ALA B N 1
ATOM 3080 C CA . ALA B 1 124 ? -4.055 -23.812 6.34 1 89.38 124 ALA B CA 1
ATOM 3081 C C . ALA B 1 124 ? -4.969 -23 5.434 1 89.38 124 ALA B C 1
ATOM 3083 O O . ALA B 1 124 ? -4.617 -22.688 4.289 1 89.38 124 ALA B O 1
ATOM 3084 N N . PRO B 1 125 ? -6.137 -22.547 5.93 1 90 125 PRO B N 1
ATOM 3085 C CA . PRO B 1 125 ? -7.117 -21.828 5.113 1 90 125 PRO B CA 1
ATOM 3086 C C . PRO B 1 125 ? -6.539 -20.562 4.465 1 90 125 PRO B C 1
ATOM 3088 O O . PRO B 1 125 ? -6.848 -20.266 3.307 1 90 125 PRO B O 1
ATOM 3091 N N . ASP B 1 126 ? -5.719 -19.828 5.188 1 90.5 126 ASP B N 1
ATOM 3092 C CA . ASP B 1 126 ? -5.156 -18.594 4.645 1 90.5 126 ASP B CA 1
ATOM 3093 C C . ASP B 1 126 ? -4.219 -18.891 3.475 1 90.5 126 ASP B C 1
ATOM 3095 O O . ASP B 1 126 ? -4.203 -18.141 2.488 1 90.5 126 ASP B O 1
ATOM 3099 N N . LYS B 1 127 ? -3.494 -19.953 3.639 1 92.56 127 LYS B N 1
ATOM 3100 C CA . LYS B 1 127 ? -2.594 -20.328 2.553 1 92.56 127 LYS B CA 1
ATOM 3101 C C . LYS B 1 127 ? -3.373 -20.891 1.364 1 92.56 127 LYS B C 1
ATOM 3103 O O . LYS B 1 127 ? -3.027 -20.625 0.211 1 92.56 127 LYS B O 1
ATOM 3108 N N . HIS B 1 128 ? -4.387 -21.656 1.639 1 94.12 128 HIS B N 1
ATOM 3109 C CA . HIS B 1 128 ? -5.258 -22.172 0.586 1 94.12 128 HIS B CA 1
ATOM 3110 C C . HIS B 1 128 ? -5.855 -21.031 -0.235 1 94.12 128 HIS B C 1
ATOM 3112 O O . HIS B 1 128 ? -5.875 -21.094 -1.467 1 94.12 128 HIS B O 1
ATOM 3118 N N . TYR B 1 129 ? -6.211 -20.031 0.428 1 95.06 129 TYR B N 1
ATOM 3119 C CA . TYR B 1 129 ? -6.77 -18.844 -0.202 1 95.06 129 TYR B CA 1
ATOM 3120 C C . TYR B 1 129 ? -5.754 -18.188 -1.129 1 95.06 129 TYR B C 1
ATOM 3122 O O . TYR B 1 129 ? -6.074 -17.844 -2.268 1 95.06 129 TYR B O 1
ATOM 3130 N N . LEU B 1 130 ? -4.594 -18.094 -0.657 1 95.44 130 LEU B N 1
ATOM 3131 C CA . LEU B 1 130 ? -3.543 -17.469 -1.459 1 95.44 130 LEU B CA 1
ATOM 3132 C C . LEU B 1 130 ? -3.25 -18.297 -2.705 1 95.44 130 LEU B C 1
ATOM 3134 O O . LEU B 1 130 ? -3.078 -17.75 -3.795 1 95.44 130 LEU B O 1
ATOM 3138 N N . LEU B 1 131 ? -3.213 -19.547 -2.533 1 96.69 131 LEU B N 1
ATOM 3139 C CA . LEU B 1 131 ? -2.971 -20.422 -3.674 1 96.69 131 LEU B CA 1
ATOM 3140 C C . LEU B 1 131 ? -4.074 -20.281 -4.715 1 96.69 131 LEU B C 1
ATOM 3142 O O . LEU B 1 131 ? -3.812 -20.359 -5.918 1 96.69 131 LEU B O 1
ATOM 3146 N N . ALA B 1 132 ? -5.301 -20.031 -4.238 1 96.62 132 ALA B N 1
ATOM 3147 C CA . ALA B 1 132 ? -6.434 -19.812 -5.141 1 96.62 132 ALA B CA 1
ATOM 3148 C C . ALA B 1 132 ? -6.328 -18.469 -5.84 1 96.62 132 ALA B C 1
ATOM 3150 O O . ALA B 1 132 ? -6.531 -18.375 -7.055 1 96.62 132 ALA B O 1
ATOM 3151 N N . VAL B 1 133 ? -6.004 -17.469 -5.086 1 96.81 133 VAL B N 1
ATOM 3152 C CA . VAL B 1 133 ? -5.934 -16.125 -5.629 1 96.81 133 VAL B CA 1
ATOM 3153 C C . VAL B 1 133 ? -4.895 -16.062 -6.746 1 96.81 133 VAL B C 1
ATOM 3155 O O . VAL B 1 133 ? -5.148 -15.492 -7.812 1 96.81 133 VAL B O 1
ATOM 3158 N N . PHE B 1 134 ? -3.818 -16.719 -6.539 1 95.62 134 PHE B N 1
ATOM 3159 C CA . PHE B 1 134 ? -2.719 -16.609 -7.492 1 95.62 134 PHE B CA 1
ATOM 3160 C C . PHE B 1 134 ? -2.709 -17.797 -8.445 1 95.62 134 PHE B C 1
ATOM 3162 O O . PHE B 1 134 ? -1.744 -18 -9.188 1 95.62 134 PHE B O 1
ATOM 3169 N N . ASP B 1 135 ? -3.674 -18.609 -8.344 1 96.12 135 ASP B N 1
ATOM 3170 C CA . ASP B 1 135 ? -3.988 -19.688 -9.281 1 96.12 135 ASP B CA 1
ATOM 3171 C C . ASP B 1 135 ? -2.84 -20.688 -9.383 1 96.12 135 ASP B C 1
ATOM 3173 O O . ASP B 1 135 ? -2.402 -21.031 -10.477 1 96.12 135 ASP B O 1
ATOM 3177 N N . ILE B 1 136 ? -2.381 -21.125 -8.227 1 96.69 136 ILE B N 1
ATOM 3178 C CA . ILE B 1 136 ? -1.385 -22.188 -8.172 1 96.69 136 ILE B CA 1
ATOM 3179 C C . ILE B 1 136 ? -2.076 -23.547 -8.273 1 96.69 136 ILE B C 1
ATOM 3181 O O . ILE B 1 136 ? -2.688 -24.016 -7.309 1 96.69 136 ILE B O 1
ATOM 3185 N N . THR B 1 137 ? -1.875 -24.203 -9.406 1 97.19 137 THR B N 1
ATOM 3186 C CA . THR B 1 137 ? -2.518 -25.484 -9.648 1 97.19 137 THR B CA 1
ATOM 3187 C C . THR B 1 137 ? -1.559 -26.641 -9.352 1 97.19 137 THR B C 1
ATOM 3189 O O . THR B 1 137 ? -0.34 -26.453 -9.344 1 97.19 137 THR B O 1
ATOM 3192 N N . PRO B 1 138 ? -2.146 -27.781 -9.125 1 97.19 138 PRO B N 1
ATOM 3193 C CA . PRO B 1 138 ? -1.284 -28.953 -8.992 1 97.19 138 PRO B CA 1
ATOM 3194 C C . PRO B 1 138 ? -0.402 -29.172 -10.219 1 97.19 138 PRO B C 1
ATOM 3196 O O . PRO B 1 138 ? 0.753 -29.594 -10.086 1 97.19 138 PRO B O 1
ATOM 3199 N N . ALA B 1 139 ? -0.915 -28.875 -11.352 1 96.56 139 ALA B N 1
ATOM 3200 C CA . ALA B 1 139 ? -0.13 -29.016 -12.57 1 96.56 139 ALA B CA 1
ATOM 3201 C C . ALA B 1 139 ? 1.1 -28.109 -12.547 1 96.56 139 ALA B C 1
ATOM 3203 O O . ALA B 1 139 ? 2.189 -28.531 -12.953 1 96.56 139 ALA B O 1
ATOM 3204 N N . ARG B 1 140 ? 0.884 -26.922 -12.109 1 95.06 140 ARG B N 1
ATOM 3205 C CA . ARG B 1 140 ? 2.004 -25.984 -12.016 1 95.06 140 ARG B CA 1
ATOM 3206 C C . ARG B 1 140 ? 3.066 -26.516 -11.055 1 95.06 140 ARG B C 1
ATOM 3208 O O . ARG B 1 140 ? 4.266 -26.375 -11.305 1 95.06 140 ARG B O 1
ATOM 3215 N N . VAL B 1 141 ? 2.678 -27.094 -9.969 1 96.44 141 VAL B N 1
ATOM 3216 C CA . VAL B 1 141 ? 3.596 -27.672 -8.984 1 96.44 141 VAL B CA 1
ATOM 3217 C C . VAL B 1 141 ? 4.387 -28.812 -9.617 1 96.44 141 VAL B C 1
ATOM 3219 O O . VAL B 1 141 ? 5.605 -28.891 -9.453 1 96.44 141 VAL B O 1
ATOM 3222 N N . LYS B 1 142 ? 3.75 -29.625 -10.336 1 96.38 142 LYS B N 1
ATOM 3223 C CA . LYS B 1 142 ? 4.402 -30.734 -11.023 1 96.38 142 LYS B CA 1
ATOM 3224 C C . LYS B 1 142 ? 5.406 -30.234 -12.055 1 96.38 142 LYS B C 1
ATOM 3226 O O . LYS B 1 142 ? 6.492 -30.797 -12.203 1 96.38 142 LYS B O 1
ATOM 3231 N N . GLU B 1 143 ? 4.98 -29.172 -12.719 1 95.88 143 GLU B N 1
ATOM 3232 C CA . GLU B 1 143 ? 5.879 -28.594 -13.711 1 95.88 143 GLU B CA 1
ATOM 3233 C C . GLU B 1 143 ? 7.156 -28.062 -13.062 1 95.88 143 GLU B C 1
ATOM 3235 O O . GLU B 1 143 ? 8.25 -28.234 -13.602 1 95.88 143 GLU B O 1
ATOM 3240 N N . LEU B 1 144 ? 7.012 -27.469 -11.969 1 96.06 144 LEU B N 1
ATOM 3241 C CA . LEU B 1 144 ? 8.188 -27 -11.234 1 96.06 144 LEU B CA 1
ATOM 3242 C C . LEU B 1 144 ? 9.078 -28.172 -10.828 1 96.06 144 LEU B C 1
ATOM 3244 O O . LEU B 1 144 ? 10.305 -28.094 -10.938 1 96.06 144 LEU B O 1
ATOM 3248 N N . SER B 1 145 ? 8.438 -29.219 -10.422 1 94.69 145 SER B N 1
ATOM 3249 C CA . SER B 1 145 ? 9.188 -30.422 -10.062 1 94.69 145 SER B CA 1
ATOM 3250 C C . SER B 1 145 ? 9.961 -30.969 -11.25 1 94.69 145 SER B C 1
ATOM 3252 O O . SER B 1 145 ? 11.117 -31.359 -11.117 1 94.69 145 SER B O 1
ATOM 3254 N N . THR B 1 146 ? 9.344 -30.906 -12.367 1 94.31 146 THR B N 1
ATOM 3255 C CA . THR B 1 146 ? 9.977 -31.406 -13.586 1 94.31 146 THR B CA 1
ATOM 3256 C C . THR B 1 146 ? 11.172 -30.531 -13.953 1 94.31 146 THR B C 1
ATOM 3258 O O . THR B 1 146 ? 12.148 -31.031 -14.531 1 94.31 146 THR B O 1
ATOM 3261 N N . LEU B 1 147 ? 11.055 -29.312 -13.57 1 94.56 147 LEU B N 1
ATOM 3262 C CA . LEU B 1 147 ? 12.148 -28.391 -13.859 1 94.56 147 LEU B CA 1
ATOM 3263 C C . LEU B 1 147 ? 13.258 -28.516 -12.82 1 94.56 147 LEU B C 1
ATOM 3265 O O . LEU B 1 147 ? 14.258 -27.797 -12.883 1 94.56 147 LEU B O 1
ATOM 3269 N N . GLY B 1 148 ? 12.984 -29.375 -11.852 1 93.81 148 GLY B N 1
ATOM 3270 C CA . GLY B 1 148 ? 14.062 -29.688 -10.922 1 93.81 148 GLY B CA 1
ATOM 3271 C C . GLY B 1 148 ? 13.828 -29.125 -9.531 1 93.81 148 GLY B C 1
ATOM 3272 O O . GLY B 1 148 ? 14.641 -29.328 -8.633 1 93.81 148 GLY B O 1
ATOM 3273 N N . PHE B 1 149 ? 12.758 -28.516 -9.422 1 96.19 149 PHE B N 1
ATOM 3274 C CA . PHE B 1 149 ? 12.453 -27.969 -8.109 1 96.19 149 PHE B CA 1
ATOM 3275 C C . PHE B 1 149 ? 11.617 -28.938 -7.289 1 96.19 149 PHE B C 1
ATOM 3277 O O . PHE B 1 149 ? 10.414 -29.078 -7.52 1 96.19 149 PHE B O 1
ATOM 3284 N N . LYS B 1 150 ? 12.281 -29.516 -6.324 1 91.62 150 LYS B N 1
ATOM 3285 C CA . LYS B 1 150 ? 11.609 -30.531 -5.508 1 91.62 150 LYS B CA 1
ATOM 3286 C C . LYS B 1 150 ? 11.477 -30.062 -4.062 1 91.62 150 LYS B C 1
ATOM 3288 O O . LYS B 1 150 ? 12.164 -29.141 -3.635 1 91.62 150 LYS B O 1
ATOM 3293 N N . ASP B 1 151 ? 10.555 -30.609 -3.422 1 91.25 151 ASP B N 1
ATOM 3294 C CA . ASP B 1 151 ? 10.336 -30.391 -1.995 1 91.25 151 ASP B CA 1
ATOM 3295 C C . ASP B 1 151 ? 10.188 -28.891 -1.686 1 91.25 151 ASP B C 1
ATOM 3297 O O . ASP B 1 151 ? 10.828 -28.375 -0.765 1 91.25 151 ASP B O 1
ATOM 3301 N N . ILE B 1 152 ? 9.445 -28.281 -2.467 1 95.88 152 ILE B N 1
ATOM 3302 C CA . ILE B 1 152 ? 9.203 -26.859 -2.275 1 95.88 152 ILE B CA 1
ATOM 3303 C C . ILE B 1 152 ? 8.336 -26.641 -1.035 1 95.88 152 ILE B C 1
ATOM 3305 O O . ILE B 1 152 ? 7.27 -27.25 -0.902 1 95.88 152 ILE B O 1
ATOM 3309 N N . ALA B 1 153 ? 8.883 -25.781 -0.163 1 95.94 153 ALA B N 1
ATOM 3310 C CA . ALA B 1 153 ? 8.07 -25.438 0.999 1 95.94 153 ALA B CA 1
ATOM 3311 C C . ALA B 1 153 ? 6.805 -24.688 0.582 1 95.94 153 ALA B C 1
ATOM 3313 O O . ALA B 1 153 ? 6.816 -23.938 -0.397 1 95.94 153 ALA B O 1
ATOM 3314 N N . LEU B 1 154 ? 5.719 -24.859 1.382 1 95.88 154 LEU B N 1
ATOM 3315 C CA . LEU B 1 154 ? 4.445 -24.234 1.049 1 95.88 154 LEU B CA 1
ATOM 3316 C C . LEU B 1 154 ? 4.59 -22.719 0.958 1 95.88 154 LEU B C 1
ATOM 3318 O O . LEU B 1 154 ? 4.039 -22.094 0.047 1 95.88 154 LEU B O 1
ATOM 3322 N N . GLU B 1 155 ? 5.344 -22.156 1.893 1 94.81 155 GLU B N 1
ATOM 3323 C CA . GLU B 1 155 ? 5.555 -20.719 1.896 1 94.81 155 GLU B CA 1
ATOM 3324 C C . GLU B 1 155 ? 6.242 -20.25 0.615 1 94.81 155 GLU B C 1
ATOM 3326 O O . GLU B 1 155 ? 5.895 -19.203 0.059 1 94.81 155 GLU B O 1
ATOM 3331 N N . GLU B 1 156 ? 7.16 -21 0.237 1 96.06 156 GLU B N 1
ATOM 3332 C CA . GLU B 1 156 ? 7.875 -20.672 -0.993 1 96.06 156 GLU B CA 1
ATOM 3333 C C . GLU B 1 156 ? 6.977 -20.844 -2.215 1 96.06 156 GLU B C 1
ATOM 3335 O O . GLU B 1 156 ? 7.059 -20.062 -3.164 1 96.06 156 GLU B O 1
ATOM 3340 N N . LEU B 1 157 ? 6.176 -21.828 -2.178 1 96.5 157 LEU B N 1
ATOM 3341 C CA . LEU B 1 157 ? 5.227 -22.047 -3.262 1 96.5 157 LEU B CA 1
ATOM 3342 C C . LEU B 1 157 ? 4.273 -20.859 -3.404 1 96.5 157 LEU B C 1
ATOM 3344 O O . LEU B 1 157 ? 3.975 -20.438 -4.52 1 96.5 157 LEU B O 1
ATOM 3348 N N . VAL B 1 158 ? 3.828 -20.344 -2.342 1 95.56 158 VAL B N 1
ATOM 3349 C CA . VAL B 1 158 ? 2.967 -19.172 -2.336 1 95.56 158 VAL B CA 1
ATOM 3350 C C . VAL B 1 158 ? 3.701 -17.984 -2.965 1 95.56 158 VAL B C 1
ATOM 3352 O O . VAL B 1 158 ? 3.135 -17.25 -3.785 1 95.56 158 VAL B O 1
ATOM 3355 N N . GLN B 1 159 ? 4.926 -17.828 -2.658 1 96 159 GLN B N 1
ATOM 3356 C CA . GLN B 1 159 ? 5.727 -16.75 -3.225 1 96 159 GLN B CA 1
ATOM 3357 C C . GLN B 1 159 ? 5.875 -16.906 -4.734 1 96 159 GLN B C 1
ATOM 3359 O O . GLN B 1 159 ? 5.844 -15.914 -5.473 1 96 159 GLN B O 1
ATOM 3364 N N . VAL B 1 160 ? 5.988 -18.094 -5.141 1 96.31 160 VAL B N 1
ATOM 3365 C CA . VAL B 1 160 ? 6.047 -18.406 -6.566 1 96.31 160 VAL B CA 1
ATOM 3366 C C . VAL B 1 160 ? 4.801 -17.859 -7.262 1 96.31 160 VAL B C 1
ATOM 3368 O O . VAL B 1 160 ? 4.887 -17.297 -8.359 1 96.31 160 VAL B O 1
ATOM 3371 N N . GLY B 1 161 ? 3.717 -18.047 -6.566 1 94.5 161 GLY B N 1
ATOM 3372 C CA . GLY B 1 161 ? 2.465 -17.531 -7.102 1 94.5 161 GLY B CA 1
ATOM 3373 C C . GLY B 1 161 ? 2.383 -16.016 -7.082 1 94.5 161 GLY B C 1
ATOM 3374 O O . GLY B 1 161 ? 2.041 -15.398 -8.086 1 94.5 161 GLY B O 1
ATOM 3375 N N . ILE B 1 162 ? 2.732 -15.461 -5.988 1 93.69 162 ILE B N 1
ATOM 3376 C CA . ILE B 1 162 ? 2.643 -14.023 -5.77 1 93.69 162 ILE B CA 1
ATOM 3377 C C . ILE B 1 162 ? 3.498 -13.289 -6.801 1 93.69 162 ILE B C 1
ATOM 3379 O O . ILE B 1 162 ? 3.041 -12.328 -7.426 1 93.69 162 ILE B O 1
ATOM 3383 N N . PHE B 1 163 ? 4.672 -13.82 -7.035 1 94.75 163 PHE B N 1
ATOM 3384 C CA . PHE B 1 163 ? 5.625 -13.086 -7.859 1 94.75 163 PHE B CA 1
ATOM 3385 C C . PHE B 1 163 ? 5.656 -13.641 -9.281 1 94.75 163 PHE B C 1
ATOM 3387 O O . PHE B 1 163 ? 6.484 -13.234 -10.094 1 94.75 163 PHE B O 1
ATOM 3394 N N . GLN B 1 164 ? 4.812 -14.578 -9.562 1 93.38 164 GLN B N 1
ATOM 3395 C CA . GLN B 1 164 ? 4.59 -15.109 -10.898 1 93.38 164 GLN B CA 1
ATOM 3396 C C . GLN B 1 164 ? 5.875 -15.695 -11.477 1 93.38 164 GLN B C 1
ATOM 3398 O O . GLN B 1 164 ? 6.258 -15.375 -12.609 1 93.38 164 GLN B O 1
ATOM 3403 N N . VAL B 1 165 ? 6.531 -16.469 -10.656 1 96 165 VAL B N 1
ATOM 3404 C CA . VAL B 1 165 ? 7.629 -17.297 -11.164 1 96 165 VAL B CA 1
ATOM 3405 C C . VAL B 1 165 ? 7.07 -18.484 -11.922 1 96 165 VAL B C 1
ATOM 3407 O O . VAL B 1 165 ? 6.875 -19.562 -11.352 1 96 165 VAL B O 1
ATOM 3410 N N . THR B 1 166 ? 6.875 -18.344 -13.195 1 94 166 THR B N 1
ATOM 3411 C CA . THR B 1 166 ? 6.266 -19.359 -14.047 1 94 166 THR B CA 1
ATOM 3412 C C . THR B 1 166 ? 7.336 -20.203 -14.727 1 94 166 THR B C 1
ATOM 3414 O O . THR B 1 166 ? 8.492 -19.781 -14.836 1 94 166 THR B O 1
ATOM 3417 N N . PRO B 1 167 ? 6.906 -21.375 -15.133 1 93 167 PRO B N 1
ATOM 3418 C CA . PRO B 1 167 ? 7.84 -22.172 -15.938 1 93 167 PRO B CA 1
ATOM 3419 C C . PRO B 1 167 ? 8.367 -21.406 -17.156 1 93 167 PRO B C 1
ATOM 3421 O O . PRO B 1 167 ? 9.547 -21.516 -17.484 1 93 167 PRO B O 1
ATOM 3424 N N . GLY B 1 168 ? 7.496 -20.609 -17.734 1 94.19 168 GLY B N 1
ATOM 3425 C CA . GLY B 1 168 ? 7.93 -19.781 -18.844 1 94.19 168 GLY B CA 1
ATOM 3426 C C . GLY B 1 168 ? 9.008 -18.781 -18.469 1 94.19 168 GLY B C 1
ATOM 3427 O O . GLY B 1 168 ? 9.984 -18.609 -19.188 1 94.19 168 GLY B O 1
ATOM 3428 N N . TYR B 1 169 ? 8.844 -18.188 -17.359 1 96.69 169 TYR B N 1
ATOM 3429 C CA . TYR B 1 169 ? 9.844 -17.25 -16.875 1 96.69 169 TYR B CA 1
ATOM 3430 C C . TYR B 1 169 ? 11.172 -17.953 -16.594 1 96.69 169 TYR B C 1
ATOM 3432 O O . TYR B 1 169 ? 12.227 -17.453 -16.984 1 96.69 169 TYR B O 1
ATOM 3440 N N . ILE B 1 170 ? 11.117 -19.047 -16.031 1 96.88 170 ILE B N 1
ATOM 3441 C CA . ILE B 1 170 ? 12.305 -19.828 -15.703 1 96.88 170 ILE B CA 1
ATOM 3442 C C . ILE B 1 170 ? 13.047 -20.203 -16.984 1 96.88 170 ILE B C 1
ATOM 3444 O O . ILE B 1 170 ? 14.266 -20.016 -17.078 1 96.88 170 ILE B O 1
ATOM 3448 N N . GLN B 1 171 ? 12.336 -20.625 -17.891 1 95.19 171 GLN B N 1
ATOM 3449 C CA . GLN B 1 171 ? 12.922 -21.016 -19.172 1 95.19 171 GLN B CA 1
ATOM 3450 C C . GLN B 1 171 ? 13.523 -19.828 -19.906 1 95.19 171 GLN B C 1
ATOM 3452 O O . GLN B 1 171 ? 14.578 -19.938 -20.531 1 95.19 171 GLN B O 1
ATOM 3457 N N . SER B 1 172 ? 12.859 -18.75 -19.766 1 96.5 172 SER B N 1
ATOM 3458 C CA . SER B 1 172 ? 13.367 -17.547 -20.422 1 96.5 172 SER B CA 1
ATOM 3459 C C . SER B 1 172 ? 14.703 -17.109 -19.844 1 96.5 172 SER B C 1
ATOM 3461 O O . SER B 1 172 ? 15.602 -16.703 -20.562 1 96.5 172 SER B O 1
ATOM 3463 N N . LEU B 1 173 ? 14.828 -17.188 -18.562 1 96.81 173 LEU B N 1
ATOM 3464 C CA . LEU B 1 173 ? 16.109 -16.844 -17.953 1 96.81 173 LEU B CA 1
ATOM 3465 C C . LEU B 1 173 ? 17.188 -17.844 -18.344 1 96.81 173 LEU B C 1
ATOM 3467 O O . LEU B 1 173 ? 18.344 -17.453 -18.578 1 96.81 173 LEU B O 1
ATOM 3471 N N . ALA B 1 174 ? 16.797 -19.062 -18.453 1 95.88 174 ALA B N 1
ATOM 3472 C CA . ALA B 1 174 ? 17.75 -20.094 -18.844 1 95.88 174 ALA B CA 1
ATOM 3473 C C . ALA B 1 174 ? 18.297 -19.828 -20.25 1 95.88 174 ALA B C 1
ATOM 3475 O O . ALA B 1 174 ? 19.469 -20.047 -20.516 1 95.88 174 ALA B O 1
ATOM 3476 N N . GLN B 1 175 ? 17.469 -19.297 -21.062 1 95.94 175 GLN B N 1
ATOM 3477 C CA . GLN B 1 175 ? 17.875 -18.984 -22.438 1 95.94 175 GLN B CA 1
ATOM 3478 C C . GLN B 1 175 ? 18.906 -17.859 -22.469 1 95.94 175 GLN B C 1
ATOM 3480 O O . GLN B 1 175 ? 19.656 -17.719 -23.422 1 95.94 175 GLN B O 1
ATOM 3485 N N . HIS B 1 176 ? 18.906 -17.156 -21.391 1 96.38 176 HIS B N 1
ATOM 3486 C CA . HIS B 1 176 ? 19.875 -16.078 -21.297 1 96.38 176 HIS B CA 1
ATOM 3487 C C . HIS B 1 176 ? 21.078 -16.469 -20.469 1 96.38 176 HIS B C 1
ATOM 3489 O O . HIS B 1 176 ? 21.875 -15.609 -20.062 1 96.38 176 HIS B O 1
ATOM 3495 N N . GLY B 1 177 ? 21.078 -17.719 -20.172 1 95.25 177 GLY B N 1
ATOM 3496 C CA . GLY B 1 177 ? 22.281 -18.219 -19.547 1 95.25 177 GLY B CA 1
ATOM 3497 C C . GLY B 1 177 ? 22.141 -18.422 -18.047 1 95.25 177 GLY B C 1
ATOM 3498 O O . GLY B 1 177 ? 23.078 -18.906 -17.391 1 95.25 177 GLY B O 1
ATOM 3499 N N . TYR B 1 178 ? 21.078 -18.125 -17.578 1 97 178 TYR B N 1
ATOM 3500 C CA . TYR B 1 178 ? 20.859 -18.312 -16.141 1 97 178 TYR B CA 1
ATOM 3501 C C . TYR B 1 178 ? 20.188 -19.641 -15.859 1 97 178 TYR B C 1
ATOM 3503 O O . TYR B 1 178 ? 18.969 -19.719 -15.727 1 97 178 TYR B O 1
ATOM 3511 N N . THR B 1 179 ? 21.125 -20.547 -15.703 1 93.69 179 THR B N 1
ATOM 3512 C CA . THR B 1 179 ? 20.672 -21.922 -15.508 1 93.69 179 THR B CA 1
ATOM 3513 C C . THR B 1 179 ? 20.922 -22.375 -14.07 1 93.69 179 THR B C 1
ATOM 3515 O O . THR B 1 179 ? 21.75 -21.797 -13.367 1 93.69 179 THR B O 1
ATOM 3518 N N . LYS B 1 180 ? 20.125 -23.25 -13.602 1 90.81 180 LYS B N 1
ATOM 3519 C CA . LYS B 1 180 ? 20.297 -23.906 -12.305 1 90.81 180 LYS B CA 1
ATOM 3520 C C . LYS B 1 180 ? 20.078 -22.938 -11.156 1 90.81 180 LYS B C 1
ATOM 3522 O O . LYS B 1 180 ? 20.812 -22.953 -10.172 1 90.81 180 LYS B O 1
ATOM 3527 N N . LEU B 1 181 ? 19.266 -22.031 -11.422 1 95.69 181 LEU B N 1
ATOM 3528 C CA . LEU B 1 181 ? 18.906 -21.109 -10.352 1 95.69 181 LEU B CA 1
ATOM 3529 C C . LEU B 1 181 ? 18 -21.766 -9.328 1 95.69 181 LEU B C 1
ATOM 3531 O O . LEU B 1 181 ? 17.172 -22.609 -9.68 1 95.69 181 LEU B O 1
ATOM 3535 N N . THR B 1 182 ? 18.266 -21.359 -8.094 1 95.81 182 THR B N 1
ATOM 3536 C CA . THR B 1 182 ? 17.328 -21.797 -7.07 1 95.81 182 THR B CA 1
ATOM 3537 C C . THR B 1 182 ? 16.016 -21.031 -7.18 1 95.81 182 THR B C 1
ATOM 3539 O O . THR B 1 182 ? 15.961 -19.969 -7.805 1 95.81 182 THR B O 1
ATOM 3542 N N . LEU B 1 183 ? 15.023 -21.578 -6.535 1 95.62 183 LEU B N 1
ATOM 3543 C CA . LEU B 1 183 ? 13.734 -20.906 -6.547 1 95.62 183 LEU B CA 1
ATOM 3544 C C . LEU B 1 183 ? 13.82 -19.547 -5.855 1 95.62 183 LEU B C 1
ATOM 3546 O O . LEU B 1 183 ? 13.211 -18.562 -6.305 1 95.62 183 LEU B O 1
ATOM 3550 N N . ALA B 1 184 ? 14.578 -19.484 -4.816 1 95.81 184 ALA B N 1
ATOM 3551 C CA . ALA B 1 184 ? 14.773 -18.234 -4.078 1 95.81 184 ALA B CA 1
ATOM 3552 C C . ALA B 1 184 ? 15.367 -17.156 -4.977 1 95.81 184 ALA B C 1
ATOM 3554 O O . ALA B 1 184 ? 14.93 -16 -4.953 1 95.81 184 ALA B O 1
ATOM 3555 N N . LYS B 1 185 ? 16.266 -17.562 -5.742 1 96.62 185 LYS B N 1
ATOM 3556 C CA . LYS B 1 185 ? 16.906 -16.609 -6.652 1 96.62 185 LYS B CA 1
ATOM 3557 C C . LYS B 1 185 ? 15.938 -16.172 -7.742 1 96.62 185 LYS B C 1
ATOM 3559 O O . LYS B 1 185 ? 15.945 -15 -8.141 1 96.62 185 LYS B O 1
ATOM 3564 N N . LEU B 1 186 ? 15.18 -17.094 -8.188 1 97.62 186 LEU B N 1
ATOM 3565 C CA . LEU B 1 186 ? 14.18 -16.781 -9.195 1 97.62 186 LEU B CA 1
ATOM 3566 C C . LEU B 1 186 ? 13.148 -15.797 -8.648 1 97.62 186 LEU B C 1
ATOM 3568 O O . LEU B 1 186 ? 12.766 -14.844 -9.328 1 97.62 186 LEU B O 1
ATOM 3572 N N . ILE B 1 187 ? 12.742 -16 -7.438 1 97.06 187 ILE B N 1
ATOM 3573 C CA . ILE B 1 187 ? 11.789 -15.109 -6.789 1 97.06 187 ILE B CA 1
ATOM 3574 C C . ILE B 1 187 ? 12.406 -13.719 -6.625 1 97.06 187 ILE B C 1
ATOM 3576 O O . ILE B 1 187 ? 11.773 -12.711 -6.961 1 97.06 187 ILE B O 1
ATOM 3580 N N . GLN B 1 188 ? 13.609 -13.656 -6.215 1 96.5 188 GLN B N 1
ATOM 3581 C CA . GLN B 1 188 ? 14.312 -12.383 -6.078 1 96.5 188 GLN B CA 1
ATOM 3582 C C . GLN B 1 188 ? 14.398 -11.656 -7.418 1 96.5 188 GLN B C 1
ATOM 3584 O O . GLN B 1 188 ? 14.234 -10.438 -7.48 1 96.5 188 GLN B O 1
ATOM 3589 N N . SER B 1 189 ? 14.656 -12.398 -8.391 1 97.25 189 SER B N 1
ATOM 3590 C CA . SER B 1 189 ? 14.758 -11.828 -9.734 1 97.25 189 SER B CA 1
ATOM 3591 C C . SER B 1 189 ? 13.438 -11.18 -10.156 1 97.25 189 SER B C 1
ATOM 3593 O O . SER B 1 189 ? 13.43 -10.07 -10.688 1 97.25 189 SER B O 1
ATOM 3595 N N . ARG B 1 190 ? 12.398 -11.875 -9.812 1 96.44 190 ARG B N 1
ATOM 3596 C CA . ARG B 1 190 ? 11.078 -11.328 -10.133 1 96.44 190 ARG B CA 1
ATOM 3597 C C . ARG B 1 190 ? 10.805 -10.062 -9.336 1 96.44 190 ARG B C 1
ATOM 3599 O O . ARG B 1 190 ? 10.328 -9.07 -9.883 1 96.44 190 ARG B O 1
ATOM 3606 N N . ILE B 1 191 ? 11.102 -10.133 -8.102 1 95.75 191 ILE B N 1
ATOM 3607 C CA . ILE B 1 191 ? 10.844 -9.023 -7.199 1 95.75 191 ILE B CA 1
ATOM 3608 C C . ILE B 1 191 ? 11.57 -7.773 -7.695 1 95.75 191 ILE B C 1
ATOM 3610 O O . ILE B 1 191 ? 11.016 -6.672 -7.672 1 95.75 191 ILE B O 1
ATOM 3614 N N . HIS B 1 192 ? 12.719 -7.973 -8.25 1 95.88 192 HIS B N 1
ATOM 3615 C CA . HIS B 1 192 ? 13.562 -6.82 -8.57 1 95.88 192 HIS B CA 1
ATOM 3616 C C . HIS B 1 192 ? 13.578 -6.547 -10.07 1 95.88 192 HIS B C 1
ATOM 3618 O O . HIS B 1 192 ? 14.438 -5.809 -10.562 1 95.88 192 HIS B O 1
ATOM 3624 N N . GLY B 1 193 ? 12.727 -7.215 -10.781 1 95.5 193 GLY B N 1
ATOM 3625 C CA . GLY B 1 193 ? 12.461 -6.824 -12.156 1 95.5 193 GLY B CA 1
ATOM 3626 C C . GLY B 1 193 ? 13.492 -7.367 -13.133 1 95.5 193 GLY B C 1
ATOM 3627 O O . GLY B 1 193 ? 13.773 -6.738 -14.156 1 95.5 193 GLY B O 1
ATOM 3628 N N . VAL B 1 194 ? 14.055 -8.406 -12.789 1 95.81 194 VAL B N 1
ATOM 3629 C CA . VAL B 1 194 ? 14.922 -9.07 -13.766 1 95.81 194 VAL B CA 1
ATOM 3630 C C . VAL B 1 194 ? 14.062 -9.789 -14.805 1 95.81 194 VAL B C 1
ATOM 3632 O O . VAL B 1 194 ? 13.359 -10.75 -14.484 1 95.81 194 VAL B O 1
ATOM 3635 N N . THR B 1 195 ? 14.117 -9.281 -16 1 96.25 195 THR B N 1
ATOM 3636 C CA . THR B 1 195 ? 13.359 -9.836 -17.125 1 96.25 195 THR B CA 1
ATOM 3637 C C . THR B 1 195 ? 14.258 -10.039 -18.344 1 96.25 195 THR B C 1
ATOM 3639 O O . THR B 1 195 ? 15.336 -9.461 -18.422 1 96.25 195 THR B O 1
ATOM 3642 N N . PRO B 1 196 ? 13.789 -10.93 -19.219 1 95.62 196 PRO B N 1
ATOM 3643 C CA . PRO B 1 196 ? 14.539 -11.07 -20.469 1 95.62 196 PRO B CA 1
ATOM 3644 C C . PRO B 1 196 ? 14.742 -9.742 -21.203 1 95.62 196 PRO B C 1
ATOM 3646 O O . PRO B 1 196 ? 15.812 -9.508 -21.766 1 95.62 196 PRO B O 1
ATOM 3649 N N . GLU B 1 197 ? 13.781 -8.898 -21.125 1 96.75 197 GLU B N 1
ATOM 3650 C CA . GLU B 1 197 ? 13.883 -7.586 -21.766 1 96.75 197 GLU B CA 1
ATOM 3651 C C . GLU B 1 197 ? 14.984 -6.742 -21.125 1 96.75 197 GLU B C 1
ATOM 3653 O O . GLU B 1 197 ? 15.75 -6.09 -21.828 1 96.75 197 GLU B O 1
ATOM 3658 N N . ARG B 1 198 ? 15 -6.793 -19.812 1 97 198 ARG B N 1
ATOM 3659 C CA . ARG B 1 198 ? 16.031 -6.031 -19.125 1 97 198 ARG B CA 1
ATOM 3660 C C . ARG B 1 198 ? 17.422 -6.562 -19.453 1 97 198 ARG B C 1
ATOM 3662 O O . ARG B 1 198 ? 18.359 -5.789 -19.672 1 97 198 ARG B O 1
ATOM 3669 N N . ILE B 1 199 ? 17.547 -7.84 -19.516 1 97.56 199 ILE B N 1
ATOM 3670 C CA . ILE B 1 199 ? 18.828 -8.484 -19.828 1 97.56 199 ILE B CA 1
ATOM 3671 C C . ILE B 1 199 ? 19.297 -8.039 -21.203 1 97.56 199 ILE B C 1
ATOM 3673 O O . ILE B 1 199 ? 20.453 -7.648 -21.375 1 97.56 199 ILE B O 1
ATOM 3677 N N . ARG B 1 200 ? 18.422 -7.992 -22.125 1 97.12 200 ARG B N 1
ATOM 3678 C CA . ARG B 1 200 ? 18.75 -7.586 -23.484 1 97.12 200 ARG B CA 1
ATOM 3679 C C . ARG B 1 200 ? 19.109 -6.109 -23.547 1 97.12 200 ARG B C 1
ATOM 3681 O O . ARG B 1 200 ? 20.031 -5.723 -24.266 1 97.12 200 ARG B O 1
ATOM 3688 N N . ALA B 1 201 ? 18.406 -5.375 -22.812 1 97.38 201 ALA B N 1
ATOM 3689 C CA . ALA B 1 201 ? 18.656 -3.936 -22.812 1 97.38 201 ALA B CA 1
ATOM 3690 C C . ALA B 1 201 ? 20.047 -3.621 -22.25 1 97.38 201 ALA B C 1
ATOM 3692 O O . ALA B 1 201 ? 20.75 -2.758 -22.781 1 97.38 201 ALA B O 1
ATOM 3693 N N . LEU B 1 202 ? 20.406 -4.293 -21.234 1 97.12 202 LEU B N 1
ATOM 3694 C CA . LEU B 1 202 ? 21.734 -4.086 -20.656 1 97.12 202 LEU B CA 1
ATOM 3695 C C . LEU B 1 202 ? 22.828 -4.586 -21.594 1 97.12 202 LEU B C 1
ATOM 3697 O O . LEU B 1 202 ? 23.875 -3.955 -21.734 1 97.12 202 LEU B O 1
ATOM 3701 N N . ALA B 1 203 ? 22.547 -5.691 -22.234 1 96.69 203 ALA B N 1
ATOM 3702 C CA . ALA B 1 203 ? 23.484 -6.234 -23.219 1 96.69 203 ALA B CA 1
ATOM 3703 C C . ALA B 1 203 ? 23.719 -5.246 -24.359 1 96.69 203 ALA B C 1
ATOM 3705 O O . ALA B 1 203 ? 24.844 -5.113 -24.844 1 96.69 203 ALA B O 1
ATOM 3706 N N . ALA B 1 204 ? 22.672 -4.543 -24.703 1 96.31 204 ALA B N 1
ATOM 3707 C CA . ALA B 1 204 ? 22.766 -3.559 -25.766 1 96.31 204 ALA B CA 1
ATOM 3708 C C . ALA B 1 204 ? 23.688 -2.402 -25.375 1 96.31 204 ALA B C 1
ATOM 3710 O O . ALA B 1 204 ? 24.266 -1.74 -26.234 1 96.31 204 ALA B O 1
ATOM 3711 N N . GLU B 1 205 ? 23.797 -2.281 -24.078 1 96.25 205 GLU B N 1
ATOM 3712 C CA . GLU B 1 205 ? 24.672 -1.218 -23.578 1 96.25 205 GLU B CA 1
ATOM 3713 C C . GLU B 1 205 ? 26.078 -1.749 -23.281 1 96.25 205 GLU B C 1
ATOM 3715 O O . GLU B 1 205 ? 26.891 -1.05 -22.672 1 96.25 205 GLU B O 1
ATOM 3720 N N . GLY B 1 206 ? 26.25 -3 -23.594 1 95 206 GLY B N 1
ATOM 3721 C CA . GLY B 1 206 ? 27.594 -3.537 -23.484 1 95 206 GLY B CA 1
ATOM 3722 C C . GLY B 1 206 ? 27.766 -4.473 -22.312 1 95 206 GLY B C 1
ATOM 3723 O O . GLY B 1 206 ? 28.844 -5.043 -22.109 1 95 206 GLY B O 1
ATOM 3724 N N . TYR B 1 207 ? 26.734 -4.703 -21.609 1 96.69 207 TYR B N 1
ATOM 3725 C CA . TYR B 1 207 ? 26.828 -5.57 -20.453 1 96.69 207 TYR B CA 1
ATOM 3726 C C . TYR B 1 207 ? 26.203 -6.93 -20.719 1 96.69 207 TYR B C 1
ATOM 3728 O O . TYR B 1 207 ? 25.062 -7.18 -20.328 1 96.69 207 TYR B O 1
ATOM 3736 N N . LYS B 1 208 ? 27.062 -7.707 -21.266 1 94.19 208 LYS B N 1
ATOM 3737 C CA . LYS B 1 208 ? 26.641 -9.047 -21.641 1 94.19 208 LYS B CA 1
ATOM 3738 C C . LYS B 1 208 ? 27.062 -10.078 -20.609 1 94.19 208 LYS B C 1
ATOM 3740 O O . LYS B 1 208 ? 28.031 -9.867 -19.875 1 94.19 208 LYS B O 1
ATOM 3745 N N . ALA B 1 209 ? 26.297 -11.102 -20.531 1 92.31 209 ALA B N 1
ATOM 3746 C CA . ALA B 1 209 ? 26.625 -12.273 -19.719 1 92.31 209 ALA B CA 1
ATOM 3747 C C . ALA B 1 209 ? 26.906 -11.883 -18.281 1 92.31 209 ALA B C 1
ATOM 3749 O O . ALA B 1 209 ? 27.922 -12.289 -17.703 1 92.31 209 ALA B O 1
ATOM 3750 N N . LEU B 1 210 ? 26.047 -11.062 -17.797 1 96.12 210 LEU B N 1
ATOM 3751 C CA . LEU B 1 210 ? 26.203 -10.641 -16.422 1 96.12 210 LEU B CA 1
ATOM 3752 C C . LEU B 1 210 ? 25.906 -11.789 -15.461 1 96.12 210 LEU B C 1
ATOM 3754 O O . LEU B 1 210 ? 25 -12.586 -15.703 1 96.12 210 LEU B O 1
ATOM 3758 N N . GLU B 1 211 ? 26.703 -11.789 -14.438 1 96.62 211 GLU B N 1
ATOM 3759 C CA . GLU B 1 211 ? 26.297 -12.672 -13.352 1 96.62 211 GLU B CA 1
ATOM 3760 C C . GLU B 1 211 ? 24.984 -12.227 -12.727 1 96.62 211 GLU B C 1
ATOM 3762 O O . GLU B 1 211 ? 24.688 -11.031 -12.68 1 96.62 211 GLU B O 1
ATOM 3767 N N . LEU B 1 212 ? 24.25 -13.195 -12.188 1 96.75 212 LEU B N 1
ATOM 3768 C CA . LEU B 1 212 ? 22.938 -12.875 -11.641 1 96.75 212 LEU B CA 1
ATOM 3769 C C . LEU B 1 212 ? 23.047 -11.852 -10.516 1 96.75 212 LEU B C 1
ATOM 3771 O O . LEU B 1 212 ? 22.219 -10.945 -10.406 1 96.75 212 LEU B O 1
ATOM 3775 N N . GLU B 1 213 ? 24.047 -11.992 -9.711 1 96 213 GLU B N 1
ATOM 3776 C CA . GLU B 1 213 ? 24.25 -11.094 -8.578 1 96 213 GLU B CA 1
ATOM 3777 C C . GLU B 1 213 ? 24.422 -9.648 -9.031 1 96 213 GLU B C 1
ATOM 3779 O O . GLU B 1 213 ? 23.875 -8.727 -8.422 1 96 213 GLU B O 1
ATOM 3784 N N . ASP B 1 214 ? 25.125 -9.555 -10.086 1 96.5 214 ASP B N 1
ATOM 3785 C CA . ASP B 1 214 ? 25.328 -8.219 -10.641 1 96.5 214 ASP B CA 1
ATOM 3786 C C . ASP B 1 214 ? 24.031 -7.668 -11.227 1 96.5 214 ASP B C 1
ATOM 3788 O O . ASP B 1 214 ? 23.688 -6.5 -11.016 1 96.5 214 ASP B O 1
ATOM 3792 N N . LEU B 1 215 ? 23.422 -8.508 -11.93 1 97.06 215 LEU B N 1
ATOM 3793 C CA . LEU B 1 215 ? 22.156 -8.125 -12.523 1 97.06 215 LEU B CA 1
ATOM 3794 C C . LEU B 1 215 ? 21.172 -7.668 -11.453 1 97.06 215 LEU B C 1
ATOM 3796 O O . LEU B 1 215 ? 20.5 -6.641 -11.617 1 97.06 215 LEU B O 1
ATOM 3800 N N . LEU B 1 216 ? 21.062 -8.344 -10.344 1 97 216 LEU B N 1
ATOM 3801 C CA . LEU B 1 216 ? 20.188 -8.023 -9.227 1 97 216 LEU B CA 1
ATOM 3802 C C . LEU B 1 216 ? 20.594 -6.703 -8.578 1 97 216 LEU B C 1
ATOM 3804 O O . LEU B 1 216 ? 19.75 -5.836 -8.336 1 97 216 LEU B O 1
ATOM 3808 N N . ALA B 1 217 ? 21.828 -6.555 -8.383 1 95.44 217 ALA B N 1
ATOM 3809 C CA . ALA B 1 217 ? 22.312 -5.324 -7.766 1 95.44 217 ALA B CA 1
ATOM 3810 C C . ALA B 1 217 ? 22 -4.109 -8.633 1 95.44 217 ALA B C 1
ATOM 3812 O O . ALA B 1 217 ? 21.547 -3.078 -8.125 1 95.44 217 ALA B O 1
ATOM 3813 N N . MET B 1 218 ? 22.188 -4.281 -9.898 1 96.06 218 MET B N 1
ATOM 3814 C CA . MET B 1 218 ? 21.891 -3.199 -10.828 1 96.06 218 MET B CA 1
ATOM 3815 C C . MET B 1 218 ? 20.406 -2.859 -10.812 1 96.06 218 MET B C 1
ATOM 3817 O O . MET B 1 218 ? 20.031 -1.687 -10.875 1 96.06 218 MET B O 1
ATOM 3821 N N . SER B 1 219 ? 19.656 -3.889 -10.664 1 95.75 219 SER B N 1
ATOM 3822 C CA . SER B 1 219 ? 18.203 -3.678 -10.617 1 95.75 219 SER B CA 1
ATOM 3823 C C . SER B 1 219 ? 17.781 -3.01 -9.312 1 95.75 219 SER B C 1
ATOM 3825 O O . SER B 1 219 ? 17 -2.061 -9.32 1 95.75 219 SER B O 1
ATOM 3827 N N . ILE B 1 220 ? 18.297 -3.443 -8.266 1 94.06 220 ILE B N 1
ATOM 3828 C CA . ILE B 1 220 ? 17.938 -2.965 -6.934 1 94.06 220 ILE B CA 1
ATOM 3829 C C . ILE B 1 220 ? 18.312 -1.486 -6.809 1 94.06 220 ILE B C 1
ATOM 3831 O O . ILE B 1 220 ? 17.547 -0.7 -6.242 1 94.06 220 ILE B O 1
ATOM 3835 N N . HIS B 1 221 ? 19.391 -1.086 -7.449 1 92.25 221 HIS B N 1
ATOM 3836 C CA . HIS B 1 221 ? 19.906 0.254 -7.191 1 92.25 221 HIS B CA 1
ATOM 3837 C C . HIS B 1 221 ? 19.625 1.188 -8.359 1 92.25 221 HIS B C 1
ATOM 3839 O O . HIS B 1 221 ? 20.109 2.318 -8.391 1 92.25 221 HIS B O 1
ATOM 3845 N N . GLY B 1 222 ? 18.938 0.694 -9.352 1 93.31 222 GLY B N 1
ATOM 3846 C CA . GLY B 1 222 ? 18.406 1.57 -10.383 1 93.31 222 GLY B CA 1
ATOM 3847 C C . GLY B 1 222 ? 19.406 1.849 -11.5 1 93.31 222 GLY B C 1
ATOM 3848 O O . GLY B 1 222 ? 19.438 2.947 -12.055 1 93.31 222 GLY B O 1
ATOM 3849 N N . VAL B 1 223 ? 20.234 0.939 -11.688 1 94.81 223 VAL B N 1
ATOM 3850 C CA . VAL B 1 223 ? 21.094 1.058 -12.859 1 94.81 223 VAL B CA 1
ATOM 3851 C C . VAL B 1 223 ? 20.312 0.705 -14.117 1 94.81 223 VAL B C 1
ATOM 3853 O O . VAL B 1 223 ? 20.094 -0.474 -14.414 1 94.81 223 VAL B O 1
ATOM 3856 N N . THR B 1 224 ? 19.984 1.756 -14.883 1 95.44 224 THR B N 1
ATOM 3857 C CA . THR B 1 224 ? 19.188 1.577 -16.094 1 95.44 224 THR B CA 1
ATOM 3858 C C . THR B 1 224 ? 20.047 1.782 -17.344 1 95.44 224 THR B C 1
ATOM 3860 O O . THR B 1 224 ? 21.141 2.35 -17.25 1 95.44 224 THR B O 1
ATOM 3863 N N . PRO B 1 225 ? 19.562 1.257 -18.453 1 95 225 PRO B N 1
ATOM 3864 C CA . PRO B 1 225 ? 20.281 1.541 -19.703 1 95 225 PRO B CA 1
ATOM 3865 C C . PRO B 1 225 ? 20.453 3.037 -19.953 1 95 225 PRO B C 1
ATOM 3867 O O . PRO B 1 225 ? 21.5 3.461 -20.453 1 95 225 PRO B O 1
ATOM 3870 N N . GLU B 1 226 ? 19.5 3.75 -19.578 1 94.38 226 GLU B N 1
ATOM 3871 C CA . GLU B 1 226 ? 19.594 5.199 -19.734 1 94.38 226 GLU B CA 1
ATOM 3872 C C . GLU B 1 226 ? 20.719 5.777 -18.875 1 94.38 226 GLU B C 1
ATOM 3874 O O . GLU B 1 226 ? 21.484 6.637 -19.328 1 94.38 226 GLU B O 1
ATOM 3879 N N . PHE B 1 227 ? 20.781 5.285 -17.688 1 93.94 227 PHE B N 1
ATOM 3880 C CA . PHE B 1 227 ? 21.844 5.742 -16.797 1 93.94 227 PHE B CA 1
ATOM 3881 C C . PHE B 1 227 ? 23.219 5.422 -17.375 1 93.94 227 PHE B C 1
ATOM 3883 O O . PHE B 1 227 ? 24.125 6.25 -17.328 1 93.94 227 PHE B O 1
ATOM 3890 N N . ILE B 1 228 ? 23.344 4.25 -17.938 1 94.75 228 ILE B N 1
ATOM 3891 C CA . ILE B 1 228 ? 24.609 3.801 -18.531 1 94.75 228 ILE B CA 1
ATOM 3892 C C . ILE B 1 228 ? 24.984 4.723 -19.688 1 94.75 228 ILE B C 1
ATOM 3894 O O . ILE B 1 228 ? 26.141 5.156 -19.781 1 94.75 228 ILE B O 1
ATOM 3898 N N . ARG B 1 229 ? 24.031 5.047 -20.469 1 93.69 229 ARG B N 1
ATOM 3899 C CA . ARG B 1 229 ? 24.266 5.934 -21.609 1 93.69 229 ARG B CA 1
ATOM 3900 C C . ARG B 1 229 ? 24.672 7.328 -21.125 1 93.69 229 ARG B C 1
ATOM 3902 O O . ARG B 1 229 ? 25.594 7.938 -21.703 1 93.69 229 ARG B O 1
ATOM 3909 N N . GLU B 1 230 ? 24.031 7.723 -20.141 1 90.5 230 GLU B N 1
ATOM 3910 C CA . GLU B 1 230 ? 24.344 9.031 -19.594 1 90.5 230 GLU B CA 1
ATOM 3911 C C . GLU B 1 230 ? 25.781 9.07 -19.062 1 90.5 230 GLU B C 1
ATOM 3913 O O . GLU B 1 230 ? 26.5 10.055 -19.266 1 90.5 230 GLU B O 1
ATOM 3918 N N . MET B 1 231 ? 26.125 8.062 -18.391 1 89.62 231 MET B N 1
ATOM 3919 C CA . MET B 1 231 ? 27.469 7.988 -17.859 1 89.62 231 MET B CA 1
ATOM 3920 C C . MET B 1 231 ? 28.5 7.93 -18.984 1 89.62 231 MET B C 1
ATOM 3922 O O . MET B 1 231 ? 29.562 8.547 -18.875 1 89.62 231 MET B O 1
ATOM 3926 N N . ARG B 1 232 ? 28.188 7.207 -19.969 1 90.69 232 ARG B N 1
ATOM 3927 C CA . ARG B 1 232 ? 29.078 7.121 -21.125 1 90.69 232 ARG B CA 1
ATOM 3928 C C . ARG B 1 232 ? 29.266 8.484 -21.781 1 90.69 232 ARG B C 1
ATOM 3930 O O . ARG B 1 232 ? 30.375 8.867 -22.125 1 90.69 232 ARG B O 1
ATOM 3937 N N . GLU B 1 233 ? 28.188 9.164 -21.859 1 88.44 233 GLU B N 1
ATOM 3938 C CA . GLU B 1 233 ? 28.219 10.492 -22.453 1 88.44 233 GLU B CA 1
ATOM 3939 C C . GLU B 1 233 ? 29 11.469 -21.594 1 88.44 233 GLU B C 1
ATOM 3941 O O . GLU B 1 233 ? 29.594 12.422 -22.094 1 88.44 233 GLU B O 1
ATOM 3946 N N . ALA B 1 234 ? 29.031 11.125 -20.391 1 84.81 234 ALA B N 1
ATOM 3947 C CA . ALA B 1 234 ? 29.766 11.969 -19.453 1 84.81 234 ALA B CA 1
ATOM 3948 C C . ALA B 1 234 ? 31.25 11.586 -19.406 1 84.81 234 ALA B C 1
ATOM 3950 O O . ALA B 1 234 ? 32.031 12.172 -18.656 1 84.81 234 ALA B O 1
ATOM 3951 N N . GLY B 1 235 ? 31.562 10.492 -20.188 1 82.06 235 GLY B N 1
ATOM 3952 C CA . GLY B 1 235 ? 32.969 10.148 -20.312 1 82.06 235 GLY B CA 1
ATOM 3953 C C . GLY B 1 235 ? 33.344 8.891 -19.547 1 82.06 235 GLY B C 1
ATOM 3954 O O . GLY B 1 235 ? 34.531 8.5 -19.516 1 82.06 235 GLY B O 1
ATOM 3955 N N . TYR B 1 236 ? 32.344 8.258 -19 1 84.31 236 TYR B N 1
ATOM 3956 C CA . TYR B 1 236 ? 32.594 7.043 -18.219 1 84.31 236 TYR B CA 1
ATOM 3957 C C . TYR B 1 236 ? 32.094 5.809 -18.984 1 84.31 236 TYR B C 1
ATOM 3959 O O . TYR B 1 236 ? 31.109 5.188 -18.609 1 84.31 236 TYR B O 1
ATOM 3967 N N . ALA B 1 237 ? 32.812 5.375 -19.953 1 82.81 237 ALA B N 1
ATOM 3968 C CA . ALA B 1 237 ? 32.375 4.375 -20.922 1 82.81 237 ALA B CA 1
ATOM 3969 C C . ALA B 1 237 ? 32.688 2.965 -20.438 1 82.81 237 ALA B C 1
ATOM 3971 O O . ALA B 1 237 ? 32.062 1.998 -20.859 1 82.81 237 ALA B O 1
ATOM 3972 N N . LYS B 1 238 ? 33.531 2.832 -19.453 1 85.56 238 LYS B N 1
ATOM 3973 C CA . LYS B 1 238 ? 33.969 1.466 -19.141 1 85.56 238 LYS B CA 1
ATOM 3974 C C . LYS B 1 238 ? 33.75 1.157 -17.656 1 85.56 238 LYS B C 1
ATOM 3976 O O . LYS B 1 238 ? 34.625 0.624 -17 1 85.56 238 LYS B O 1
ATOM 3981 N N . LEU B 1 239 ? 32.5 1.47 -17.328 1 91.94 239 LEU B N 1
ATOM 3982 C CA . LEU B 1 239 ? 32.219 1.199 -15.922 1 91.94 239 LEU B CA 1
ATOM 3983 C C . LEU B 1 239 ? 31.781 -0.248 -15.727 1 91.94 239 LEU B C 1
ATOM 3985 O O . LEU B 1 239 ? 31.031 -0.79 -16.547 1 91.94 239 LEU B O 1
ATOM 3989 N N . THR B 1 240 ? 32.375 -0.853 -14.766 1 94.69 240 THR B N 1
ATOM 3990 C CA . THR B 1 240 ? 31.922 -2.189 -14.406 1 94.69 240 THR B CA 1
ATOM 3991 C C . THR B 1 240 ? 30.547 -2.131 -13.75 1 94.69 240 THR B C 1
ATOM 3993 O O . THR B 1 240 ? 30.109 -1.069 -13.297 1 94.69 240 THR B O 1
ATOM 3996 N N . PRO B 1 241 ? 29.891 -3.258 -13.664 1 95.25 241 PRO B N 1
ATOM 3997 C CA . PRO B 1 241 ? 28.594 -3.285 -12.961 1 95.25 241 PRO B CA 1
ATOM 3998 C C . PRO B 1 241 ? 28.703 -2.793 -11.523 1 95.25 241 PRO B C 1
ATOM 4000 O O . PRO B 1 241 ? 27.828 -2.039 -11.062 1 95.25 241 PRO B O 1
ATOM 4003 N N . GLN B 1 242 ? 29.719 -3.148 -10.883 1 93.88 242 GLN B N 1
ATOM 4004 C CA . GLN B 1 242 ? 29.922 -2.77 -9.484 1 93.88 242 GLN B CA 1
ATOM 4005 C C . GLN B 1 242 ? 30.109 -1.261 -9.344 1 93.88 242 GLN B C 1
ATOM 4007 O O . GLN B 1 242 ? 29.578 -0.646 -8.414 1 93.88 242 GLN B O 1
ATOM 4012 N N . GLU B 1 243 ? 30.766 -0.815 -10.273 1 91.06 243 GLU B N 1
ATOM 4013 C CA . GLU B 1 243 ? 30.984 0.626 -10.25 1 91.06 243 GLU B CA 1
ATOM 4014 C C . GLU B 1 243 ? 29.688 1.392 -10.516 1 91.06 243 GLU B C 1
ATOM 4016 O O . GLU B 1 243 ? 29.406 2.393 -9.852 1 91.06 243 GLU B O 1
ATOM 4021 N N . LEU B 1 244 ? 29 0.944 -11.461 1 93.06 244 LEU B N 1
ATOM 4022 C CA . LEU B 1 244 ? 27.719 1.567 -11.766 1 93.06 244 LEU B CA 1
ATOM 4023 C C . LEU B 1 244 ? 26.812 1.562 -10.539 1 93.06 244 LEU B C 1
ATOM 4025 O O . LEU B 1 244 ? 26.172 2.574 -10.227 1 93.06 244 LEU B O 1
ATOM 4029 N N . VAL B 1 245 ? 26.75 0.489 -9.773 1 92.94 245 VAL B N 1
ATOM 4030 C CA . VAL B 1 245 ? 25.906 0.336 -8.586 1 92.94 245 VAL B CA 1
ATOM 4031 C C . VAL B 1 245 ? 26.391 1.294 -7.492 1 92.94 245 VAL B C 1
ATOM 4033 O O . VAL B 1 245 ? 25.578 1.94 -6.828 1 92.94 245 VAL B O 1
ATOM 4036 N N . LYS B 1 246 ? 27.672 1.375 -7.387 1 86.56 246 LYS B N 1
ATOM 4037 C CA . LYS B 1 246 ? 28.234 2.277 -6.391 1 86.56 246 LYS B CA 1
ATOM 4038 C C . LYS B 1 246 ? 27.844 3.725 -6.668 1 86.56 246 LYS B C 1
ATOM 4040 O O . LYS B 1 246 ? 27.5 4.465 -5.742 1 86.56 246 LYS B O 1
ATOM 4045 N N . LEU B 1 247 ? 27.875 4.074 -7.934 1 83.62 247 LEU B N 1
ATOM 4046 C CA . LEU B 1 247 ? 27.453 5.426 -8.312 1 83.62 247 LEU B CA 1
ATOM 4047 C C . LEU B 1 247 ? 26.016 5.684 -7.91 1 83.62 247 LEU B C 1
ATOM 4049 O O . LEU B 1 247 ? 25.703 6.738 -7.348 1 83.62 247 LEU B O 1
ATOM 4053 N N . ARG B 1 248 ? 25.188 4.723 -8.109 1 87.12 248 ARG B N 1
ATOM 4054 C CA . ARG B 1 248 ? 23.766 4.867 -7.797 1 87.12 248 ARG B CA 1
ATOM 4055 C C . ARG B 1 248 ? 23.547 4.941 -6.289 1 87.12 248 ARG B C 1
ATOM 4057 O O . ARG B 1 248 ? 22.719 5.734 -5.816 1 87.12 248 ARG B O 1
ATOM 4064 N N . ILE B 1 249 ? 24.234 4.152 -5.559 1 81.12 249 ILE B N 1
ATOM 4065 C CA . ILE B 1 249 ? 24.125 4.113 -4.105 1 81.12 249 ILE B CA 1
ATOM 4066 C C . ILE B 1 249 ? 24.453 5.484 -3.523 1 81.12 249 ILE B C 1
ATOM 4068 O O . ILE B 1 249 ? 23.812 5.941 -2.58 1 81.12 249 ILE B O 1
ATOM 4072 N N . HIS B 1 250 ? 25.391 6.16 -4.121 1 73.69 250 HIS B N 1
ATOM 4073 C CA . HIS B 1 250 ? 25.859 7.434 -3.588 1 73.69 250 HIS B CA 1
ATOM 4074 C C . HIS B 1 250 ? 25.141 8.609 -4.242 1 73.69 250 HIS B C 1
ATOM 4076 O O . HIS B 1 250 ? 25.516 9.766 -4.035 1 73.69 250 HIS B O 1
ATOM 4082 N N . GLY B 1 251 ? 24.234 8.273 -5.098 1 76.94 251 GLY B N 1
ATOM 4083 C CA . GLY B 1 251 ? 23.391 9.305 -5.688 1 76.94 251 GLY B CA 1
ATOM 4084 C C . GLY B 1 251 ? 24.094 10.07 -6.797 1 76.94 251 GLY B C 1
ATOM 4085 O O . GLY B 1 251 ? 23.75 11.227 -7.07 1 76.94 251 GLY B O 1
ATOM 4086 N N . ILE B 1 252 ? 25.031 9.5 -7.281 1 72.31 252 ILE B N 1
ATOM 4087 C CA . ILE B 1 252 ? 25.797 10.156 -8.328 1 72.31 252 ILE B CA 1
ATOM 4088 C C . ILE B 1 252 ? 25.156 9.914 -9.688 1 72.31 252 ILE B C 1
ATOM 4090 O O . ILE B 1 252 ? 24.906 8.766 -10.07 1 72.31 252 ILE B O 1
ATOM 4094 N N . ASP B 1 253 ? 24.734 11.055 -10.242 1 74.56 253 ASP B N 1
ATOM 4095 C CA . ASP B 1 253 ? 24.219 10.953 -11.609 1 74.56 253 ASP B CA 1
ATOM 4096 C C . ASP B 1 253 ? 25.078 11.734 -12.586 1 74.56 253 ASP B C 1
ATOM 4098 O O . ASP B 1 253 ? 26.125 12.266 -12.203 1 74.56 253 ASP B O 1
ATOM 4102 N N . ALA B 1 254 ? 24.672 11.586 -13.867 1 69.44 254 ALA B N 1
ATOM 4103 C CA . ALA B 1 254 ? 25.5 12.188 -14.914 1 69.44 254 ALA B CA 1
ATOM 4104 C C . ALA B 1 254 ? 25.625 13.695 -14.703 1 69.44 254 ALA B C 1
ATOM 4106 O O . ALA B 1 254 ? 26.688 14.266 -14.953 1 69.44 254 ALA B O 1
ATOM 4107 N N . LYS B 1 255 ? 24.547 14.195 -14.273 1 68.94 255 LYS B N 1
ATOM 4108 C CA . LYS B 1 255 ? 24.594 15.641 -14.039 1 68.94 255 LYS B CA 1
ATOM 4109 C C . LYS B 1 255 ? 25.625 15.992 -12.977 1 68.94 255 LYS B C 1
ATOM 4111 O O . LYS B 1 255 ? 26.391 16.938 -13.141 1 68.94 255 LYS B O 1
ATOM 4116 N N . PHE B 1 256 ? 25.609 15.25 -11.922 1 65.75 256 PHE B N 1
ATOM 4117 C CA . PHE B 1 256 ? 26.578 15.469 -10.844 1 65.75 256 PHE B CA 1
ATOM 4118 C C . PHE B 1 256 ? 28 15.359 -11.367 1 65.75 256 PHE B C 1
ATOM 4120 O O . PHE B 1 256 ? 28.844 16.203 -11.055 1 65.75 256 PHE B O 1
ATOM 4127 N N . VAL B 1 257 ? 28.234 14.367 -12.164 1 66.19 257 VAL B N 1
ATOM 4128 C CA . VAL B 1 257 ? 29.578 14.117 -12.688 1 66.19 257 VAL B CA 1
ATOM 4129 C C . VAL B 1 257 ? 29.984 15.258 -13.617 1 66.19 257 VAL B C 1
ATOM 4131 O O . VAL B 1 257 ? 31.125 15.719 -13.578 1 66.19 257 VAL B O 1
ATOM 4134 N N . ARG B 1 258 ? 29.047 15.688 -14.367 1 64.5 258 ARG B N 1
ATOM 4135 C CA . ARG B 1 258 ? 29.328 16.781 -15.281 1 64.5 258 ARG B CA 1
ATOM 4136 C C . ARG B 1 258 ? 29.656 18.062 -14.516 1 64.5 258 ARG B C 1
ATOM 4138 O O . ARG B 1 258 ? 30.578 18.797 -14.875 1 64.5 258 ARG B O 1
ATOM 4145 N N . ASP B 1 259 ? 28.938 18.172 -13.531 1 62.22 259 ASP B N 1
ATOM 4146 C CA . ASP B 1 259 ? 29.156 19.359 -12.719 1 62.22 259 ASP B CA 1
ATOM 4147 C C . ASP B 1 259 ? 30.531 19.328 -12.047 1 62.22 259 ASP B C 1
ATOM 4149 O O . ASP B 1 259 ? 31.188 20.359 -11.93 1 62.22 259 ASP B O 1
ATOM 4153 N N . LEU B 1 260 ? 30.906 18.188 -11.609 1 58.06 260 LEU B N 1
ATOM 4154 C CA . LEU B 1 260 ? 32.219 18.031 -11 1 58.06 260 LEU B CA 1
ATOM 4155 C C . LEU B 1 260 ? 33.344 18.234 -12.023 1 58.06 260 LEU B C 1
ATOM 4157 O O . LEU B 1 260 ? 34.375 18.844 -11.719 1 58.06 260 LEU B O 1
ATOM 4161 N N . SER B 1 261 ? 33.125 17.641 -13.195 1 56.31 261 SER B N 1
ATOM 4162 C CA . SER B 1 261 ? 34.125 17.781 -14.25 1 56.31 261 SER B CA 1
ATOM 4163 C C . SER B 1 261 ? 34.25 19.219 -14.719 1 56.31 261 SER B C 1
ATOM 4165 O O . SER B 1 261 ? 35.344 19.688 -15 1 56.31 261 SER B O 1
ATOM 4167 N N . ASP B 1 262 ? 33.125 19.781 -14.883 1 54.22 262 ASP B N 1
ATOM 4168 C CA . ASP B 1 262 ? 33.156 21.188 -15.258 1 54.22 262 ASP B CA 1
ATOM 4169 C C . ASP B 1 262 ? 33.812 22.031 -14.164 1 54.22 262 ASP B C 1
ATOM 4171 O O . ASP B 1 262 ? 34.469 23.031 -14.461 1 54.22 262 ASP B O 1
ATOM 4175 N N . GLY B 1 263 ? 33.5 21.625 -13 1 47.81 263 GLY B N 1
ATOM 4176 C CA . GLY B 1 263 ? 34.156 22.328 -11.922 1 47.81 263 GLY B CA 1
ATOM 4177 C C . GLY B 1 263 ? 35.656 22.109 -11.898 1 47.81 263 GLY B C 1
ATOM 4178 O O . GLY B 1 263 ? 36.406 22.938 -11.391 1 47.81 263 GLY B O 1
ATOM 4179 N N . ARG B 1 264 ? 36.125 21.016 -12.266 1 49.22 264 ARG B N 1
ATOM 4180 C CA . ARG B 1 264 ? 37.562 20.766 -12.359 1 49.22 264 ARG B CA 1
ATOM 4181 C C . ARG B 1 264 ? 38.219 21.609 -13.461 1 49.22 264 ARG B C 1
ATOM 4183 O O . ARG B 1 264 ? 39.312 22.109 -13.297 1 49.22 264 ARG B O 1
ATOM 4190 N N . ASP B 1 265 ? 37.562 21.609 -14.547 1 47.88 265 ASP B N 1
ATOM 4191 C CA . ASP B 1 265 ? 38.156 22.391 -15.633 1 47.88 265 ASP B CA 1
ATOM 4192 C C . ASP B 1 265 ? 38.25 23.875 -15.25 1 47.88 265 ASP B C 1
ATOM 4194 O O . ASP B 1 265 ? 39.219 24.547 -15.633 1 47.88 265 ASP B O 1
ATOM 4198 N N . THR B 1 266 ? 37.406 24.25 -14.43 1 44.69 266 THR B N 1
ATOM 4199 C CA . THR B 1 266 ? 37.5 25.656 -14.023 1 44.69 266 THR B CA 1
ATOM 4200 C C . THR B 1 266 ? 38.594 25.844 -12.984 1 44.69 266 THR B C 1
ATOM 4202 O O . THR B 1 266 ? 39.188 26.922 -12.898 1 44.69 266 THR B O 1
ATOM 4205 N N . ARG B 1 267 ? 38.906 24.906 -12.234 1 43.41 267 ARG B N 1
ATOM 4206 C CA . ARG B 1 267 ? 39.969 25.094 -11.258 1 43.41 267 ARG B CA 1
ATOM 4207 C C . ARG B 1 267 ? 41.344 25.016 -11.922 1 43.41 267 ARG B C 1
ATOM 4209 O O . ARG B 1 267 ? 42.344 25.469 -11.352 1 43.41 267 ARG B O 1
ATOM 4216 N N . LYS B 1 268 ? 41.5 24.266 -12.883 1 42.56 268 LYS B N 1
ATOM 4217 C CA . LYS B 1 268 ? 42.812 24.219 -13.555 1 42.56 268 LYS B CA 1
ATOM 4218 C C . LYS B 1 268 ? 43.094 25.531 -14.281 1 42.56 268 LYS B C 1
ATOM 4220 O O . LYS B 1 268 ? 44.219 25.766 -14.719 1 42.56 268 LYS B O 1
ATOM 4225 N N . LYS B 1 269 ? 42.094 26.25 -14.578 1 41.91 269 LYS B N 1
ATOM 4226 C CA . LYS B 1 269 ? 42.406 27.484 -15.289 1 41.91 269 LYS B CA 1
ATOM 4227 C C . LYS B 1 269 ? 42.75 28.625 -14.32 1 41.91 269 LYS B C 1
ATOM 4229 O O . LYS B 1 269 ? 43.125 29.719 -14.734 1 41.91 269 LYS B O 1
ATOM 4234 N N . GLU B 1 270 ? 42.406 28.281 -13.094 1 35.34 270 GLU B N 1
ATOM 4235 C CA . GLU B 1 270 ? 42.906 29.312 -12.203 1 35.34 270 GLU B CA 1
ATOM 4236 C C . GLU B 1 270 ? 44.25 28.922 -11.617 1 35.34 270 GLU B C 1
ATOM 4238 O O . GLU B 1 270 ? 44.5 27.766 -11.297 1 35.34 270 GLU B O 1
#

Organism: Cystobacter fuscus (strain ATCC 25194 / DSM 2262 / NBRC 100088 / M29) (NCBI:txid1242864)

Radius of gyration: 32.36 Å; Cα contacts (8 Å, |Δi|>4): 772; chains: 2; bounding box: 113×134×56 Å

Sequence (540 aa):
MKVTSLFFSLLTWVLLTASPVFAEPSITGTWTADVKKDTLELFLRTSSEKPKTTQQLNMKVPLTSFQGLSTADGGTAPFRLEREAGVFSFEGRFSDAKGAGHLRFEPKEEYVRAMTALGYPAIAPDKHYLLAVFDITPARVKELSTLGFKDIALEELVQVGIFQVTPGYIQSLAQHGYTKLTLAKLIQSRIHGVTPERIRALAAEGYKALELEDLLAMSIHGVTPEFIREMREAGYAKLTPQELVKLRIHGIDAKFVRDLSDGRDTRKKEMKVTSLFFSLLTWVLLTASPVFAEPSITGTWTADVKKDTLELFLRTSSEKPKTTQQLNMKVPLTSFQGLSTADGGTAPFRLEREAGVFSFEGRFSDAKGAGHLRFEPKEEYVRAMTALGYPAIAPDKHYLLAVFDITPARVKELSTLGFKDIALEELVQVGIFQVTPGYIQSLAQHGYTKLTLAKLIQSRIHGVTPERIRALAAEGYKALELEDLLAMSIHGVTPEFIREMREAGYAKLTPQELVKLRIHGIDAKFVRDLSDGRDTRKKE

pLDDT: mean 86.31, std 19.05, range [27.03, 98.56]

Nearest PDB structures (foldseek):
  5num-assembly1_A-2  TM=2.657E-01  e=1.666E-01  Bos taurus
  7qp7-assembly1_1  TM=3.130E-01  e=5.307E-01  Homo sapiens
  6h03-assembly1_E  TM=2.795E-01  e=6.262E-01  Homo sapiens
  8pj2-assembly1_1  TM=2.728E-01  e=8.251E-01  Homo sapiens
  3fip-assembly2_B  TM=2.558E-01  e=6.716E+00  Escherichia coli

Foldseek 3Di:
DPPPPPPPPPPPPPPPPPPPPPQPDKKKWKWKWADDPQKIWIWTWTFDVVPTDIDIDIDIGGPVQKDQDDQDAFDFTKIWHDAQQWIKIFTWGHHPRMIIGMIITGGDPNQLVLVVVLVCNDDDPVLSVLCRRLRPGSVQVVLVVVLPDHPDDSVLSSLCSVLVVGPVQQVLVVVLPDPPDDSVLSSLCSVLPPGNVQQVLVVVLPDHPDDSVLVSLCSVLVPHSVQQVLCVVLPNNDDDSVRSSVCSVVPHGSVNSNVVVVVVVVVVVD/DPPPPPPPPPPPPPPPPPPPPPQ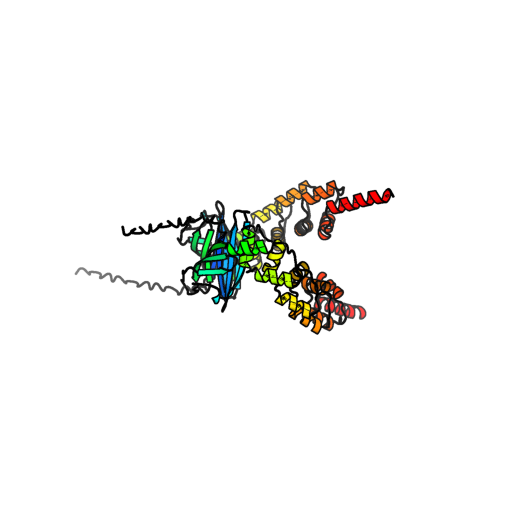PDKKKWKWKWADDDQKIWIWTWTFDVVPTDIDIDIDIGGPVQKAQDDQDAFDFTKIWHDAQQWIKIFTWGHHPRMIIGMIITGGDPNQLVLVVVLVCNDDDPVLSVLCRRLRPGSVQVVLVVVLPDHPDDSVLSSLCSVLVVGPVQQVLVVVLPDPPDDSVLSSLCSVLPPGNVQQVLVVVLPDHPDDSVLVSLCSVLVPHSVQQVLCVVLPNSDDDSVRSSVCSVVPHGSVNSNVVVVVVVVVVVD

Solvent-accessible surface area (backbone atoms only — not comparable to full-atom values): 30154 Å² total; per-residue (Å²): 133,83,79,75,76,75,76,76,75,78,76,73,76,76,72,76,71,72,65,77,69,74,69,67,83,62,38,40,38,33,34,38,33,41,60,53,94,66,28,37,40,36,38,38,40,34,43,39,77,67,63,74,43,76,45,77,45,76,49,77,40,53,54,82,61,39,48,61,68,54,70,46,71,71,28,55,60,52,26,32,40,79,49,75,41,22,37,40,40,38,42,40,39,18,48,91,49,28,30,18,18,38,36,38,37,42,76,34,67,68,35,50,52,52,35,30,77,73,72,46,75,77,69,50,59,66,56,46,48,49,32,38,76,47,63,60,44,66,65,57,53,51,51,41,37,73,73,65,51,64,87,71,50,71,72,56,50,46,47,33,33,74,58,61,64,40,73,68,54,52,52,49,40,35,76,68,66,53,61,91,66,51,70,68,56,50,48,50,32,44,75,47,61,62,40,70,66,52,53,50,48,35,33,73,70,69,49,60,87,64,52,67,67,53,51,49,46,25,41,71,47,64,60,40,60,66,54,52,52,41,29,33,74,68,70,49,73,80,64,50,69,66,52,51,33,51,34,39,73,71,66,52,44,46,66,55,51,48,52,51,52,54,50,48,58,56,52,71,75,98,132,84,77,76,76,76,78,76,77,77,76,76,76,76,74,76,70,73,64,77,69,75,69,66,85,62,38,38,38,32,32,38,34,41,61,53,93,67,29,36,39,36,38,37,39,35,44,40,76,67,63,74,42,77,44,78,46,73,49,79,39,53,54,84,61,39,47,62,68,55,69,48,72,70,28,55,60,51,26,33,41,78,48,74,42,21,37,38,40,37,41,40,41,16,48,90,49,26,31,16,18,38,35,37,36,43,76,33,66,68,34,50,52,52,34,30,75,73,73,46,77,78,71,48,59,67,57,47,48,49,32,39,75,48,63,60,45,67,66,56,54,51,50,41,36,73,72,65,50,64,88,72,49,69,72,56,51,47,47,34,32,74,57,60,63,37,73,66,54,53,52,49,40,35,75,67,66,51,60,89,66,51,70,68,55,50,50,51,31,43,75,47,61,61,40,70,66,52,52,50,47,36,32,74,72,67,50,60,85,63,52,67,70,53,51,49,47,24,41,72,47,64,61,41,59,65,53,52,51,41,30,32,73,66,69,49,72,79,65,49,70,68,52,50,32,51,34,37,74,72,65,52,44,48,66,54,50,46,51,51,51,53,51,46,59,54,52,72,73,96